Protein AF-0000000080212547 (afdb_homodimer)

Solvent-accessible surface area (backbone atoms only — not comparable to full-atom values): 38371 Å² total; per-residue (Å²): 135,86,70,76,83,74,73,78,74,79,76,77,75,76,77,76,78,75,75,70,75,73,76,77,70,77,70,75,74,54,70,28,26,53,47,96,69,70,57,19,43,36,36,39,26,9,43,74,52,11,51,22,31,46,56,71,50,78,60,54,58,87,45,51,26,44,45,58,62,25,9,56,75,68,66,40,24,14,62,21,27,58,14,34,28,51,43,30,63,44,46,46,25,49,77,65,68,36,49,69,60,56,22,65,66,53,85,74,47,80,65,62,77,56,26,34,23,44,9,10,24,55,10,7,58,46,68,74,37,56,57,82,48,40,48,27,47,68,54,34,48,51,52,48,51,51,50,53,53,47,39,26,71,74,58,33,61,68,54,28,42,54,47,36,39,49,17,38,38,36,44,38,62,40,60,37,58,63,45,45,40,52,76,69,74,45,76,75,57,80,91,43,44,67,60,51,43,47,53,45,50,52,51,47,50,53,52,54,51,52,46,39,72,74,31,42,28,36,36,38,37,48,39,51,42,52,60,13,60,29,20,35,45,15,58,70,46,70,88,53,74,58,42,56,34,60,73,44,39,51,50,32,52,53,42,44,52,51,48,54,54,49,51,56,50,46,43,74,72,36,87,74,44,41,45,21,38,25,42,36,28,63,52,47,49,45,42,41,75,40,18,60,83,75,63,22,78,29,35,58,35,24,30,20,10,26,70,73,42,10,15,41,71,7,54,59,35,68,36,96,47,46,65,54,45,70,57,94,53,62,68,35,21,39,23,25,31,20,83,33,40,10,30,62,42,23,46,53,51,28,49,43,42,36,68,35,48,75,79,49,17,40,63,94,39,26,53,46,52,60,61,62,59,67,80,129,138,85,73,82,82,82,84,70,81,77,80,78,78,78,79,75,77,77,76,72,75,76,77,76,71,77,71,75,71,57,74,28,29,54,46,96,70,70,55,20,44,35,36,37,25,8,43,75,52,11,51,23,30,46,57,72,49,80,59,55,58,88,45,50,27,44,46,60,61,24,10,54,75,67,67,40,24,14,61,20,29,58,16,33,27,51,43,30,62,44,48,46,26,48,76,64,68,35,49,68,62,55,22,63,65,54,84,76,47,80,65,64,78,56,26,34,23,46,9,9,25,55,11,8,54,44,67,74,35,55,56,81,49,41,49,27,48,67,53,34,49,52,52,48,53,50,50,54,52,47,40,28,70,69,58,33,62,69,55,29,41,53,48,36,39,50,16,38,38,37,43,38,61,40,60,37,59,62,46,46,40,52,76,70,76,46,75,75,56,78,90,44,43,66,60,51,44,49,53,44,50,50,52,47,50,53,52,54,51,52,46,40,72,73,30,42,28,36,37,38,39,48,39,51,42,52,59,13,59,30,22,34,45,14,58,70,46,68,87,53,74,59,41,56,34,61,72,44,38,50,51,31,52,52,41,45,52,52,49,52,54,49,51,57,50,44,43,74,71,35,88,74,45,42,45,22,39,24,41,35,27,63,52,47,49,45,42,41,76,40,19,61,83,74,63,22,78,29,37,58,34,25,30,20,10,26,71,74,42,10,16,42,72,6,55,59,35,70,38,96,46,46,65,55,46,70,58,95,54,62,66,34,20,39,23,25,30,20,83,31,39,10,31,62,43,22,46,56,52,27,50,43,42,37,69,33,49,74,79,49,16,39,63,94,40,26,52,44,54,59,62,62,58,67,78,129

pLDDT: mean 89.65, std 21.06, range [19.75, 98.94]

Sequence (752 aa):
MATLTSLLYSLAFYATLLIIPTACTCSLGYDLGKPKNHVPFFIFGDSFSDAGNNNYINTSTIVQANYWPYGETLFQYPGGRFSDGRLSVDFIAEYANIPFIPPFLHPGVHRFSDGANFASSGAGVLVETYRGLVINLKTQLSYFKKVARGLKQELGDDEAKKLLSRAVYLISIGSNDYMFPFLANSTIPASSQTQYVGRVIANFSSFIQEIYKIGGRKFGFIRIGTLGCLPALRIIKPENKGSCLEEVLTLCKLHNKALSKLLIKLERELAEFKYSNYDFYTFLSQLMKYPSKYGFKEGENACCGTGRFGGVPSCGGRRAVKEYQLCDDPNDYVFWDSFHLTDRAYQQMAEQMWNGTSPMVEGNYNMKSFFESVAPMATLTSLLYSLAFYATLLIIPTACTCSLGYDLGKPKNHVPFFIFGDSFSDAGNNNYINTSTIVQANYWPYGETLFQYPGGRFSDGRLSVDFIAEYANIPFIPPFLHPGVHRFSDGANFASSGAGVLVETYRGLVINLKTQLSYFKKVARGLKQELGDDEAKKLLSRAVYLISIGSNDYMFPFLANSTIPASSQTQYVGRVIANFSSFIQEIYKIGGRKFGFIRIGTLGCLPALRIIKPENKGSCLEEVLTLCKLHNKALSKLLIKLERELAEFKYSNYDFYTFLSQLMKYPSKYGFKEGENACCGTGRFGGVPSCGGRRAVKEYQLCDDPNDYVFWDSFHLTDRAYQQMAEQMWNGTSPMVEGNYNMKSFFESVAP

Structure (mmCIF, N/CA/C/O backbone):
data_AF-0000000080212547-model_v1
#
loop_
_entity.id
_entity.type
_entity.pdbx_description
1 polymer 'GDSL esterase/lipase 5-like'
#
loop_
_atom_site.group_PDB
_atom_site.id
_atom_site.type_symbol
_atom_site.label_atom_id
_atom_site.label_alt_id
_atom_site.label_comp_id
_atom_site.label_asym_id
_atom_site.label_entity_id
_atom_site.label_seq_id
_atom_site.pdbx_PDB_ins_code
_atom_site.Cartn_x
_atom_site.Cartn_y
_atom_site.Cartn_z
_atom_site.occupancy
_atom_site.B_iso_or_equiv
_atom_site.auth_seq_id
_atom_site.auth_comp_id
_atom_site.auth_asym_id
_atom_site.auth_atom_id
_atom_site.pdbx_PDB_model_num
ATOM 1 N N . MET A 1 1 ? 22.016 44.312 -72.75 1 20.44 1 MET A N 1
ATOM 2 C CA . MET A 1 1 ? 20.969 43.375 -72.375 1 20.44 1 MET A CA 1
ATOM 3 C C . MET A 1 1 ? 21.547 42.219 -71.562 1 20.44 1 MET A C 1
ATOM 5 O O . MET A 1 1 ? 20.922 41.781 -70.562 1 20.44 1 MET A O 1
ATOM 9 N N . ALA A 1 2 ? 22.281 41.25 -72.25 1 22.31 2 ALA A N 1
ATOM 10 C CA . ALA A 1 2 ? 22.672 39.938 -71.75 1 22.31 2 ALA A CA 1
ATOM 11 C C . ALA A 1 2 ? 23.641 40.031 -70.562 1 22.31 2 ALA A C 1
ATOM 13 O O . ALA A 1 2 ? 23.922 39.031 -69.938 1 22.31 2 ALA A O 1
ATOM 14 N N . THR A 1 3 ? 24.25 41.219 -70.5 1 19.75 3 THR A N 1
ATOM 15 C CA . THR A 1 3 ? 25.609 41.094 -69.938 1 19.75 3 THR A CA 1
ATOM 16 C C . THR A 1 3 ? 25.594 40.594 -68.562 1 19.75 3 THR A C 1
ATOM 18 O O . THR A 1 3 ? 24.547 40.594 -67.875 1 19.75 3 THR A O 1
ATOM 21 N N . LEU A 1 4 ? 26.641 40.781 -67.812 1 20.38 4 LEU A N 1
ATOM 22 C CA . LEU A 1 4 ? 27.766 40.312 -67 1 20.38 4 LEU A CA 1
ATOM 23 C C . LEU A 1 4 ? 27.484 40.438 -65.5 1 20.38 4 LEU A C 1
ATOM 25 O O . LEU A 1 4 ? 28.406 40.562 -64.688 1 20.38 4 LEU A O 1
ATOM 29 N N . THR A 1 5 ? 26.125 40.812 -65.188 1 22.64 5 THR A N 1
ATOM 30 C CA . THR A 1 5 ? 26.156 41.406 -63.844 1 22.64 5 THR A CA 1
ATOM 31 C C . THR A 1 5 ? 26.516 40.344 -62.812 1 22.64 5 THR A C 1
ATOM 33 O O . THR A 1 5 ? 25.781 39.375 -62.625 1 22.64 5 THR A O 1
ATOM 36 N N . SER A 1 6 ? 27.875 40 -62.688 1 23.97 6 SER A N 1
ATOM 37 C CA . SER A 1 6 ? 28.625 39.031 -61.906 1 23.97 6 SER A CA 1
ATOM 38 C C . SER A 1 6 ? 28.344 39.188 -60.406 1 23.97 6 SER A C 1
ATOM 40 O O . SER A 1 6 ? 28.719 40.188 -59.812 1 23.97 6 SER A O 1
ATOM 42 N N . LEU A 1 7 ? 27.047 38.969 -59.969 1 22.98 7 LEU A N 1
ATOM 43 C CA . LEU A 1 7 ? 26.562 39.25 -58.625 1 22.98 7 LEU A CA 1
ATOM 44 C C . LEU A 1 7 ? 27.344 38.469 -57.562 1 22.98 7 LEU A C 1
ATOM 46 O O . LEU A 1 7 ? 27.375 37.219 -57.625 1 22.98 7 LEU A O 1
ATOM 50 N N . LEU A 1 8 ? 28.516 38.969 -57.156 1 22.88 8 LEU A N 1
ATOM 51 C CA . LEU A 1 8 ? 29.484 38.438 -56.219 1 22.88 8 LEU A CA 1
ATOM 52 C C . LEU A 1 8 ? 28.812 38.094 -54.875 1 22.88 8 LEU A C 1
ATOM 54 O O . LEU A 1 8 ? 28.297 38.969 -54.188 1 22.88 8 LEU A O 1
ATOM 58 N N . TYR A 1 9 ? 27.859 37.125 -54.875 1 22.91 9 TYR A N 1
ATOM 59 C CA . TYR A 1 9 ? 27.094 36.75 -53.688 1 22.91 9 TYR A CA 1
ATOM 60 C C . TYR A 1 9 ? 28.016 36.312 -52.531 1 22.91 9 TYR A C 1
ATOM 62 O O . TYR A 1 9 ? 28.844 35.438 -52.719 1 22.91 9 TYR A O 1
ATOM 70 N N . SER A 1 10 ? 28.516 37.312 -51.719 1 22.91 10 SER A N 1
ATOM 71 C CA . SER A 1 10 ? 29.359 37.125 -50.531 1 22.91 10 SER A CA 1
ATOM 72 C C . SER A 1 10 ? 28.781 36.062 -49.594 1 22.91 10 SER A C 1
ATOM 74 O O . SER A 1 10 ? 27.609 36.125 -49.25 1 22.91 10 SER A O 1
ATOM 76 N N . LEU A 1 11 ? 29.266 34.844 -49.656 1 24.11 11 LEU A N 1
ATOM 77 C CA . LEU A 1 11 ? 29.047 33.625 -48.906 1 24.11 11 LEU A CA 1
ATOM 78 C C . LEU A 1 11 ? 29.359 33.844 -47.438 1 24.11 11 LEU A C 1
ATOM 80 O O . LEU A 1 11 ? 30.516 34.031 -47.062 1 24.11 11 LEU A O 1
ATOM 84 N N . ALA A 1 12 ? 28.625 34.781 -46.719 1 24.56 12 ALA A N 1
ATOM 85 C CA . ALA A 1 12 ? 28.891 34.906 -45.281 1 24.56 12 ALA A CA 1
ATOM 86 C C . ALA A 1 12 ? 28.828 33.562 -44.562 1 24.56 12 ALA A C 1
ATOM 88 O O . ALA A 1 12 ? 27.828 32.844 -44.656 1 24.56 12 ALA A O 1
ATOM 89 N N . PHE A 1 13 ? 29.953 32.844 -44.469 1 23.67 13 PHE A N 1
ATOM 90 C CA . PHE A 1 13 ? 30.234 31.594 -43.75 1 23.67 13 PHE A CA 1
ATOM 91 C C . PHE A 1 13 ? 29.891 31.734 -42.281 1 23.67 13 PHE A C 1
ATOM 93 O O . PHE A 1 13 ? 30.516 32.5 -41.562 1 23.67 13 PHE A O 1
ATOM 100 N N . TYR A 1 14 ? 28.578 32 -41.906 1 23.31 14 TYR A N 1
ATOM 101 C CA . TYR A 1 14 ? 28.297 32.031 -40.469 1 23.31 14 TYR A CA 1
ATOM 102 C C . TYR A 1 14 ? 28.781 30.766 -39.781 1 23.31 14 TYR A C 1
ATOM 104 O O . TYR A 1 14 ? 28.406 29.656 -40.188 1 23.31 14 TYR A O 1
ATOM 112 N N . ALA A 1 15 ? 30 30.734 -39.25 1 25.52 15 ALA A N 1
ATOM 113 C CA . ALA A 1 15 ? 30.594 29.734 -38.344 1 25.52 15 ALA A CA 1
ATOM 114 C C . ALA A 1 15 ? 29.672 29.422 -37.188 1 25.52 15 ALA A C 1
ATOM 116 O O . ALA A 1 15 ? 29.359 30.297 -36.375 1 25.52 15 ALA A O 1
ATOM 117 N N . THR A 1 16 ? 28.641 28.609 -37.438 1 25.2 16 THR A N 1
ATOM 118 C CA . THR A 1 16 ? 27.781 28.094 -36.375 1 25.2 16 THR A CA 1
ATOM 119 C C . THR A 1 16 ? 28.609 27.484 -35.25 1 25.2 16 THR A C 1
ATOM 121 O O . THR A 1 16 ? 29.406 26.562 -35.5 1 25.2 16 THR A O 1
ATOM 124 N N . LEU A 1 17 ? 29.062 28.312 -34.281 1 27.78 17 LEU A N 1
ATOM 125 C CA . LEU A 1 17 ? 29.672 27.844 -33.031 1 27.78 17 LEU A CA 1
ATOM 126 C C . LEU A 1 17 ? 28.844 26.734 -32.406 1 27.78 17 LEU A C 1
ATOM 128 O O . LEU A 1 17 ? 27.672 26.922 -32.094 1 27.78 17 LEU A O 1
ATOM 132 N N . LEU A 1 18 ? 29.141 25.5 -32.812 1 27.61 18 LEU A N 1
ATOM 133 C CA . LEU A 1 18 ? 28.672 24.25 -32.219 1 27.61 18 LEU A CA 1
ATOM 134 C C . LEU A 1 18 ? 28.938 24.219 -30.734 1 27.61 18 LEU A C 1
ATOM 136 O O . LEU A 1 18 ? 30.078 24.172 -30.297 1 27.61 18 LEU A O 1
ATOM 140 N N . ILE A 1 19 ? 28.25 25.094 -29.938 1 30.23 19 ILE A N 1
ATOM 141 C CA . ILE A 1 19 ? 28.344 24.891 -28.5 1 30.23 19 ILE A CA 1
ATOM 142 C C . ILE A 1 19 ? 28.016 23.438 -28.172 1 30.23 19 ILE A C 1
ATOM 144 O O . ILE A 1 19 ? 26.891 22.984 -28.406 1 30.23 19 ILE A O 1
ATOM 148 N N . ILE A 1 20 ? 28.984 22.562 -28.25 1 29.56 20 ILE A N 1
ATOM 149 C CA . ILE A 1 20 ? 28.859 21.188 -27.781 1 29.56 20 ILE A CA 1
ATOM 150 C C . ILE A 1 20 ? 28.5 21.188 -26.297 1 29.56 20 ILE A C 1
ATOM 152 O O . ILE A 1 20 ? 29.266 21.672 -25.453 1 29.56 20 ILE A O 1
ATOM 156 N N . PRO A 1 21 ? 27.219 21.391 -25.984 1 29.66 21 PRO A N 1
ATOM 157 C CA . PRO A 1 21 ? 27.031 21.219 -24.531 1 29.66 21 PRO A CA 1
ATOM 158 C C . PRO A 1 21 ? 27.625 19.922 -24 1 29.66 21 PRO A C 1
ATOM 160 O O . PRO A 1 21 ? 27.469 18.875 -24.641 1 29.66 21 PRO A O 1
ATOM 163 N N . THR A 1 22 ? 28.75 20 -23.453 1 27.72 22 THR A N 1
ATOM 164 C CA . THR A 1 22 ? 29.328 18.875 -22.719 1 27.72 22 THR A CA 1
ATOM 165 C C . THR A 1 22 ? 28.328 18.312 -21.719 1 27.72 22 THR A C 1
ATOM 167 O O . THR A 1 22 ? 27.859 19.031 -20.828 1 27.72 22 THR A O 1
ATOM 170 N N . ALA A 1 23 ? 27.562 17.312 -22.109 1 29.61 23 ALA A N 1
ATOM 171 C CA . ALA A 1 23 ? 26.812 16.438 -21.203 1 29.61 23 ALA A CA 1
ATOM 172 C C . ALA A 1 23 ? 27.703 15.984 -20.031 1 29.61 23 ALA A C 1
ATOM 174 O O . ALA A 1 23 ? 28.656 15.227 -20.219 1 29.61 23 ALA A O 1
ATOM 175 N N . CYS A 1 24 ? 28.031 16.938 -19.109 1 25.23 24 CYS A N 1
ATOM 176 C CA . CYS A 1 24 ? 28.594 16.359 -17.906 1 25.23 24 CYS A CA 1
ATOM 177 C C . CYS A 1 24 ? 27.734 15.211 -17.391 1 25.23 24 CYS A C 1
ATOM 179 O O . CYS A 1 24 ? 26.594 15.422 -16.984 1 25.23 24 CYS A O 1
ATOM 181 N N . THR A 1 25 ? 27.906 14.094 -17.969 1 26.86 25 THR A N 1
ATOM 182 C CA . THR A 1 25 ? 27.422 12.844 -17.406 1 26.86 25 THR A CA 1
ATOM 183 C C . THR A 1 25 ? 27.922 12.68 -15.969 1 26.86 25 THR A C 1
ATOM 185 O O . THR A 1 25 ? 29.094 12.367 -15.75 1 26.86 25 THR A O 1
ATOM 188 N N . CYS A 1 26 ? 27.594 13.57 -15.094 1 25.42 26 CYS A N 1
ATOM 189 C CA . CYS A 1 26 ? 27.891 13.172 -13.727 1 25.42 26 CYS A CA 1
ATOM 190 C C . CYS A 1 26 ? 27.375 11.766 -13.438 1 25.42 26 CYS A C 1
ATOM 192 O O . CYS A 1 26 ? 26.172 11.539 -13.383 1 25.42 26 CYS A O 1
ATOM 194 N N . SER A 1 27 ? 28.141 10.859 -13.953 1 27.06 27 SER A N 1
ATOM 195 C CA . SER A 1 27 ? 28.062 9.477 -13.5 1 27.06 27 SER A CA 1
ATOM 196 C C . SER A 1 27 ? 28.203 9.383 -11.984 1 27.06 27 SER A C 1
ATOM 198 O O . SER A 1 27 ? 29.312 9.32 -11.461 1 27.06 27 SER A O 1
ATOM 200 N N . LEU A 1 28 ? 27.641 10.266 -11.234 1 29.53 28 LEU A N 1
ATOM 201 C CA . LEU A 1 28 ? 27.812 9.945 -9.82 1 29.53 28 LEU A CA 1
ATOM 202 C C . LEU A 1 28 ? 27.297 8.539 -9.523 1 29.53 28 LEU A C 1
ATOM 204 O O . LEU A 1 28 ? 26.094 8.297 -9.484 1 29.53 28 LEU A O 1
ATOM 208 N N . GLY A 1 29 ? 28.125 7.594 -10.039 1 28.97 29 GLY A N 1
ATOM 209 C CA . GLY A 1 29 ? 28.016 6.195 -9.641 1 28.97 29 GLY A CA 1
ATOM 210 C C . GLY A 1 29 ? 27.953 6.004 -8.141 1 28.97 29 GLY A C 1
ATOM 211 O O . GLY A 1 29 ? 28.984 6.035 -7.461 1 28.97 29 GLY A O 1
ATOM 212 N N . TYR A 1 30 ? 27.109 6.723 -7.484 1 29.66 30 TYR A N 1
ATOM 213 C CA . TYR A 1 30 ? 26.984 6.512 -6.043 1 29.66 30 TYR A CA 1
ATOM 214 C C . TYR A 1 30 ? 26.656 5.059 -5.73 1 29.66 30 TYR A C 1
ATOM 216 O O . TYR A 1 30 ? 25.703 4.5 -6.266 1 29.66 30 TYR A O 1
ATOM 224 N N . ASP A 1 31 ? 27.703 4.277 -5.527 1 29.38 31 ASP A N 1
ATOM 225 C CA . ASP A 1 31 ? 27.688 2.902 -5.039 1 29.38 31 ASP A CA 1
ATOM 226 C C . ASP A 1 31 ? 26.922 2.793 -3.725 1 29.38 31 ASP A C 1
ATOM 228 O O . ASP A 1 31 ? 27.469 3.074 -2.654 1 29.38 31 ASP A O 1
ATOM 232 N N . LEU A 1 32 ? 25.828 3.428 -3.52 1 36 32 LEU A N 1
ATOM 233 C CA . LEU A 1 32 ? 25.062 3.217 -2.295 1 36 32 LEU A CA 1
ATOM 234 C C . LEU A 1 32 ? 24.875 1.728 -2.018 1 36 32 LEU A C 1
ATOM 236 O O . LEU A 1 32 ? 24.266 1.014 -2.816 1 36 32 LEU A O 1
ATOM 240 N N . GLY A 1 33 ? 25.844 1.055 -1.452 1 34.97 33 GLY A N 1
ATOM 241 C CA . GLY A 1 33 ? 25.984 -0.369 -1.188 1 34.97 33 GLY A CA 1
ATOM 242 C C . GLY A 1 33 ? 24.781 -0.956 -0.462 1 34.97 33 GLY A C 1
ATOM 243 O O . GLY A 1 33 ? 24.484 -0.565 0.667 1 34.97 33 GLY A O 1
ATOM 244 N N . LYS A 1 34 ? 23.672 -1.214 -0.947 1 41.97 34 LYS A N 1
ATOM 245 C CA . LYS A 1 34 ? 22.828 -2.27 -0.385 1 41.97 34 LYS A CA 1
ATOM 246 C C . LYS A 1 34 ? 23.688 -3.379 0.228 1 41.97 34 LYS A C 1
ATOM 248 O O . LYS A 1 34 ? 24.828 -3.596 -0.188 1 41.97 34 LYS A O 1
ATOM 253 N N . PRO A 1 35 ? 23.344 -3.83 1.493 1 42.59 35 PRO A N 1
ATOM 254 C CA . PRO A 1 35 ? 24.203 -4.945 1.88 1 42.59 35 PRO A CA 1
ATOM 255 C C . PRO A 1 35 ? 24.672 -5.773 0.684 1 42.59 35 PRO A C 1
ATOM 257 O O . PRO A 1 35 ? 23.938 -5.93 -0.291 1 42.59 35 PRO A O 1
ATOM 260 N N . LYS A 1 36 ? 26.016 -5.758 0.289 1 46.81 36 LYS A N 1
ATOM 261 C CA . LYS A 1 36 ? 26.656 -6.605 -0.717 1 46.81 36 LYS A CA 1
ATOM 262 C C . LYS A 1 36 ? 25.812 -7.852 -0.989 1 46.81 36 LYS A C 1
ATOM 264 O O . LYS A 1 36 ? 25.922 -8.461 -2.059 1 46.81 36 LYS A O 1
ATOM 269 N N . ASN A 1 37 ? 24.688 -8.047 -0.055 1 65.56 37 ASN A N 1
ATOM 270 C CA . ASN A 1 37 ? 24.016 -9.328 -0.225 1 65.56 37 ASN A CA 1
ATOM 271 C C . ASN A 1 37 ? 22.516 -9.156 -0.407 1 65.56 37 ASN A C 1
ATOM 273 O O . ASN A 1 37 ? 21.734 -10.07 -0.115 1 65.56 37 ASN A O 1
ATOM 277 N N . HIS A 1 38 ? 22.047 -7.965 -0.91 1 83.94 38 HIS A N 1
ATOM 278 C CA . HIS A 1 38 ? 20.625 -7.75 -1.161 1 83.94 38 HIS A CA 1
ATOM 279 C C . HIS A 1 38 ? 20.141 -8.602 -2.332 1 83.94 38 HIS A C 1
ATOM 281 O O . HIS A 1 38 ? 20.781 -8.633 -3.385 1 83.94 38 HIS A O 1
ATOM 287 N N . VAL A 1 39 ? 19.109 -9.25 -2.145 1 94.44 39 VAL A N 1
ATOM 288 C CA . VAL A 1 39 ? 18.562 -10.156 -3.154 1 94.44 39 VAL A CA 1
ATOM 289 C C . VAL A 1 39 ? 17.234 -9.625 -3.668 1 94.44 39 VAL A C 1
ATOM 291 O O . VAL A 1 39 ? 16.234 -9.648 -2.945 1 94.44 39 VAL A O 1
ATOM 294 N N . PRO A 1 40 ? 17.219 -9.109 -4.934 1 96.38 40 PRO A N 1
ATOM 295 C CA . PRO A 1 40 ? 15.938 -8.688 -5.508 1 96.38 40 PRO A CA 1
ATOM 296 C C . PRO A 1 40 ? 14.953 -9.844 -5.668 1 96.38 40 PRO A C 1
ATOM 298 O O . PRO A 1 40 ? 15.367 -10.984 -5.867 1 96.38 40 PRO A O 1
ATOM 301 N N . PHE A 1 41 ? 13.734 -9.523 -5.539 1 98.38 41 PHE A N 1
ATOM 302 C CA . PHE A 1 41 ? 12.656 -10.5 -5.648 1 98.38 41 PHE A CA 1
ATOM 303 C C . PHE A 1 41 ? 11.703 -10.133 -6.781 1 98.38 41 PHE A C 1
ATOM 305 O O . PHE A 1 41 ? 10.875 -9.242 -6.629 1 98.38 41 PHE A O 1
ATOM 312 N N . PHE A 1 42 ? 11.789 -10.82 -7.957 1 98.88 42 PHE A N 1
ATOM 313 C CA . PHE A 1 42 ? 10.922 -10.609 -9.109 1 98.88 42 PHE A CA 1
ATOM 314 C C . PHE A 1 42 ? 9.828 -11.672 -9.172 1 98.88 42 PHE A C 1
ATOM 316 O O . PHE A 1 42 ? 10.125 -12.875 -9.164 1 98.88 42 PHE A O 1
ATOM 323 N N . ILE A 1 43 ? 8.562 -11.219 -9.266 1 98.94 43 ILE A N 1
ATOM 324 C CA . ILE A 1 43 ? 7.414 -12.102 -9.117 1 98.94 43 ILE A CA 1
ATOM 325 C C . ILE A 1 43 ? 6.559 -12.062 -10.375 1 98.94 43 ILE A C 1
ATOM 327 O O . ILE A 1 43 ? 6.184 -10.984 -10.844 1 98.94 43 ILE A O 1
ATOM 331 N N . PHE A 1 44 ? 6.281 -13.195 -10.961 1 98.94 44 PHE A N 1
ATOM 332 C CA . PHE A 1 44 ? 5.418 -13.367 -12.125 1 98.94 44 PHE A CA 1
ATOM 333 C C . PHE A 1 44 ? 4.258 -14.297 -11.805 1 98.94 44 PHE A C 1
ATOM 335 O O . PHE A 1 44 ? 4.402 -15.234 -11.008 1 98.94 44 PHE A O 1
ATOM 342 N N . GLY A 1 45 ? 3.162 -13.977 -12.484 1 98.81 45 GLY A N 1
ATOM 343 C CA . GLY A 1 45 ? 2.133 -14.969 -12.227 1 98.81 45 GLY A CA 1
ATOM 344 C C . GLY A 1 45 ? 0.725 -14.422 -12.367 1 98.81 45 GLY A C 1
ATOM 345 O O . GLY A 1 45 ? 0.465 -13.57 -13.211 1 98.81 45 GLY A O 1
ATOM 346 N N . ASP A 1 46 ? -0.197 -15.07 -11.648 1 98.75 46 ASP A N 1
ATOM 347 C CA . ASP A 1 46 ? -1.623 -14.758 -11.68 1 98.75 46 ASP A CA 1
ATOM 348 C C . ASP A 1 46 ? -2.117 -14.312 -10.305 1 98.75 46 ASP A C 1
ATOM 350 O O . ASP A 1 46 ? -1.382 -13.664 -9.555 1 98.75 46 ASP A O 1
ATOM 354 N N . SER A 1 47 ? -3.385 -14.539 -9.93 1 98.75 47 SER A N 1
ATOM 355 C CA . SER A 1 47 ? -4.004 -14.039 -8.703 1 98.75 47 SER A CA 1
ATOM 356 C C . SER A 1 47 ? -3.311 -14.594 -7.465 1 98.75 47 SER A C 1
ATOM 358 O O . SER A 1 47 ? -3.383 -14 -6.391 1 98.75 47 SER A O 1
ATOM 360 N N . PHE A 1 48 ? -2.588 -15.703 -7.574 1 98.62 48 PHE A N 1
ATOM 361 C CA . PHE A 1 48 ? -1.895 -16.328 -6.453 1 98.62 48 PHE A CA 1
ATOM 362 C C . PHE A 1 48 ? -0.686 -15.5 -6.035 1 98.62 48 PHE A C 1
ATOM 364 O O . PHE A 1 48 ? -0.134 -15.703 -4.953 1 98.62 48 PHE A O 1
ATOM 371 N N . SER A 1 49 ? -0.306 -14.578 -6.953 1 98.81 49 SER A N 1
ATOM 372 C CA . SER A 1 49 ? 0.899 -13.805 -6.68 1 98.81 49 SER A CA 1
ATOM 373 C C . SER A 1 49 ? 0.648 -12.312 -6.859 1 98.81 49 SER A C 1
ATOM 375 O O . SER A 1 49 ? 1.499 -11.484 -6.516 1 98.81 49 SER A O 1
ATOM 377 N N . ASP A 1 50 ? -0.496 -11.922 -7.375 1 98.81 50 ASP A N 1
ATOM 378 C CA . ASP A 1 50 ? -0.791 -10.531 -7.723 1 98.81 50 ASP A CA 1
ATOM 379 C C . ASP A 1 50 ? -0.973 -9.68 -6.473 1 98.81 50 ASP A C 1
ATOM 381 O O . ASP A 1 50 ? -1.909 -9.891 -5.699 1 98.81 50 ASP A O 1
ATOM 385 N N . ALA A 1 51 ? -0.112 -8.672 -6.398 1 98.38 51 ALA A N 1
ATOM 386 C CA . ALA A 1 51 ? -0.198 -7.77 -5.25 1 98.38 51 ALA A CA 1
ATOM 387 C C . ALA A 1 51 ? -1.115 -6.59 -5.551 1 98.38 51 ALA A C 1
ATOM 389 O O . ALA A 1 51 ? -1.234 -5.668 -4.742 1 98.38 51 ALA A O 1
ATOM 390 N N . GLY A 1 52 ? -1.716 -6.582 -6.75 1 98.56 52 GLY A N 1
ATOM 391 C CA . GLY A 1 52 ? -2.686 -5.531 -7.012 1 98.56 52 GLY A CA 1
ATOM 392 C C . GLY A 1 52 ? -2.5 -4.867 -8.359 1 98.56 52 GLY A C 1
ATOM 393 O O . GLY A 1 52 ? -2.99 -3.76 -8.586 1 98.56 52 GLY A O 1
ATOM 394 N N . ASN A 1 53 ? -1.773 -5.457 -9.266 1 98.88 53 ASN A N 1
ATOM 395 C CA . ASN A 1 53 ? -1.558 -4.852 -10.57 1 98.88 53 ASN A CA 1
ATOM 396 C C . ASN A 1 53 ? -2.877 -4.574 -11.289 1 98.88 53 ASN A C 1
ATOM 398 O O . ASN A 1 53 ? -2.996 -3.594 -12.023 1 98.88 53 ASN A O 1
ATOM 402 N N . ASN A 1 54 ? -3.852 -5.402 -11.07 1 98.75 54 ASN A N 1
ATOM 403 C CA . ASN A 1 54 ? -5.109 -5.277 -11.797 1 98.75 54 ASN A CA 1
ATOM 404 C C . ASN A 1 54 ? -5.879 -4.031 -11.367 1 98.75 54 ASN A C 1
ATOM 406 O O . ASN A 1 54 ? -6.844 -3.633 -12.023 1 98.75 54 ASN A O 1
ATOM 410 N N . ASN A 1 55 ? -5.492 -3.383 -10.305 1 98.19 55 ASN A N 1
ATOM 411 C CA . ASN A 1 55 ? -6.086 -2.109 -9.906 1 98.19 55 ASN A CA 1
ATOM 412 C C . ASN A 1 55 ? -5.844 -1.029 -10.961 1 98.19 55 ASN A C 1
ATOM 414 O O . ASN A 1 55 ? -6.551 -0.021 -10.992 1 98.19 55 ASN A O 1
ATOM 418 N N . TYR A 1 56 ? -4.871 -1.257 -11.844 1 98.31 56 TYR A N 1
ATOM 419 C CA . TYR A 1 56 ? -4.359 -0.146 -12.641 1 98.31 56 TYR A CA 1
ATOM 420 C C . TYR A 1 56 ? -4.539 -0.418 -14.133 1 98.31 56 TYR A C 1
ATOM 422 O O . TYR A 1 56 ? -3.895 0.225 -14.969 1 98.31 56 TYR A O 1
ATOM 430 N N . ILE A 1 57 ? -5.289 -1.396 -14.438 1 98.19 57 ILE A N 1
ATOM 431 C CA . ILE A 1 57 ? -5.594 -1.672 -15.836 1 98.19 57 ILE A CA 1
ATOM 432 C C . ILE A 1 57 ? -7.105 -1.651 -16.047 1 98.19 57 ILE A C 1
ATOM 434 O O . ILE A 1 57 ? -7.875 -1.745 -15.094 1 98.19 57 ILE A O 1
ATOM 438 N N . ASN A 1 58 ? -7.492 -1.431 -17.328 1 96.88 58 ASN A N 1
ATOM 439 C CA . ASN A 1 58 ? -8.898 -1.592 -17.688 1 96.88 58 ASN A CA 1
ATOM 440 C C . ASN A 1 58 ? -9.312 -3.061 -17.688 1 96.88 58 ASN A C 1
ATOM 442 O O . ASN A 1 58 ? -8.875 -3.828 -18.547 1 96.88 58 ASN A O 1
ATOM 446 N N . THR A 1 59 ? -10.07 -3.432 -16.656 1 97.69 59 THR A N 1
ATOM 447 C CA . THR A 1 59 ? -10.43 -4.832 -16.484 1 97.69 59 THR A CA 1
ATOM 448 C C . THR A 1 59 ? -11.805 -4.961 -15.852 1 97.69 59 THR A C 1
ATOM 450 O O . THR A 1 59 ? -12.625 -4.039 -15.922 1 97.69 59 THR A O 1
ATOM 453 N N . SER A 1 60 ? -12.094 -6.191 -15.359 1 95.19 60 SER A N 1
ATOM 454 C CA . SER A 1 60 ? -13.375 -6.539 -14.75 1 95.19 60 SER A CA 1
ATOM 455 C C . SER A 1 60 ? -13.195 -6.934 -13.281 1 95.19 60 SER A C 1
ATOM 457 O O . SER A 1 60 ? -12.133 -7.402 -12.891 1 95.19 60 SER A O 1
ATOM 459 N N . THR A 1 61 ? -14.289 -6.758 -12.523 1 95 61 THR A N 1
ATOM 460 C CA . THR A 1 61 ? -14.258 -7.078 -11.102 1 95 61 THR A CA 1
ATOM 461 C C . THR A 1 61 ? -14.055 -8.57 -10.891 1 95 61 THR A C 1
ATOM 463 O O . THR A 1 61 ? -13.703 -9.008 -9.789 1 95 61 THR A O 1
ATOM 466 N N . ILE A 1 62 ? -14.18 -9.398 -11.938 1 93.31 62 ILE A N 1
ATOM 467 C CA . ILE A 1 62 ? -14.008 -10.844 -11.805 1 93.31 62 ILE A CA 1
ATOM 468 C C . ILE A 1 62 ? -12.547 -11.172 -11.508 1 93.31 62 ILE A C 1
ATOM 470 O O . ILE A 1 62 ? -12.242 -12.227 -10.953 1 93.31 62 ILE A O 1
ATOM 474 N N . VAL A 1 63 ? -11.617 -10.234 -11.922 1 97.5 63 VAL A N 1
ATOM 475 C CA . VAL A 1 63 ? -10.195 -10.469 -11.711 1 97.5 63 VAL A CA 1
ATOM 476 C C . VAL A 1 63 ? -9.602 -9.336 -10.867 1 97.5 63 VAL A C 1
ATOM 478 O O . VAL A 1 63 ? -8.438 -8.969 -11.047 1 97.5 63 VAL A O 1
ATOM 481 N N . GLN A 1 64 ? -10.391 -8.703 -10 1 98 64 GLN A N 1
ATOM 482 C CA . GLN A 1 64 ? -9.945 -7.676 -9.07 1 98 64 GLN A CA 1
ATOM 483 C C . GLN A 1 64 ? -10.32 -8.031 -7.633 1 98 64 GLN A C 1
ATOM 485 O O . GLN A 1 64 ? -11.305 -8.742 -7.406 1 98 64 GLN A O 1
ATOM 490 N N . ALA A 1 65 ? -9.547 -7.559 -6.703 1 98.38 65 ALA A N 1
ATOM 491 C CA . ALA A 1 65 ? -9.789 -7.797 -5.281 1 98.38 65 ALA A CA 1
ATOM 492 C C . ALA A 1 65 ? -9.492 -6.547 -4.461 1 98.38 65 ALA A C 1
ATOM 494 O O . ALA A 1 65 ? -8.984 -6.641 -3.338 1 98.38 65 ALA A O 1
ATOM 495 N N . ASN A 1 66 ? -9.742 -5.316 -4.98 1 98.25 66 ASN A N 1
ATOM 496 C CA . ASN A 1 66 ? -9.477 -4.047 -4.305 1 98.25 66 ASN A CA 1
ATOM 497 C C . ASN A 1 66 ? -10.727 -3.52 -3.598 1 98.25 66 ASN A C 1
ATOM 499 O O . ASN A 1 66 ? -10.961 -2.311 -3.568 1 98.25 66 ASN A O 1
ATOM 503 N N . TYR A 1 67 ? -11.578 -4.402 -3.061 1 97.06 67 TYR A N 1
ATOM 504 C CA . TYR A 1 67 ? -12.766 -4.066 -2.281 1 97.06 67 TYR A CA 1
ATOM 505 C C . TYR A 1 67 ? -12.93 -5.016 -1.098 1 97.06 67 TYR A C 1
ATOM 507 O O . TYR A 1 67 ? -12.422 -6.141 -1.123 1 97.06 67 TYR A O 1
ATOM 515 N N . TRP A 1 68 ? -13.562 -4.523 -0.023 1 96.25 68 TRP A N 1
ATOM 516 C CA . TRP A 1 68 ? -13.82 -5.348 1.151 1 96.25 68 TRP A CA 1
ATOM 517 C C . TRP A 1 68 ? -14.641 -6.578 0.782 1 96.25 68 TRP A C 1
ATOM 519 O O . TRP A 1 68 ? -15.477 -6.527 -0.126 1 96.25 68 TRP A O 1
ATOM 529 N N . PRO A 1 69 ? -14.359 -7.797 1.422 1 98.12 69 PRO A N 1
ATOM 530 C CA . PRO A 1 69 ? -13.586 -7.973 2.65 1 98.12 69 PRO A CA 1
ATOM 531 C C . PRO A 1 69 ? -12.148 -8.422 2.383 1 98.12 69 PRO A C 1
ATOM 533 O O . PRO A 1 69 ? -11.438 -8.82 3.311 1 98.12 69 PRO A O 1
ATOM 536 N N . TYR A 1 70 ? -11.648 -8.375 1.118 1 98.62 70 TYR A N 1
ATOM 537 C CA . TYR A 1 70 ? -10.258 -8.711 0.86 1 98.62 70 TYR A CA 1
ATOM 538 C C . TYR A 1 70 ? -9.32 -7.844 1.698 1 98.62 70 TYR A C 1
ATOM 540 O O . TYR A 1 70 ? -9.555 -6.645 1.86 1 98.62 70 TYR A O 1
ATOM 548 N N . GLY A 1 71 ? -8.297 -8.477 2.312 1 98.19 71 GLY A N 1
ATOM 549 C CA . GLY A 1 71 ? -7.301 -7.762 3.09 1 98.19 71 GLY A CA 1
ATOM 550 C C . GLY A 1 71 ? -7.73 -7.5 4.52 1 98.19 71 GLY A C 1
ATOM 551 O O . GLY A 1 71 ? -7.059 -6.777 5.258 1 98.19 71 GLY A O 1
ATOM 552 N N . GLU A 1 72 ? -8.742 -8.094 5.031 1 97 72 GLU A N 1
ATOM 553 C CA . GLU A 1 72 ? -9.375 -7.691 6.281 1 97 72 GLU A CA 1
ATOM 554 C C . GLU A 1 72 ? -8.531 -8.109 7.484 1 97 72 GLU A C 1
ATOM 556 O O . GLU A 1 72 ? -8.617 -7.492 8.547 1 97 72 GLU A O 1
ATOM 561 N N . THR A 1 73 ? -7.719 -9.156 7.367 1 95.69 73 THR A N 1
ATOM 562 C CA . THR A 1 73 ? -7.09 -9.703 8.562 1 95.69 73 THR A CA 1
ATOM 563 C C . THR A 1 73 ? -5.773 -8.984 8.859 1 95.69 73 THR A C 1
ATOM 565 O O . THR A 1 73 ? -5.457 -8.711 10.023 1 95.69 73 THR A O 1
ATOM 568 N N . LEU A 1 74 ? -4.969 -8.695 7.891 1 94.31 74 LEU A N 1
ATOM 569 C CA . LEU A 1 74 ? -3.662 -8.109 8.164 1 94.31 74 LEU A CA 1
ATOM 570 C C . LEU A 1 74 ? -3.6 -6.668 7.676 1 94.31 74 LEU A C 1
ATOM 572 O O . LEU A 1 74 ? -3.352 -5.75 8.461 1 94.31 74 LEU A O 1
ATOM 576 N N . PHE A 1 75 ? -3.898 -6.414 6.484 1 95.81 75 PHE A N 1
ATOM 577 C CA . PHE A 1 75 ? -3.652 -5.137 5.828 1 95.81 75 PHE A CA 1
ATOM 578 C C . PHE A 1 75 ? -4.691 -4.102 6.242 1 95.81 75 PHE A C 1
ATOM 580 O O . PHE A 1 75 ? -4.418 -2.9 6.234 1 95.81 75 PHE A O 1
ATOM 587 N N . GLN A 1 76 ? -5.914 -4.582 6.555 1 96.25 76 GLN A N 1
ATOM 588 C CA . GLN A 1 76 ? -7.004 -3.713 6.988 1 96.25 76 GLN A CA 1
ATOM 589 C C . GLN A 1 76 ? -7.363 -2.701 5.906 1 96.25 76 GLN A C 1
ATOM 591 O O . GLN A 1 76 ? -7.754 -1.571 6.207 1 96.25 76 GLN A O 1
ATOM 596 N N . TYR A 1 77 ? -7.086 -2.994 4.676 1 96.19 77 TYR A N 1
ATOM 597 C CA . TYR A 1 77 ? -7.555 -2.365 3.449 1 96.19 77 TYR A CA 1
ATOM 598 C C . TYR A 1 77 ? -7.488 -3.336 2.277 1 96.19 77 TYR A C 1
ATOM 600 O O . TYR A 1 77 ? -6.656 -4.246 2.266 1 96.19 77 TYR A O 1
ATOM 608 N N . PRO A 1 78 ? -8.328 -3.209 1.294 1 97.81 78 PRO A N 1
ATOM 609 C CA . PRO A 1 78 ? -8.312 -4.09 0.122 1 97.81 78 PRO A CA 1
ATOM 610 C C . PRO A 1 78 ? -7.336 -3.623 -0.953 1 97.81 78 PRO A C 1
ATOM 612 O O . PRO A 1 78 ? -7.734 -2.943 -1.902 1 97.81 78 PRO A O 1
ATOM 615 N N . GLY A 1 79 ? -6.176 -4.113 -0.91 1 97.12 79 GLY A N 1
ATOM 616 C CA . GLY A 1 79 ? -5.109 -3.637 -1.773 1 97.12 79 GLY A CA 1
ATOM 617 C C . GLY A 1 79 ? -5.051 -4.359 -3.105 1 97.12 79 GLY A C 1
ATOM 618 O O . GLY A 1 79 ? -4.289 -3.971 -3.996 1 97.12 79 GLY A O 1
ATOM 619 N N . GLY A 1 80 ? -5.805 -5.414 -3.279 1 98.38 80 GLY A N 1
ATOM 620 C CA . GLY A 1 80 ? -5.82 -6.121 -4.551 1 98.38 80 GLY A CA 1
ATOM 621 C C . GLY A 1 80 ? -5.363 -7.562 -4.441 1 98.38 80 GLY A C 1
ATOM 622 O O . GLY A 1 80 ? -5.418 -8.312 -5.418 1 98.38 80 GLY A O 1
ATOM 623 N N . ARG A 1 81 ? -4.926 -7.961 -3.248 1 98.69 81 ARG A N 1
ATOM 624 C CA . ARG A 1 81 ? -4.539 -9.344 -3 1 98.69 81 ARG A CA 1
ATOM 625 C C . ARG A 1 81 ? -5.77 -10.234 -2.84 1 98.69 81 ARG A C 1
ATOM 627 O O . ARG A 1 81 ? -6.715 -9.875 -2.135 1 98.69 81 ARG A O 1
ATOM 634 N N . PHE A 1 82 ? -5.746 -11.375 -3.475 1 98.75 82 PHE A N 1
ATOM 635 C CA . PHE A 1 82 ? -6.867 -12.297 -3.412 1 98.75 82 PHE A CA 1
ATOM 636 C C . PHE A 1 82 ? -6.766 -13.188 -2.176 1 98.75 82 PHE A C 1
ATOM 638 O O . PHE A 1 82 ? -6.594 -14.406 -2.291 1 98.75 82 PHE A O 1
ATOM 645 N N . SER A 1 83 ? -6.941 -12.586 -1.031 1 98.88 83 SER A N 1
ATOM 646 C CA . SER A 1 83 ? -6.887 -13.211 0.283 1 98.88 83 SER A CA 1
ATOM 647 C C . SER A 1 83 ? -7.441 -12.289 1.362 1 98.88 83 SER A C 1
ATOM 649 O O . SER A 1 83 ? -7.688 -11.109 1.11 1 98.88 83 SER A O 1
ATOM 651 N N . ASP A 1 84 ? -7.715 -12.852 2.566 1 98.75 84 ASP A N 1
ATOM 652 C CA . ASP A 1 84 ? -8.039 -12.031 3.727 1 98.75 84 ASP A CA 1
ATOM 653 C C . ASP A 1 84 ? -6.812 -11.273 4.223 1 98.75 84 ASP A C 1
ATOM 655 O O . ASP A 1 84 ? -6.934 -10.336 5.016 1 98.75 84 ASP A O 1
ATOM 659 N N . GLY A 1 85 ? -5.664 -11.672 3.77 1 98.31 85 GLY A N 1
ATOM 660 C CA . GLY A 1 85 ? -4.406 -11.07 4.184 1 98.31 85 GLY A CA 1
ATOM 661 C C . GLY A 1 85 ? -3.305 -11.219 3.154 1 98.31 85 GLY A C 1
ATOM 662 O O . GLY A 1 85 ? -3.434 -10.734 2.025 1 98.31 85 GLY A O 1
ATOM 663 N N . ARG A 1 86 ? -2.242 -11.883 3.496 1 98.5 86 ARG A N 1
ATOM 664 C CA . ARG A 1 86 ? -1.041 -12 2.674 1 98.5 86 ARG A CA 1
ATOM 665 C C . ARG A 1 86 ? -1.162 -13.148 1.681 1 98.5 86 ARG A C 1
ATOM 667 O O . ARG A 1 86 ? -1.966 -14.062 1.876 1 98.5 86 ARG A O 1
ATOM 674 N N . LEU A 1 87 ? -0.387 -13.055 0.608 1 98.88 87 LEU A N 1
ATOM 675 C CA . LEU A 1 87 ? -0.12 -14.156 -0.309 1 98.88 87 LEU A CA 1
ATOM 676 C C . LEU A 1 87 ? 1.191 -14.852 0.042 1 98.88 87 LEU A C 1
ATOM 678 O O . LEU A 1 87 ? 1.947 -14.367 0.888 1 98.88 87 LEU A O 1
ATOM 682 N N . SER A 1 88 ? 1.465 -15.977 -0.595 1 98.81 88 SER A N 1
ATOM 683 C CA . SER A 1 88 ? 2.707 -16.688 -0.315 1 98.81 88 SER A CA 1
ATOM 684 C C . SER A 1 88 ? 3.922 -15.812 -0.585 1 98.81 88 SER A C 1
ATOM 686 O O . SER A 1 88 ? 4.91 -15.859 0.152 1 98.81 88 SER A O 1
ATOM 688 N N . VAL A 1 89 ? 3.869 -14.961 -1.612 1 98.75 89 VAL A N 1
ATOM 689 C CA . VAL A 1 89 ? 4.992 -14.109 -1.997 1 98.75 89 VAL A CA 1
ATOM 690 C C . VAL A 1 89 ? 5.258 -13.078 -0.904 1 98.75 89 VAL A C 1
ATOM 692 O O . VAL A 1 89 ? 6.406 -12.68 -0.683 1 98.75 89 VAL A O 1
ATOM 695 N N . ASP A 1 90 ? 4.242 -12.602 -0.215 1 98.62 90 ASP A N 1
ATOM 696 C CA . ASP A 1 90 ? 4.406 -11.672 0.896 1 98.62 90 ASP A CA 1
ATOM 697 C C . ASP A 1 90 ? 5.148 -12.328 2.057 1 98.62 90 ASP A C 1
ATOM 699 O O . ASP A 1 90 ? 6.043 -11.719 2.652 1 98.62 90 ASP A O 1
ATOM 703 N N . PHE A 1 91 ? 4.77 -13.578 2.361 1 98.69 91 PHE A N 1
ATOM 704 C CA . PHE A 1 91 ? 5.445 -14.312 3.428 1 98.69 91 PHE A CA 1
ATOM 705 C C . PHE A 1 91 ? 6.91 -14.547 3.084 1 98.69 91 PHE A C 1
ATOM 707 O O . PHE A 1 91 ? 7.781 -14.422 3.943 1 98.69 91 PHE A O 1
ATOM 714 N N . ILE A 1 92 ? 7.156 -14.906 1.859 1 98.44 92 ILE A N 1
ATOM 715 C CA . ILE A 1 92 ? 8.531 -15.133 1.429 1 98.44 92 ILE A CA 1
ATOM 716 C C . ILE A 1 92 ? 9.344 -13.852 1.591 1 98.44 92 ILE A C 1
ATOM 718 O O . ILE A 1 92 ? 10.492 -13.891 2.047 1 98.44 92 ILE A O 1
ATOM 722 N N . ALA A 1 93 ? 8.766 -12.703 1.202 1 97.31 93 ALA A N 1
ATOM 723 C CA . ALA A 1 93 ? 9.438 -11.422 1.418 1 97.31 93 ALA A CA 1
ATOM 724 C C . ALA A 1 93 ? 9.766 -11.219 2.895 1 97.31 93 ALA A C 1
ATOM 726 O O . ALA A 1 93 ? 10.867 -10.789 3.238 1 97.31 93 ALA A O 1
ATOM 727 N N . GLU A 1 94 ? 8.82 -11.523 3.777 1 96.62 94 GLU A N 1
ATOM 728 C CA . GLU A 1 94 ? 9.039 -11.391 5.215 1 96.62 94 GLU A CA 1
ATOM 729 C C . GLU A 1 94 ? 10.164 -12.297 5.691 1 96.62 94 GLU A C 1
ATOM 731 O O . GLU A 1 94 ? 11.031 -11.867 6.465 1 96.62 94 GLU A O 1
ATOM 736 N N . TYR A 1 95 ? 10.125 -13.586 5.203 1 97.06 95 TYR A N 1
ATOM 737 C CA . TYR A 1 95 ? 11.172 -14.531 5.582 1 97.06 95 TYR A CA 1
ATOM 738 C C . TYR A 1 95 ? 12.539 -14.047 5.113 1 97.06 95 TYR A C 1
ATOM 740 O O . TYR A 1 95 ? 13.547 -14.266 5.793 1 97.06 95 TYR A O 1
ATOM 748 N N . ALA A 1 96 ? 12.578 -13.406 3.988 1 95.19 96 ALA A N 1
ATOM 749 C CA . ALA A 1 96 ? 13.812 -12.883 3.416 1 95.19 96 ALA A CA 1
ATOM 750 C C . ALA A 1 96 ? 14.188 -11.547 4.043 1 95.19 96 ALA A C 1
ATOM 752 O O . ALA A 1 96 ? 15.219 -10.961 3.703 1 95.19 96 ALA A O 1
ATOM 753 N N . ASN A 1 97 ? 13.359 -11.008 4.891 1 92.38 97 ASN A N 1
ATOM 754 C CA . ASN A 1 97 ? 13.562 -9.734 5.582 1 92.38 97 ASN A CA 1
ATOM 755 C C . ASN A 1 97 ? 13.641 -8.57 4.602 1 92.38 97 ASN A C 1
ATOM 757 O O . ASN A 1 97 ? 14.539 -7.734 4.703 1 92.38 97 ASN A O 1
ATOM 761 N N . ILE A 1 98 ? 12.789 -8.57 3.627 1 92.25 98 ILE A N 1
ATOM 762 C CA . ILE A 1 98 ? 12.656 -7.449 2.707 1 92.25 98 ILE A CA 1
ATOM 763 C C . ILE A 1 98 ? 11.219 -6.941 2.725 1 92.25 98 ILE A C 1
ATOM 765 O O . ILE A 1 98 ? 10.297 -7.676 3.09 1 92.25 98 ILE A O 1
ATOM 769 N N . PRO A 1 99 ? 10.953 -5.668 2.371 1 93 99 PRO A N 1
ATOM 770 C CA . PRO A 1 99 ? 9.586 -5.148 2.324 1 93 99 PRO A CA 1
ATOM 771 C C . PRO A 1 99 ? 8.711 -5.898 1.324 1 93 99 PRO A C 1
ATOM 773 O O . PRO A 1 99 ? 9.219 -6.543 0.405 1 93 99 PRO A O 1
ATOM 776 N N . PHE A 1 100 ? 7.402 -5.871 1.565 1 96.56 100 PHE A N 1
ATOM 777 C CA . PHE A 1 100 ? 6.484 -6.387 0.558 1 96.56 100 PHE A CA 1
ATOM 778 C C . PHE A 1 100 ? 6.773 -5.77 -0.806 1 96.56 100 PHE A C 1
ATOM 780 O O . PHE A 1 100 ? 7.012 -4.566 -0.91 1 96.56 100 PHE A O 1
ATOM 787 N N . ILE A 1 101 ? 6.797 -6.59 -1.83 1 97.25 101 ILE A N 1
ATOM 788 C CA . ILE A 1 101 ? 7.086 -6.109 -3.178 1 97.25 101 ILE A CA 1
ATOM 789 C C . ILE A 1 101 ? 5.832 -5.477 -3.779 1 97.25 101 ILE A C 1
ATOM 791 O O . ILE A 1 101 ? 4.805 -6.141 -3.928 1 97.25 101 ILE A O 1
ATOM 795 N N . PRO A 1 102 ? 5.832 -4.25 -4.152 1 95.5 102 PRO A N 1
ATOM 796 C CA . PRO A 1 102 ? 4.648 -3.611 -4.73 1 95.5 102 PRO A CA 1
ATOM 797 C C . PRO A 1 102 ? 4.359 -4.086 -6.152 1 95.5 102 PRO A C 1
ATOM 799 O O . PRO A 1 102 ? 5.266 -4.551 -6.852 1 95.5 102 PRO A O 1
ATOM 802 N N . PRO A 1 103 ? 3.029 -3.936 -6.574 1 98.19 103 PRO A N 1
ATOM 803 C CA . PRO A 1 103 ? 2.764 -4.188 -7.992 1 98.19 103 PRO A CA 1
ATOM 804 C C . PRO A 1 103 ? 3.537 -3.248 -8.914 1 98.19 103 PRO A C 1
ATOM 806 O O . PRO A 1 103 ? 3.701 -2.066 -8.602 1 98.19 103 PRO A O 1
ATOM 809 N N . PHE A 1 104 ? 3.992 -3.748 -10.039 1 98.69 104 PHE A N 1
ATOM 810 C CA . PHE A 1 104 ? 4.785 -2.992 -11.008 1 98.69 104 PHE A CA 1
ATOM 811 C C . PHE A 1 104 ? 4.055 -1.724 -11.43 1 98.69 104 PHE A C 1
ATOM 813 O O . PHE A 1 104 ? 4.68 -0.681 -11.633 1 98.69 104 PHE A O 1
ATOM 820 N N . LEU A 1 105 ? 2.748 -1.789 -11.477 1 98.44 105 LEU A N 1
ATOM 821 C CA . LEU A 1 105 ? 1.981 -0.682 -12.039 1 98.44 105 LEU A CA 1
ATOM 822 C C . LEU A 1 105 ? 1.545 0.285 -10.945 1 98.44 105 LEU A C 1
ATOM 824 O O . LEU A 1 105 ? 0.863 1.275 -11.219 1 98.44 105 LEU A O 1
ATOM 828 N N . HIS A 1 106 ? 1.868 -0.022 -9.672 1 97.12 106 HIS A N 1
ATOM 829 C CA . HIS A 1 106 ? 1.542 0.922 -8.609 1 97.12 106 HIS A CA 1
ATOM 830 C C . HIS A 1 106 ? 2.088 2.312 -8.922 1 97.12 106 HIS A C 1
ATOM 832 O O . HIS A 1 106 ? 3.229 2.449 -9.367 1 97.12 106 HIS A O 1
ATOM 838 N N . PRO A 1 107 ? 1.346 3.396 -8.688 1 95.81 107 PRO A N 1
ATOM 839 C CA . PRO A 1 107 ? 1.843 4.746 -8.977 1 95.81 107 PRO A CA 1
ATOM 840 C C . PRO A 1 107 ? 2.988 5.16 -8.055 1 95.81 107 PRO A C 1
ATOM 842 O O . PRO A 1 107 ? 3.166 4.578 -6.984 1 95.81 107 PRO A O 1
ATOM 845 N N . GLY A 1 108 ? 3.713 6.129 -8.539 1 93.5 108 GLY A N 1
ATOM 846 C CA . GLY A 1 108 ? 4.793 6.684 -7.738 1 93.5 108 GLY A CA 1
ATOM 847 C C . GLY A 1 108 ? 6.16 6.168 -8.141 1 93.5 108 GLY A C 1
ATOM 848 O O . GLY A 1 108 ? 6.309 5.531 -9.18 1 93.5 108 GLY A O 1
ATOM 849 N N . VAL A 1 109 ? 7.113 6.465 -7.254 1 92.19 109 VAL A N 1
ATOM 850 C CA . VAL A 1 109 ? 8.508 6.121 -7.512 1 92.19 109 VAL A CA 1
ATOM 851 C C . VAL A 1 109 ? 8.789 4.703 -7.016 1 92.19 109 VAL A C 1
ATOM 853 O O . VAL A 1 109 ? 8.398 4.34 -5.906 1 92.19 109 VAL A O 1
ATOM 856 N N . HIS A 1 110 ? 9.422 3.891 -7.879 1 91.56 110 HIS A N 1
ATOM 857 C CA . HIS A 1 110 ? 9.758 2.516 -7.527 1 91.56 110 HIS A CA 1
ATOM 858 C C . HIS A 1 110 ? 11.266 2.334 -7.402 1 91.56 110 HIS A C 1
ATOM 860 O O . HIS A 1 110 ? 12.039 2.979 -8.117 1 91.56 110 HIS A O 1
ATOM 866 N N . ARG A 1 111 ? 11.586 1.469 -6.465 1 87.94 111 ARG A N 1
ATOM 867 C CA . ARG A 1 111 ? 12.953 0.968 -6.375 1 87.94 111 ARG A CA 1
ATOM 868 C C . ARG A 1 111 ? 13.039 -0.473 -6.863 1 87.94 111 ARG A C 1
ATOM 870 O O . ARG A 1 111 ? 12.953 -1.41 -6.066 1 87.94 111 ARG A O 1
ATOM 877 N N . PHE A 1 112 ? 13.398 -0.653 -8.055 1 92.75 112 PHE A N 1
ATOM 878 C CA . PHE A 1 112 ? 13.328 -1.964 -8.688 1 92.75 112 PHE A CA 1
ATOM 879 C C . PHE A 1 112 ? 14.516 -2.828 -8.281 1 92.75 112 PHE A C 1
ATOM 881 O O . PHE A 1 112 ? 14.531 -4.035 -8.547 1 92.75 112 PHE A O 1
ATOM 888 N N . SER A 1 113 ? 15.477 -2.221 -7.57 1 89.56 113 SER A N 1
ATOM 889 C CA . SER A 1 113 ? 16.578 -3.012 -7.039 1 89.56 113 SER A CA 1
ATOM 890 C C . SER A 1 113 ? 16.109 -3.975 -5.957 1 89.56 113 SER A C 1
ATOM 892 O O . SER A 1 113 ? 16.812 -4.918 -5.602 1 89.56 113 SER A O 1
ATOM 894 N N . ASP A 1 114 ? 14.891 -3.789 -5.48 1 89.88 114 ASP A N 1
ATOM 895 C CA . ASP A 1 114 ? 14.297 -4.703 -4.508 1 89.88 114 ASP A CA 1
ATOM 896 C C . ASP A 1 114 ? 13.453 -5.773 -5.203 1 89.88 114 ASP A C 1
ATOM 898 O O . ASP A 1 114 ? 13.117 -6.793 -4.598 1 89.88 114 ASP A O 1
ATOM 902 N N . GLY A 1 115 ? 13.086 -5.461 -6.34 1 96.12 115 GLY A N 1
ATOM 903 C CA . GLY A 1 115 ? 12.227 -6.375 -7.082 1 96.12 115 GLY A CA 1
ATOM 904 C C . GLY A 1 115 ? 10.969 -5.715 -7.609 1 96.12 115 GLY A C 1
ATOM 905 O O . GLY A 1 115 ? 10.82 -4.492 -7.539 1 96.12 115 GLY A O 1
ATOM 906 N N . ALA A 1 116 ? 10.188 -6.516 -8.203 1 98.31 116 ALA A N 1
ATOM 907 C CA . ALA A 1 116 ? 8.906 -6.074 -8.75 1 98.31 116 ALA A CA 1
ATOM 908 C C . ALA A 1 116 ? 7.926 -7.238 -8.859 1 98.31 116 ALA A C 1
ATOM 910 O O . ALA A 1 116 ? 8.328 -8.383 -9.086 1 98.31 116 ALA A O 1
ATOM 911 N N . ASN A 1 117 ? 6.695 -6.895 -8.633 1 98.88 117 ASN A N 1
ATOM 912 C CA . ASN A 1 117 ? 5.613 -7.855 -8.836 1 98.88 117 ASN A CA 1
ATOM 913 C C . ASN A 1 117 ? 4.871 -7.594 -10.141 1 98.88 117 ASN A C 1
ATOM 915 O O . ASN A 1 117 ? 4.215 -6.562 -10.297 1 98.88 117 ASN A O 1
ATOM 919 N N . PHE A 1 118 ? 4.965 -8.539 -11.07 1 98.94 118 PHE A N 1
ATOM 920 C CA . PHE A 1 118 ? 4.375 -8.359 -12.391 1 98.94 118 PHE A CA 1
ATOM 921 C C . PHE A 1 118 ? 3.088 -9.164 -12.523 1 98.94 118 PHE A C 1
ATOM 923 O O . PHE A 1 118 ? 2.408 -9.094 -13.547 1 98.94 118 PHE A O 1
ATOM 930 N N . ALA A 1 119 ? 2.73 -9.914 -11.492 1 98.94 119 ALA A N 1
ATOM 931 C CA . ALA A 1 119 ? 1.612 -10.852 -11.547 1 98.94 119 ALA A CA 1
ATOM 932 C C . ALA A 1 119 ? 0.295 -10.117 -11.789 1 98.94 119 ALA A C 1
ATOM 934 O O . ALA A 1 119 ? 0.14 -8.961 -11.398 1 98.94 119 ALA A O 1
ATOM 935 N N . SER A 1 120 ? -0.573 -10.82 -12.438 1 98.88 120 SER A N 1
ATOM 936 C CA . SER A 1 120 ? -1.893 -10.297 -12.773 1 98.88 120 SER A CA 1
ATOM 937 C C . SER A 1 120 ? -2.969 -11.367 -12.609 1 98.88 120 SER A C 1
ATOM 939 O O . SER A 1 120 ? -2.895 -12.43 -13.227 1 98.88 120 SER A O 1
ATOM 941 N N . SER A 1 121 ? -3.918 -11.008 -11.797 1 98.75 121 SER A N 1
ATOM 942 C CA . SER A 1 121 ? -5.023 -11.938 -11.594 1 98.75 121 SER A CA 1
ATOM 943 C C . SER A 1 121 ? -5.688 -12.305 -12.914 1 98.75 121 SER A C 1
ATOM 945 O O . SER A 1 121 ? -5.961 -11.43 -13.742 1 98.75 121 SER A O 1
ATOM 947 N N . GLY A 1 122 ? -5.953 -13.578 -13.133 1 98.5 122 GLY A N 1
ATOM 948 C CA . GLY A 1 122 ? -6.594 -14.07 -14.336 1 98.5 122 GLY A CA 1
ATOM 949 C C . GLY A 1 122 ? -5.609 -14.445 -15.43 1 98.5 122 GLY A C 1
ATOM 950 O O . GLY A 1 122 ? -5.969 -15.141 -16.391 1 98.5 122 GLY A O 1
ATOM 951 N N . ALA A 1 123 ? -4.348 -14.039 -15.25 1 98.75 123 ALA A N 1
ATOM 952 C CA . ALA A 1 123 ? -3.369 -14.273 -16.312 1 98.75 123 ALA A CA 1
ATOM 953 C C . ALA A 1 123 ? -3.08 -15.758 -16.484 1 98.75 123 ALA A C 1
ATOM 955 O O . ALA A 1 123 ? -3.1 -16.516 -15.5 1 98.75 123 ALA A O 1
ATOM 956 N N . GLY A 1 124 ? -2.842 -16.188 -17.672 1 98.19 124 GLY A N 1
ATOM 957 C CA . GLY A 1 124 ? -2.318 -17.5 -18.047 1 98.19 124 GLY A CA 1
ATOM 958 C C . GLY A 1 124 ? -1.02 -17.422 -18.828 1 98.19 124 GLY A C 1
ATOM 959 O O . GLY A 1 124 ? -0.508 -16.328 -19.094 1 98.19 124 GLY A O 1
ATOM 960 N N . VAL A 1 125 ? -0.528 -18.547 -19.047 1 98.25 125 VAL A N 1
ATOM 961 C CA . VAL A 1 125 ? 0.656 -18.641 -19.891 1 98.25 125 VAL A CA 1
ATOM 962 C C . VAL A 1 125 ? 0.294 -18.266 -21.328 1 98.25 125 VAL A C 1
ATOM 964 O O . VAL A 1 125 ? 1.054 -17.562 -22 1 98.25 125 VAL A O 1
ATOM 967 N N . LEU A 1 126 ? -0.875 -18.719 -21.719 1 97.5 126 LEU A N 1
ATOM 968 C CA . LEU A 1 126 ? -1.342 -18.453 -23.078 1 97.5 126 LEU A CA 1
ATOM 969 C C . LEU A 1 126 ? -2.014 -17.094 -23.156 1 97.5 126 LEU A C 1
ATOM 971 O O . LEU A 1 126 ? -2.732 -16.688 -22.234 1 97.5 126 LEU A O 1
ATOM 975 N N . VAL A 1 127 ? -1.915 -16.359 -24.266 1 95.38 127 VAL A N 1
ATOM 976 C CA . VAL A 1 127 ? -2.41 -15.008 -24.453 1 95.38 127 VAL A CA 1
ATOM 977 C C . VAL A 1 127 ? -3.936 -15.016 -24.516 1 95.38 127 VAL A C 1
ATOM 979 O O . VAL A 1 127 ? -4.586 -14.023 -24.188 1 95.38 127 VAL A O 1
ATOM 982 N N . GLU A 1 128 ? -4.523 -16.141 -24.938 1 94.88 128 GLU A N 1
ATOM 983 C CA . GLU A 1 128 ? -5.969 -16.219 -25.109 1 94.88 128 GLU A CA 1
ATOM 984 C C . GLU A 1 128 ? -6.684 -16.297 -23.766 1 94.88 128 GLU A C 1
ATOM 986 O O . GLU A 1 128 ? -7.887 -16.047 -23.672 1 94.88 128 GLU A O 1
ATOM 991 N N . THR A 1 129 ? -6 -16.719 -22.719 1 95.88 129 THR A N 1
ATOM 992 C CA . THR A 1 129 ? -6.598 -16.812 -21.391 1 95.88 129 THR A CA 1
ATOM 993 C C . THR A 1 129 ? -6.945 -15.422 -20.844 1 95.88 129 THR A C 1
ATOM 995 O O . THR A 1 129 ? -6.055 -14.617 -20.578 1 95.88 129 THR A O 1
ATOM 998 N N . TYR A 1 130 ? -8.258 -15.078 -20.719 1 95.94 130 TYR A N 1
ATOM 999 C CA . TYR A 1 130 ? -8.789 -13.797 -20.281 1 95.94 130 TYR A CA 1
ATOM 1000 C C . TYR A 1 130 ? -8.203 -12.656 -21.109 1 95.94 130 TYR A C 1
ATOM 1002 O O . TYR A 1 130 ? -7.828 -11.617 -20.562 1 95.94 130 TYR A O 1
ATOM 1010 N N . ARG A 1 131 ? -8.133 -12.938 -22.344 1 94.94 131 ARG A N 1
ATOM 1011 C CA . ARG A 1 131 ? -7.559 -11.969 -23.281 1 94.94 131 ARG A CA 1
ATOM 1012 C C . ARG A 1 131 ? -8.227 -10.609 -23.141 1 94.94 131 ARG A C 1
ATOM 1014 O O . ARG A 1 131 ? -9.461 -10.516 -23.094 1 94.94 131 ARG A O 1
ATOM 1021 N N . GLY A 1 132 ? -7.406 -9.547 -23 1 95.94 132 GLY A N 1
ATOM 1022 C CA . GLY A 1 132 ? -7.902 -8.18 -22.938 1 95.94 132 GLY A CA 1
ATOM 1023 C C . GLY A 1 132 ? -8.211 -7.723 -21.531 1 95.94 132 GLY A C 1
ATOM 1024 O O . GLY A 1 132 ? -8.398 -6.527 -21.297 1 95.94 132 GLY A O 1
ATOM 1025 N N . LEU A 1 133 ? -8.141 -8.617 -20.578 1 97.38 133 LEU A N 1
ATOM 1026 C CA . LEU A 1 133 ? -8.562 -8.273 -19.234 1 97.38 133 LEU A CA 1
ATOM 1027 C C . LEU A 1 133 ? -7.395 -8.391 -18.25 1 97.38 133 LEU A C 1
ATOM 1029 O O . LEU A 1 133 ? -7.527 -8.055 -17.078 1 97.38 133 LEU A O 1
ATOM 1033 N N . VAL A 1 134 ? -6.25 -8.906 -18.75 1 98.62 134 VAL A N 1
ATOM 1034 C CA . VAL A 1 134 ? -5.164 -9.211 -17.844 1 98.62 134 VAL A CA 1
ATOM 1035 C C . VAL A 1 134 ? -3.83 -8.789 -18.453 1 98.62 134 VAL A C 1
ATOM 1037 O O . VAL A 1 134 ? -3.758 -8.484 -19.641 1 98.62 134 VAL A O 1
ATOM 1040 N N . ILE A 1 135 ? -2.803 -8.695 -17.609 1 98.69 135 ILE A N 1
ATOM 1041 C CA . ILE A 1 135 ? -1.418 -8.625 -18.047 1 98.69 135 ILE A CA 1
ATOM 1042 C C . ILE A 1 135 ? -0.883 -10.031 -18.312 1 98.69 135 ILE A C 1
ATOM 1044 O O . ILE A 1 135 ? -0.478 -10.727 -17.375 1 98.69 135 ILE A O 1
ATOM 1048 N N . ASN A 1 136 ? -0.973 -10.477 -19.5 1 97.44 136 ASN A N 1
ATOM 1049 C CA . ASN A 1 136 ? -0.573 -11.844 -19.781 1 97.44 136 ASN A CA 1
ATOM 1050 C C . ASN A 1 136 ? 0.928 -12.047 -19.594 1 97.44 136 ASN A C 1
ATOM 1052 O O . ASN A 1 136 ? 1.665 -11.078 -19.391 1 97.44 136 ASN A O 1
ATOM 1056 N N . LEU A 1 137 ? 1.371 -13.266 -19.703 1 98.44 137 LEU A N 1
ATOM 1057 C CA . LEU A 1 137 ? 2.75 -13.609 -19.375 1 98.44 137 LEU A CA 1
ATOM 1058 C C . LEU A 1 137 ? 3.727 -12.883 -20.297 1 98.44 137 LEU A C 1
ATOM 1060 O O . LEU A 1 137 ? 4.797 -12.453 -19.859 1 98.44 137 LEU A O 1
ATOM 1064 N N . LYS A 1 138 ? 3.385 -12.734 -21.531 1 97.56 138 LYS A N 1
ATOM 1065 C CA . LYS A 1 138 ? 4.227 -12.016 -22.484 1 97.56 138 LYS A CA 1
ATOM 1066 C C . LYS A 1 138 ? 4.414 -10.562 -22.078 1 97.56 138 LYS A C 1
ATOM 1068 O O . LYS A 1 138 ? 5.52 -10.023 -22.156 1 97.56 138 LYS A O 1
ATOM 1073 N N . THR A 1 139 ? 3.35 -9.953 -21.688 1 98.44 139 THR A N 1
ATOM 1074 C CA . THR A 1 139 ? 3.424 -8.562 -21.25 1 98.44 139 THR A CA 1
ATOM 1075 C C . THR A 1 139 ? 4.195 -8.445 -19.938 1 98.44 139 THR A C 1
ATOM 1077 O O . THR A 1 139 ? 4.934 -7.484 -19.734 1 98.44 139 THR A O 1
ATOM 1080 N N . GLN A 1 140 ? 4.004 -9.422 -19.031 1 98.88 140 GLN A N 1
ATOM 1081 C CA . GLN A 1 140 ? 4.793 -9.438 -17.797 1 98.88 140 GLN A CA 1
ATOM 1082 C C . GLN A 1 140 ? 6.289 -9.477 -18.109 1 98.88 140 GLN A C 1
ATOM 1084 O O . GLN A 1 140 ? 7.078 -8.781 -17.484 1 98.88 140 GLN A O 1
ATOM 1089 N N . LEU A 1 141 ? 6.66 -10.242 -19.141 1 98.81 141 LEU A N 1
ATOM 1090 C CA . LEU A 1 141 ? 8.047 -10.305 -19.578 1 98.81 141 LEU A CA 1
ATOM 1091 C C . LEU A 1 141 ? 8.516 -8.953 -20.109 1 98.81 141 LEU A C 1
ATOM 1093 O O . LEU A 1 141 ? 9.633 -8.523 -19.828 1 98.81 141 LEU A O 1
ATOM 1097 N N . SER A 1 142 ? 7.668 -8.297 -20.875 1 98.75 142 SER A N 1
ATOM 1098 C CA . SER A 1 142 ? 8 -6.98 -21.406 1 98.75 142 SER A CA 1
ATOM 1099 C C . SER A 1 142 ? 8.258 -5.977 -20.297 1 98.75 142 SER A C 1
ATOM 1101 O O . SER A 1 142 ? 9.18 -5.16 -20.375 1 98.75 142 SER A O 1
ATOM 1103 N N . TYR A 1 143 ? 7.438 -6.035 -19.266 1 98.81 143 TYR A N 1
ATOM 1104 C CA . TYR A 1 143 ? 7.645 -5.168 -18.109 1 98.81 143 TYR A CA 1
ATOM 1105 C C . TYR A 1 143 ? 8.984 -5.453 -17.438 1 98.81 143 TYR A C 1
ATOM 1107 O O . TYR A 1 143 ? 9.711 -4.527 -17.078 1 98.81 143 TYR A O 1
ATOM 1115 N N . PHE A 1 144 ? 9.297 -6.727 -17.328 1 98.88 144 PHE A N 1
ATOM 1116 C CA . PHE A 1 144 ? 10.57 -7.102 -16.719 1 98.88 144 PHE A CA 1
ATOM 1117 C C . PHE A 1 144 ? 11.742 -6.59 -17.562 1 98.88 144 PHE A C 1
ATOM 1119 O O . PHE A 1 144 ? 12.727 -6.082 -17.016 1 98.88 144 PHE A O 1
ATOM 1126 N N . LYS A 1 145 ? 11.633 -6.727 -18.828 1 98.75 145 LYS A N 1
ATOM 1127 C CA . LYS A 1 145 ? 12.68 -6.227 -19.719 1 98.75 145 LYS A CA 1
ATOM 1128 C C . LYS A 1 145 ? 12.875 -4.727 -19.547 1 98.75 145 LYS A C 1
ATOM 1130 O O . LYS A 1 145 ? 14.008 -4.238 -19.547 1 98.75 145 LYS A O 1
ATOM 1135 N N . LYS A 1 146 ? 11.836 -4.043 -19.359 1 98.44 146 LYS A N 1
ATOM 1136 C CA . LYS A 1 146 ? 11.922 -2.611 -19.078 1 98.44 146 LYS A CA 1
ATOM 1137 C C . LYS A 1 146 ? 12.656 -2.346 -17.781 1 98.44 146 LYS A C 1
ATOM 1139 O O . LYS A 1 146 ? 13.516 -1.461 -17.703 1 98.44 146 LYS A O 1
ATOM 1144 N N . VAL A 1 147 ? 12.328 -3.105 -16.781 1 98.44 147 VAL A N 1
ATOM 1145 C CA . VAL A 1 147 ? 12.969 -2.969 -15.469 1 98.44 147 VAL A CA 1
ATOM 1146 C C . VAL A 1 147 ? 14.461 -3.27 -15.602 1 98.44 147 VAL A C 1
ATOM 1148 O O . VAL A 1 147 ? 15.297 -2.525 -15.086 1 98.44 147 VAL A O 1
ATOM 1151 N N . ALA A 1 148 ? 14.82 -4.336 -16.281 1 98.19 148 ALA A N 1
ATOM 1152 C CA . ALA A 1 148 ? 16.219 -4.727 -16.453 1 98.19 148 ALA A CA 1
ATOM 1153 C C . ALA A 1 148 ? 17.016 -3.635 -17.172 1 98.19 148 ALA A C 1
ATOM 1155 O O . ALA A 1 148 ? 18.141 -3.324 -16.781 1 98.19 148 ALA A O 1
ATOM 1156 N N . ARG A 1 149 ? 16.422 -3.043 -18.172 1 97.56 149 ARG A N 1
ATOM 1157 C CA . ARG A 1 149 ? 17.062 -1.941 -18.875 1 97.56 149 ARG A CA 1
ATOM 1158 C C . ARG A 1 149 ? 17.266 -0.741 -17.969 1 97.56 149 ARG A C 1
ATOM 1160 O O . ARG A 1 149 ? 18.312 -0.099 -17.984 1 97.56 149 ARG A O 1
ATOM 1167 N N . GLY A 1 150 ? 16.266 -0.478 -17.219 1 96.62 150 GLY A N 1
ATOM 1168 C CA . GLY A 1 150 ? 16.375 0.606 -16.266 1 96.62 150 GLY A CA 1
ATOM 1169 C C . GLY A 1 150 ? 17.484 0.389 -15.242 1 96.62 150 GLY A C 1
ATOM 1170 O O . GLY A 1 150 ? 18.219 1.321 -14.906 1 96.62 150 GLY A O 1
ATOM 1171 N N . LEU A 1 151 ? 17.578 -0.816 -14.758 1 96.44 151 LEU A N 1
ATOM 1172 C CA . LEU A 1 151 ? 18.625 -1.155 -13.797 1 96.44 151 LEU A CA 1
ATOM 1173 C C . LEU A 1 151 ? 20 -0.992 -14.414 1 96.44 151 LEU A C 1
ATOM 1175 O O . LEU A 1 151 ? 20.938 -0.537 -13.75 1 96.44 151 LEU A O 1
ATOM 1179 N N . LYS A 1 152 ? 20.125 -1.335 -15.664 1 96.44 152 LYS A N 1
ATOM 1180 C CA . LYS A 1 152 ? 21.391 -1.153 -16.359 1 96.44 152 LYS A CA 1
ATOM 1181 C C . LYS A 1 152 ? 21.75 0.326 -16.484 1 96.44 152 LYS A C 1
ATOM 1183 O O . LYS A 1 152 ? 22.906 0.706 -16.328 1 96.44 152 LYS A O 1
ATOM 1188 N N . GLN A 1 153 ? 20.797 1.106 -16.734 1 95.56 153 GLN A N 1
ATOM 1189 C CA . GLN A 1 153 ? 21.016 2.545 -16.844 1 95.56 153 GLN A CA 1
ATOM 1190 C C . GLN A 1 153 ? 21.406 3.154 -15.508 1 95.56 153 GLN A C 1
ATOM 1192 O O . GLN A 1 153 ? 22.266 4.031 -15.438 1 95.56 153 GLN A O 1
ATOM 1197 N N . GLU A 1 154 ? 20.797 2.65 -14.523 1 92.06 154 GLU A N 1
ATOM 1198 C CA . GLU A 1 154 ? 20.969 3.219 -13.195 1 92.06 154 GLU A CA 1
ATOM 1199 C C . GLU A 1 154 ? 22.281 2.744 -12.562 1 92.06 154 GLU A C 1
ATOM 1201 O O . GLU A 1 154 ? 22.984 3.527 -11.93 1 92.06 154 GLU A O 1
ATOM 1206 N N . LEU A 1 155 ? 22.672 1.471 -12.781 1 93.44 155 LEU A N 1
ATOM 1207 C CA . LEU A 1 155 ? 23.75 0.857 -12.016 1 93.44 155 LEU A CA 1
ATOM 1208 C C . LEU A 1 155 ? 24.969 0.612 -12.891 1 93.44 155 LEU A C 1
ATOM 1210 O O . LEU A 1 155 ? 26.062 0.375 -12.375 1 93.44 155 LEU A O 1
ATOM 1214 N N . GLY A 1 156 ? 24.797 0.621 -14.141 1 95.75 156 GLY A N 1
ATOM 1215 C CA . GLY A 1 156 ? 25.812 0.133 -15.07 1 95.75 156 GLY A CA 1
ATOM 1216 C C . GLY A 1 156 ? 25.656 -1.341 -15.398 1 95.75 156 GLY A C 1
ATOM 1217 O O . GLY A 1 156 ? 25.031 -2.086 -14.641 1 95.75 156 GLY A O 1
ATOM 1218 N N . ASP A 1 157 ? 26.203 -1.735 -16.406 1 95.81 157 ASP A N 1
ATOM 1219 C CA . ASP A 1 157 ? 26 -3.074 -16.953 1 95.81 157 ASP A CA 1
ATOM 1220 C C . ASP A 1 157 ? 26.484 -4.145 -15.969 1 95.81 157 ASP A C 1
ATOM 1222 O O . ASP A 1 157 ? 25.75 -5.098 -15.672 1 95.81 157 ASP A O 1
ATOM 1226 N N . ASP A 1 158 ? 27.625 -3.963 -15.43 1 95.56 158 ASP A N 1
ATOM 1227 C CA . ASP A 1 158 ? 28.234 -4.988 -14.586 1 95.56 158 ASP A CA 1
ATOM 1228 C C . ASP A 1 158 ? 27.453 -5.176 -13.289 1 95.56 158 ASP A C 1
ATOM 1230 O O . ASP A 1 158 ? 27.109 -6.301 -12.922 1 95.56 158 ASP A O 1
ATOM 1234 N N . GLU A 1 159 ? 27.125 -4.059 -12.727 1 94.25 159 GLU A N 1
ATOM 1235 C CA . GLU A 1 159 ? 26.406 -4.129 -11.469 1 94.25 159 GLU A CA 1
ATOM 1236 C C . GLU A 1 159 ? 24.984 -4.652 -11.68 1 94.25 159 GLU A C 1
ATOM 1238 O O . GLU A 1 159 ? 24.453 -5.398 -10.844 1 94.25 159 GLU A O 1
ATOM 1243 N N . ALA A 1 160 ? 24.375 -4.27 -12.758 1 95.75 160 ALA A N 1
ATOM 1244 C CA . ALA A 1 160 ? 23.031 -4.758 -13.078 1 95.75 160 ALA A CA 1
ATOM 1245 C C . ALA A 1 160 ? 23.047 -6.266 -13.328 1 95.75 160 ALA A C 1
ATOM 1247 O O . ALA A 1 160 ? 22.156 -6.984 -12.867 1 95.75 160 ALA A O 1
ATOM 1248 N N . LYS A 1 161 ? 24.047 -6.684 -13.977 1 95.62 161 LYS A N 1
ATOM 1249 C CA . LYS A 1 161 ? 24.172 -8.109 -14.25 1 95.62 161 LYS A CA 1
ATOM 1250 C C . LYS A 1 161 ? 24.312 -8.906 -12.961 1 95.62 161 LYS A C 1
ATOM 1252 O O . LYS A 1 161 ? 23.688 -9.953 -12.789 1 95.62 161 LYS A O 1
ATOM 1257 N N . LYS A 1 162 ? 25.156 -8.398 -12.102 1 94.75 162 LYS A N 1
ATOM 1258 C CA . LYS A 1 162 ? 25.344 -9.047 -10.805 1 94.75 162 LYS A CA 1
ATOM 1259 C C . LYS A 1 162 ? 24.031 -9.078 -10.016 1 94.75 162 LYS A C 1
ATOM 1261 O O . LYS A 1 162 ? 23.688 -10.102 -9.43 1 94.75 162 LYS A O 1
ATOM 1266 N N . LEU A 1 163 ? 23.344 -7.98 -10.086 1 95.81 163 LEU A N 1
ATOM 1267 C CA . LEU A 1 163 ? 22.078 -7.871 -9.367 1 95.81 163 LEU A CA 1
ATOM 1268 C C . LEU A 1 163 ? 21.062 -8.859 -9.914 1 95.81 163 LEU A C 1
ATOM 1270 O O . LEU A 1 163 ? 20.391 -9.562 -9.156 1 95.81 163 LEU A O 1
ATOM 1274 N N . LEU A 1 164 ? 20.953 -8.961 -11.195 1 97.5 164 LEU A N 1
ATOM 1275 C CA . LEU A 1 164 ? 19.984 -9.82 -11.852 1 97.5 164 LEU A CA 1
ATOM 1276 C C . LEU A 1 164 ? 20.312 -11.289 -11.633 1 97.5 164 LEU A C 1
ATOM 1278 O O . LEU A 1 164 ? 19.422 -12.133 -11.539 1 97.5 164 LEU A O 1
ATOM 1282 N N . SER A 1 165 ? 21.578 -11.586 -11.461 1 96.62 165 SER A N 1
ATOM 1283 C CA . SER A 1 165 ? 22.016 -12.969 -11.266 1 96.62 165 SER A CA 1
ATOM 1284 C C . SER A 1 165 ? 21.719 -13.43 -9.836 1 96.62 165 SER A C 1
ATOM 1286 O O . SER A 1 165 ? 21.484 -14.617 -9.602 1 96.62 165 SER A O 1
ATOM 1288 N N . ARG A 1 166 ? 21.703 -12.539 -8.906 1 95.5 166 ARG A N 1
ATOM 1289 C CA . ARG A 1 166 ? 21.469 -12.914 -7.52 1 95.5 166 ARG A CA 1
ATOM 1290 C C . ARG A 1 166 ? 19.984 -12.844 -7.184 1 95.5 166 ARG A C 1
ATOM 1292 O O . ARG A 1 166 ? 19.547 -13.367 -6.156 1 95.5 166 ARG A O 1
ATOM 1299 N N . ALA A 1 167 ? 19.203 -12.227 -8.07 1 97.81 167 ALA A N 1
ATOM 1300 C CA . ALA A 1 167 ? 17.766 -12.07 -7.84 1 97.81 167 ALA A CA 1
ATOM 1301 C C . ALA A 1 167 ? 17.062 -13.422 -7.84 1 97.81 167 ALA A C 1
ATOM 1303 O O . ALA A 1 167 ? 17.562 -14.391 -8.422 1 97.81 167 ALA A O 1
ATOM 1304 N N . VAL A 1 168 ? 15.969 -13.461 -7.16 1 98.56 168 VAL A N 1
ATOM 1305 C CA . VAL A 1 168 ? 15.078 -14.625 -7.168 1 98.56 168 VAL A CA 1
ATOM 1306 C C . VAL A 1 168 ? 13.875 -14.344 -8.055 1 98.56 168 VAL A C 1
ATOM 1308 O O . VAL A 1 168 ? 13.242 -13.289 -7.941 1 98.56 168 VAL A O 1
ATOM 1311 N N . TYR A 1 169 ? 13.602 -15.281 -8.961 1 98.81 169 TYR A N 1
ATOM 1312 C CA . TYR A 1 169 ? 12.484 -15.18 -9.891 1 98.81 169 TYR A CA 1
ATOM 1313 C C . TYR A 1 169 ? 11.414 -16.219 -9.57 1 98.81 169 TYR A C 1
ATOM 1315 O O . TYR A 1 169 ? 11.586 -17.406 -9.852 1 98.81 169 TYR A O 1
ATOM 1323 N N . LEU A 1 170 ? 10.352 -15.773 -8.945 1 98.88 170 LEU A N 1
ATOM 1324 C CA . LEU A 1 170 ? 9.258 -16.688 -8.625 1 98.88 170 LEU A CA 1
ATOM 1325 C C . LEU A 1 170 ? 8.172 -16.625 -9.688 1 98.88 170 LEU A C 1
ATOM 1327 O O . LEU A 1 170 ? 7.684 -15.547 -10.031 1 98.88 170 LEU A O 1
ATOM 1331 N N . ILE A 1 171 ? 7.801 -17.734 -10.211 1 98.81 171 ILE A N 1
ATOM 1332 C CA . ILE A 1 171 ? 6.824 -17.859 -11.289 1 98.81 171 ILE A CA 1
ATOM 1333 C C . ILE A 1 171 ? 5.684 -18.781 -10.859 1 98.81 171 ILE A C 1
ATOM 1335 O O . ILE A 1 171 ? 5.898 -19.969 -10.625 1 98.81 171 ILE A O 1
ATOM 1339 N N . SER A 1 172 ? 4.531 -18.219 -10.672 1 97.88 172 SER A N 1
ATOM 1340 C CA . SER A 1 172 ? 3.314 -18.953 -10.336 1 97.88 172 SER A CA 1
ATOM 1341 C C . SER A 1 172 ? 2.191 -18.641 -11.312 1 97.88 172 SER A C 1
ATOM 1343 O O . SER A 1 172 ? 1.428 -17.688 -11.109 1 97.88 172 SER A O 1
ATOM 1345 N N . ILE A 1 173 ? 2.045 -19.484 -12.359 1 97.88 173 ILE A N 1
ATOM 1346 C CA . ILE A 1 173 ? 1.08 -19.234 -13.422 1 97.88 173 ILE A CA 1
ATOM 1347 C C . ILE A 1 173 ? 0.711 -20.531 -14.109 1 97.88 173 ILE A C 1
ATOM 1349 O O . ILE A 1 173 ? 1.396 -21.547 -13.945 1 97.88 173 ILE A O 1
ATOM 1353 N N . GLY A 1 174 ? -0.364 -20.562 -14.836 1 97.94 174 GLY A N 1
ATOM 1354 C CA . GLY A 1 174 ? -0.8 -21.734 -15.586 1 97.94 174 GLY A CA 1
ATOM 1355 C C . GLY A 1 174 ? -2.176 -22.234 -15.172 1 97.94 174 GLY A C 1
ATOM 1356 O O . GLY A 1 174 ? -2.889 -22.844 -15.977 1 97.94 174 GLY A O 1
ATOM 1357 N N . SER A 1 175 ? -2.594 -21.984 -13.93 1 98.31 175 SER A N 1
ATOM 1358 C CA . SER A 1 175 ? -3.873 -22.453 -13.406 1 98.31 175 SER A CA 1
ATOM 1359 C C . SER A 1 175 ? -5.031 -21.969 -14.266 1 98.31 175 SER A C 1
ATOM 1361 O O . SER A 1 175 ? -5.941 -22.734 -14.594 1 98.31 175 SER A O 1
ATOM 1363 N N . ASN A 1 176 ? -4.965 -20.719 -14.695 1 98.44 176 ASN A N 1
ATOM 1364 C CA . ASN A 1 176 ? -6.074 -20.125 -15.43 1 98.44 176 ASN A CA 1
ATOM 1365 C C . ASN A 1 176 ? -6.199 -20.703 -16.828 1 98.44 176 ASN A C 1
ATOM 1367 O O . ASN A 1 176 ? -7.293 -20.75 -17.406 1 98.44 176 ASN A O 1
ATOM 1371 N N . ASP A 1 177 ? -5.09 -21.234 -17.422 1 98.25 177 ASP A N 1
ATOM 1372 C CA . ASP A 1 177 ? -5.141 -21.875 -18.719 1 98.25 177 ASP A CA 1
ATOM 1373 C C . ASP A 1 177 ? -6.023 -23.109 -18.688 1 98.25 177 ASP A C 1
ATOM 1375 O O . ASP A 1 177 ? -6.645 -23.469 -19.703 1 98.25 177 ASP A O 1
ATOM 1379 N N . TYR A 1 178 ? -6.129 -23.688 -17.531 1 97.88 178 TYR A N 1
ATOM 1380 C CA . TYR A 1 178 ? -6.82 -24.969 -17.422 1 97.88 178 TYR A CA 1
ATOM 1381 C C . TYR A 1 178 ? -8.211 -24.797 -16.828 1 97.88 178 TYR A C 1
ATOM 1383 O O . TYR A 1 178 ? -9.094 -25.625 -17.047 1 97.88 178 TYR A O 1
ATOM 1391 N N . MET A 1 179 ? -8.445 -23.719 -16.078 1 96.62 179 MET A N 1
ATOM 1392 C CA . MET A 1 179 ? -9.75 -23.484 -15.469 1 96.62 179 MET A CA 1
ATOM 1393 C C . MET A 1 179 ? -10.656 -22.703 -16.406 1 96.62 179 MET A C 1
ATOM 1395 O O . MET A 1 179 ? -11.859 -22.969 -16.484 1 96.62 179 MET A O 1
ATOM 1399 N N . PHE A 1 180 ? -10.102 -21.766 -17.125 1 94.38 180 PHE A N 1
ATOM 1400 C CA . PHE A 1 180 ? -10.852 -20.75 -17.875 1 94.38 180 PHE A CA 1
ATOM 1401 C C . PHE A 1 180 ? -11.789 -21.406 -18.875 1 94.38 180 PHE A C 1
ATOM 1403 O O . PHE A 1 180 ? -12.961 -21.031 -18.984 1 94.38 180 PHE A O 1
ATOM 1410 N N . PRO A 1 181 ? -11.367 -22.453 -19.625 1 93.94 181 PRO A N 1
ATOM 1411 C CA . PRO A 1 181 ? -12.281 -23.094 -20.594 1 93.94 181 PRO A CA 1
ATOM 1412 C C . PRO A 1 181 ? -13.547 -23.625 -19.922 1 93.94 181 PRO A C 1
ATOM 1414 O O . PRO A 1 181 ? -14.641 -23.516 -20.484 1 93.94 181 PRO A O 1
ATOM 1417 N N . PHE A 1 182 ? -13.453 -24.141 -18.766 1 93 182 PHE A N 1
ATOM 1418 C CA . PHE A 1 182 ? -14.586 -24.734 -18.062 1 93 182 PHE A CA 1
ATOM 1419 C C . PHE A 1 182 ? -15.469 -23.641 -17.453 1 93 182 PHE A C 1
ATOM 1421 O O . PHE A 1 182 ? -16.688 -23.766 -17.438 1 93 182 PHE A O 1
ATOM 1428 N N . LEU A 1 183 ? -14.859 -22.594 -16.969 1 91.81 183 LEU A N 1
ATOM 1429 C CA . LEU A 1 183 ? -15.602 -21.469 -16.391 1 91.81 183 LEU A CA 1
ATOM 1430 C C . LEU A 1 183 ? -16.328 -20.688 -17.469 1 91.81 183 LEU A C 1
ATOM 1432 O O . LEU A 1 183 ? -17.344 -20.047 -17.203 1 91.81 183 LEU A O 1
ATOM 1436 N N . ALA A 1 184 ? -15.805 -20.734 -18.688 1 88.38 184 ALA A N 1
ATOM 1437 C CA . ALA A 1 184 ? -16.422 -20.062 -19.828 1 88.38 184 ALA A CA 1
ATOM 1438 C C . ALA A 1 184 ? -17.391 -20.984 -20.562 1 88.38 184 ALA A C 1
ATOM 1440 O O . ALA A 1 184 ? -17.719 -20.75 -21.719 1 88.38 184 ALA A O 1
ATOM 1441 N N . ASN A 1 185 ? -17.766 -22.031 -19.938 1 86.69 185 ASN A N 1
ATOM 1442 C CA . ASN A 1 185 ? -18.734 -22.984 -20.453 1 86.69 185 ASN A CA 1
ATOM 1443 C C . ASN A 1 185 ? -18.219 -23.719 -21.688 1 86.69 185 ASN A C 1
ATOM 1445 O O . ASN A 1 185 ? -18.953 -23.922 -22.656 1 86.69 185 ASN A O 1
ATOM 1449 N N . SER A 1 186 ? -16.953 -23.891 -21.672 1 87.81 186 SER A N 1
ATOM 1450 C CA . SER A 1 186 ? -16.281 -24.719 -22.656 1 87.81 186 SER A CA 1
ATOM 1451 C C . SER A 1 186 ? -15.5 -25.859 -22 1 87.81 186 SER A C 1
ATOM 1453 O O . SER A 1 186 ? -15.703 -26.156 -20.828 1 87.81 186 SER A O 1
ATOM 1455 N N . THR A 1 187 ? -14.781 -26.703 -22.766 1 85.69 187 THR A N 1
ATOM 1456 C CA . THR A 1 187 ? -13.961 -27.797 -22.266 1 85.69 187 THR A CA 1
ATOM 1457 C C . THR A 1 187 ? -12.727 -28 -23.141 1 85.69 187 THR A C 1
ATOM 1459 O O . THR A 1 187 ? -12.578 -27.328 -24.172 1 85.69 187 THR A O 1
ATOM 1462 N N . ILE A 1 188 ? -11.859 -28.797 -22.656 1 90.06 188 ILE A N 1
ATOM 1463 C CA . ILE A 1 188 ? -10.727 -29.312 -23.422 1 90.06 188 ILE A CA 1
ATOM 1464 C C . ILE A 1 188 ? -10.891 -30.812 -23.641 1 90.06 188 ILE A C 1
ATOM 1466 O O . ILE A 1 188 ? -10.727 -31.609 -22.719 1 90.06 188 ILE A O 1
ATOM 1470 N N . PRO A 1 189 ? -11.156 -31.141 -24.906 1 89.12 189 PRO A N 1
ATOM 1471 C CA . PRO A 1 189 ? -11.391 -32.562 -25.141 1 89.12 189 PRO A CA 1
ATOM 1472 C C . PRO A 1 189 ? -10.211 -33.438 -24.719 1 89.12 189 PRO A C 1
ATOM 1474 O O . PRO A 1 189 ? -9.055 -33.031 -24.875 1 89.12 189 PRO A O 1
ATOM 1477 N N . ALA A 1 190 ? -10.531 -34.625 -24.25 1 88.81 190 ALA A N 1
ATOM 1478 C CA . ALA A 1 190 ? -9.516 -35.562 -23.766 1 88.81 190 ALA A CA 1
ATOM 1479 C C . ALA A 1 190 ? -8.438 -35.812 -24.812 1 88.81 190 ALA A C 1
ATOM 1481 O O . ALA A 1 190 ? -7.25 -35.906 -24.5 1 88.81 190 ALA A O 1
ATOM 1482 N N . SER A 1 191 ? -8.844 -35.812 -26.047 1 89.19 191 SER A N 1
ATOM 1483 C CA . SER A 1 191 ? -7.941 -36.125 -27.172 1 89.19 191 SER A CA 1
ATOM 1484 C C . SER A 1 191 ? -6.965 -34.969 -27.406 1 89.19 191 SER A C 1
ATOM 1486 O O . SER A 1 191 ? -5.934 -35.156 -28.062 1 89.19 191 SER A O 1
ATOM 1488 N N . SER A 1 192 ? -7.234 -33.844 -26.812 1 93.12 192 SER A N 1
ATOM 1489 C CA . SER A 1 192 ? -6.426 -32.688 -27.094 1 93.12 192 SER A CA 1
ATOM 1490 C C . SER A 1 192 ? -5.668 -32.219 -25.859 1 93.12 192 SER A C 1
ATOM 1492 O O . SER A 1 192 ? -4.906 -31.234 -25.938 1 93.12 192 SER A O 1
ATOM 1494 N N . GLN A 1 193 ? -5.812 -32.875 -24.781 1 95.5 193 GLN A N 1
ATOM 1495 C CA . GLN A 1 193 ? -5.277 -32.406 -23.5 1 95.5 193 GLN A CA 1
ATOM 1496 C C . GLN A 1 193 ? -3.752 -32.375 -23.531 1 95.5 193 GLN A C 1
ATOM 1498 O O . GLN A 1 193 ? -3.137 -31.406 -23.094 1 95.5 193 GLN A O 1
ATOM 1503 N N . THR A 1 194 ? -3.182 -33.438 -24.078 1 96.56 194 THR A N 1
ATOM 1504 C CA . THR A 1 194 ? -1.727 -33.5 -24.125 1 96.56 194 THR A CA 1
ATOM 1505 C C . THR A 1 194 ? -1.157 -32.375 -25 1 96.56 194 THR A C 1
ATOM 1507 O O . THR A 1 194 ? -0.166 -31.75 -24.625 1 96.56 194 THR A O 1
ATOM 1510 N N . GLN A 1 195 ? -1.799 -32.188 -26.094 1 97 195 GLN A N 1
ATOM 1511 C CA . GLN A 1 195 ? -1.36 -31.125 -27 1 97 195 GLN A CA 1
ATOM 1512 C C . GLN A 1 195 ? -1.541 -29.75 -26.359 1 97 195 GLN A C 1
ATOM 1514 O O . GLN A 1 195 ? -0.69 -28.859 -26.516 1 97 195 GLN A O 1
ATOM 1519 N N . TYR A 1 196 ? -2.643 -29.578 -25.734 1 97.25 196 TYR A N 1
ATOM 1520 C CA . TYR A 1 196 ? -2.926 -28.328 -25.062 1 97.25 196 TYR A CA 1
ATOM 1521 C C . TYR A 1 196 ? -1.878 -28.031 -24 1 97.25 196 TYR A C 1
ATOM 1523 O O . TYR A 1 196 ? -1.317 -26.938 -23.953 1 97.25 196 TYR A O 1
ATOM 1531 N N . VAL A 1 197 ? -1.591 -29 -23.156 1 98.44 197 VAL A N 1
ATOM 1532 C CA . VAL A 1 197 ? -0.574 -28.859 -22.109 1 98.44 197 VAL A CA 1
ATOM 1533 C C . VAL A 1 197 ? 0.784 -28.578 -22.75 1 98.44 197 VAL A C 1
ATOM 1535 O O . VAL A 1 197 ? 1.551 -27.75 -22.266 1 98.44 197 VAL A O 1
ATOM 1538 N N . GLY A 1 198 ? 1.062 -29.25 -23.859 1 98.12 198 GLY A N 1
ATOM 1539 C CA . GLY A 1 198 ? 2.299 -29.016 -24.578 1 98.12 198 GLY A CA 1
ATOM 1540 C C . GLY A 1 198 ? 2.469 -27.562 -25 1 98.12 198 GLY A C 1
ATOM 1541 O O . GLY A 1 198 ? 3.57 -27.016 -24.922 1 98.12 198 GLY A O 1
ATOM 1542 N N . ARG A 1 199 ? 1.404 -26.938 -25.453 1 97.56 199 ARG A N 1
ATOM 1543 C CA . ARG A 1 199 ? 1.443 -25.547 -25.844 1 97.56 199 ARG A CA 1
ATOM 1544 C C . ARG A 1 199 ? 1.734 -24.641 -24.656 1 97.56 199 ARG A C 1
ATOM 1546 O O . ARG A 1 199 ? 2.52 -23.688 -24.766 1 97.56 199 ARG A O 1
ATOM 1553 N N . VAL A 1 200 ? 1.081 -24.906 -23.547 1 98.31 200 VAL A N 1
ATOM 1554 C CA . VAL A 1 200 ? 1.31 -24.141 -22.328 1 98.31 200 VAL A CA 1
ATOM 1555 C C . VAL A 1 200 ? 2.777 -24.234 -21.906 1 98.31 200 VAL A C 1
ATOM 1557 O O . VAL A 1 200 ? 3.438 -23.234 -21.672 1 98.31 200 VAL A O 1
ATOM 1560 N N . ILE A 1 201 ? 3.332 -25.453 -21.922 1 98.56 201 ILE A N 1
ATOM 1561 C CA . ILE A 1 201 ? 4.684 -25.719 -21.453 1 98.56 201 ILE A CA 1
ATOM 1562 C C . ILE A 1 201 ? 5.699 -25.094 -22.406 1 98.56 201 ILE A C 1
ATOM 1564 O O . ILE A 1 201 ? 6.738 -24.594 -21.984 1 98.56 201 ILE A O 1
ATOM 1568 N N . ALA A 1 202 ? 5.426 -25.109 -23.719 1 98.12 202 ALA A N 1
ATOM 1569 C CA . ALA A 1 202 ? 6.328 -24.5 -24.688 1 98.12 202 ALA A CA 1
ATOM 1570 C C . ALA A 1 202 ? 6.449 -23 -24.484 1 98.12 202 ALA A C 1
ATOM 1572 O O . ALA A 1 202 ? 7.547 -22.438 -24.531 1 98.12 202 ALA A O 1
ATOM 1573 N N . ASN A 1 203 ? 5.32 -22.391 -24.25 1 97.94 203 ASN A N 1
ATOM 1574 C CA . ASN A 1 203 ? 5.34 -20.953 -23.969 1 97.94 203 ASN A CA 1
ATOM 1575 C C . ASN A 1 203 ? 6.051 -20.656 -22.656 1 97.94 203 ASN A C 1
ATOM 1577 O O . ASN A 1 203 ? 6.789 -19.672 -22.547 1 97.94 203 ASN A O 1
ATOM 1581 N N . PHE A 1 204 ? 5.801 -21.484 -21.75 1 97.5 204 PHE A N 1
ATOM 1582 C CA . PHE A 1 204 ? 6.445 -21.375 -20.453 1 97.5 204 PHE A CA 1
ATOM 1583 C C . PHE A 1 204 ? 7.957 -21.484 -20.578 1 97.5 204 PHE A C 1
ATOM 1585 O O . PHE A 1 204 ? 8.703 -20.719 -19.969 1 97.5 204 PHE A O 1
ATOM 1592 N N . SER A 1 205 ? 8.422 -22.453 -21.344 1 98.31 205 SER A N 1
ATOM 1593 C CA . SER A 1 205 ? 9.836 -22.656 -21.594 1 98.31 205 SER A CA 1
ATOM 1594 C C . SER A 1 205 ? 10.484 -21.422 -22.203 1 98.31 205 SER A C 1
ATOM 1596 O O . SER A 1 205 ? 11.555 -21 -21.781 1 98.31 205 SER A O 1
ATOM 1598 N N . SER A 1 206 ? 9.82 -20.859 -23.188 1 98.38 206 SER A N 1
ATOM 1599 C CA . SER A 1 206 ? 10.328 -19.656 -23.844 1 98.38 206 SER A CA 1
ATOM 1600 C C . SER A 1 206 ? 10.453 -18.5 -22.859 1 98.38 206 SER A C 1
ATOM 1602 O O . SER A 1 206 ? 11.43 -17.75 -22.891 1 98.38 206 SER A O 1
ATOM 1604 N N . PHE A 1 207 ? 9.5 -18.375 -22.031 1 98.69 207 PHE A N 1
ATOM 1605 C CA . PHE A 1 207 ? 9.477 -17.328 -21.016 1 98.69 207 PHE A CA 1
ATOM 1606 C C . PHE A 1 207 ? 10.672 -17.453 -20.062 1 98.69 207 PHE A C 1
ATOM 1608 O O . PHE A 1 207 ? 11.391 -16.484 -19.828 1 98.69 207 PHE A O 1
ATOM 1615 N N . ILE A 1 208 ? 10.93 -18.656 -19.547 1 98.75 208 ILE A N 1
ATOM 1616 C CA . ILE A 1 208 ? 12.023 -18.922 -18.609 1 98.75 208 ILE A CA 1
ATOM 1617 C C . ILE A 1 208 ? 13.359 -18.609 -19.281 1 98.75 208 ILE A C 1
ATOM 1619 O O . ILE A 1 208 ? 14.227 -17.969 -18.688 1 98.75 208 ILE A O 1
ATOM 1623 N N . GLN A 1 209 ? 13.5 -19.016 -20.516 1 98.75 209 GLN A N 1
ATOM 1624 C CA . GLN A 1 209 ? 14.758 -18.844 -21.234 1 98.75 209 GLN A CA 1
ATOM 1625 C C . GLN A 1 209 ? 15.039 -17.359 -21.469 1 98.75 209 GLN A C 1
ATOM 1627 O O . GLN A 1 209 ? 16.203 -16.938 -21.469 1 98.75 209 GLN A O 1
ATOM 1632 N N . GLU A 1 210 ? 13.977 -16.578 -21.703 1 98.75 210 GLU A N 1
ATOM 1633 C CA . GLU A 1 210 ? 14.18 -15.141 -21.891 1 98.75 210 GLU A CA 1
ATOM 1634 C C . GLU A 1 210 ? 14.695 -14.492 -20.609 1 98.75 210 GLU A C 1
ATOM 1636 O O . GLU A 1 210 ? 15.586 -13.641 -20.656 1 98.75 210 GLU A O 1
ATOM 1641 N N . ILE A 1 211 ? 14.117 -14.875 -19.438 1 98.81 211 ILE A N 1
ATOM 1642 C CA . ILE A 1 211 ? 14.602 -14.352 -18.156 1 98.81 211 ILE A CA 1
ATOM 1643 C C . ILE A 1 211 ? 16.047 -14.766 -17.953 1 98.81 211 ILE A C 1
ATOM 1645 O O . ILE A 1 211 ? 16.875 -13.961 -17.5 1 98.81 211 ILE A O 1
ATOM 1649 N N . TYR A 1 212 ? 16.375 -16.016 -18.312 1 98.75 212 TYR A N 1
ATOM 1650 C CA . TYR A 1 212 ? 17.734 -16.531 -18.203 1 98.75 212 TYR A CA 1
ATOM 1651 C C . TYR A 1 212 ? 18.703 -15.719 -19.047 1 98.75 212 TYR A C 1
ATOM 1653 O O . TYR A 1 212 ? 19.781 -15.344 -18.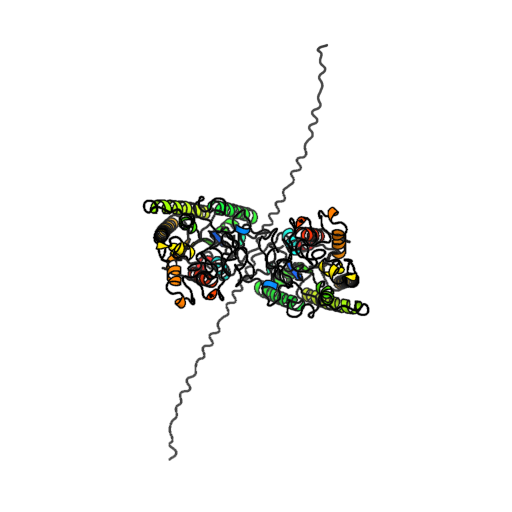594 1 98.75 212 TYR A O 1
ATOM 1661 N N . LYS A 1 213 ? 18.312 -15.359 -20.219 1 98.25 213 LYS A N 1
ATOM 1662 C CA . LYS A 1 213 ? 19.156 -14.602 -21.141 1 98.25 213 LYS A CA 1
ATOM 1663 C C . LYS A 1 213 ? 19.422 -13.203 -20.594 1 98.25 213 LYS A C 1
ATOM 1665 O O . LYS A 1 213 ? 20.5 -12.641 -20.828 1 98.25 213 LYS A O 1
ATOM 1670 N N . ILE A 1 214 ? 18.531 -12.664 -19.844 1 97.94 214 ILE A N 1
ATOM 1671 C CA . ILE A 1 214 ? 18.656 -11.312 -19.312 1 97.94 214 ILE A CA 1
ATOM 1672 C C . ILE A 1 214 ? 19.547 -11.328 -18.062 1 97.94 214 ILE A C 1
ATOM 1674 O O . ILE A 1 214 ? 20.109 -10.297 -17.688 1 97.94 214 ILE A O 1
ATOM 1678 N N . GLY A 1 215 ? 19.609 -12.516 -17.422 1 97.44 215 GLY A N 1
ATOM 1679 C CA . GLY A 1 215 ? 20.547 -12.617 -16.312 1 97.44 215 GLY A CA 1
ATOM 1680 C C . GLY A 1 215 ? 20.031 -13.469 -15.172 1 97.44 215 GLY A C 1
ATOM 1681 O O . GLY A 1 215 ? 20.766 -13.758 -14.219 1 97.44 215 GLY A O 1
ATOM 1682 N N . GLY A 1 216 ? 18.766 -13.898 -15.281 1 98.31 216 GLY A N 1
ATOM 1683 C CA . GLY A 1 216 ? 18.172 -14.695 -14.219 1 98.31 216 GLY A CA 1
ATOM 1684 C C . GLY A 1 216 ? 18.844 -16.047 -14.055 1 98.31 216 GLY A C 1
ATOM 1685 O O . GLY A 1 216 ? 19.203 -16.703 -15.039 1 98.31 216 GLY A O 1
ATOM 1686 N N . ARG A 1 217 ? 18.969 -16.5 -12.727 1 98.31 217 ARG A N 1
ATOM 1687 C CA . ARG A 1 217 ? 19.641 -17.781 -12.477 1 98.31 217 ARG A CA 1
ATOM 1688 C C . ARG A 1 217 ? 18.859 -18.609 -11.461 1 98.31 217 ARG A C 1
ATOM 1690 O O . ARG A 1 217 ? 18.922 -19.844 -11.477 1 98.31 217 ARG A O 1
ATOM 1697 N N . LYS A 1 218 ? 18.109 -17.984 -10.539 1 98.19 218 LYS A N 1
ATOM 1698 C CA . LYS A 1 218 ? 17.406 -18.656 -9.453 1 98.19 218 LYS A CA 1
ATOM 1699 C C . LYS A 1 218 ? 15.898 -18.594 -9.656 1 98.19 218 LYS A C 1
ATOM 1701 O O . LYS A 1 218 ? 15.289 -17.531 -9.469 1 98.19 218 LYS A O 1
ATOM 1706 N N . PHE A 1 219 ? 15.328 -19.766 -9.961 1 98.69 219 PHE A N 1
ATOM 1707 C CA . PHE A 1 219 ? 13.922 -19.781 -10.359 1 98.69 219 PHE A CA 1
ATOM 1708 C C . PHE A 1 219 ? 13.094 -20.594 -9.359 1 98.69 219 PHE A C 1
ATOM 1710 O O . PHE A 1 219 ? 13.406 -21.75 -9.086 1 98.69 219 PHE A O 1
ATOM 1717 N N . GLY A 1 220 ? 12.109 -19.922 -8.758 1 98.56 220 GLY A N 1
ATOM 1718 C CA . GLY A 1 220 ? 11.102 -20.625 -7.977 1 98.56 220 GLY A CA 1
ATOM 1719 C C . GLY A 1 220 ? 9.812 -20.859 -8.742 1 98.56 220 GLY A C 1
ATOM 1720 O O . GLY A 1 220 ? 9.352 -19.984 -9.484 1 98.56 220 GLY A O 1
ATOM 1721 N N . PHE A 1 221 ? 9.258 -22.062 -8.562 1 98.62 221 PHE A N 1
ATOM 1722 C CA . PHE A 1 221 ? 8 -22.438 -9.203 1 98.62 221 PHE A CA 1
ATOM 1723 C C . PHE A 1 221 ? 7.02 -23 -8.188 1 98.62 221 PHE A C 1
ATOM 1725 O O . PHE A 1 221 ? 7.434 -23.531 -7.145 1 98.62 221 PHE A O 1
ATOM 1732 N N . ILE A 1 222 ? 5.77 -22.875 -8.484 1 98.38 222 ILE A N 1
ATOM 1733 C CA . ILE A 1 222 ? 4.68 -23.516 -7.754 1 98.38 222 ILE A CA 1
ATOM 1734 C C . ILE A 1 222 ? 3.877 -24.406 -8.703 1 98.38 222 ILE A C 1
ATOM 1736 O O . ILE A 1 222 ? 3.291 -23.922 -9.672 1 98.38 222 ILE A O 1
ATOM 1740 N N . ARG A 1 223 ? 3.838 -25.688 -8.391 1 98 223 ARG A N 1
ATOM 1741 C CA . ARG A 1 223 ? 3.018 -26.594 -9.188 1 98 223 ARG A CA 1
ATOM 1742 C C . ARG A 1 223 ? 1.541 -26.234 -9.086 1 98 223 ARG A C 1
ATOM 1744 O O . ARG A 1 223 ? 1.104 -25.656 -8.086 1 98 223 ARG A O 1
ATOM 1751 N N . ILE A 1 224 ? 0.874 -26.625 -10.125 1 98.5 224 ILE A N 1
ATOM 1752 C CA . ILE A 1 224 ? -0.563 -26.375 -10.133 1 98.5 224 ILE A CA 1
ATOM 1753 C C . ILE A 1 224 ? -1.247 -27.25 -9.094 1 98.5 224 ILE A C 1
ATOM 1755 O O . ILE A 1 224 ? -0.92 -28.438 -8.961 1 98.5 224 ILE A O 1
ATOM 1759 N N . GLY A 1 225 ? -2.115 -26.672 -8.328 1 98.38 225 GLY A N 1
ATOM 1760 C CA . GLY A 1 225 ? -2.854 -27.406 -7.309 1 98.38 225 GLY A CA 1
ATOM 1761 C C . GLY A 1 225 ? -3.998 -28.219 -7.879 1 98.38 225 GLY A 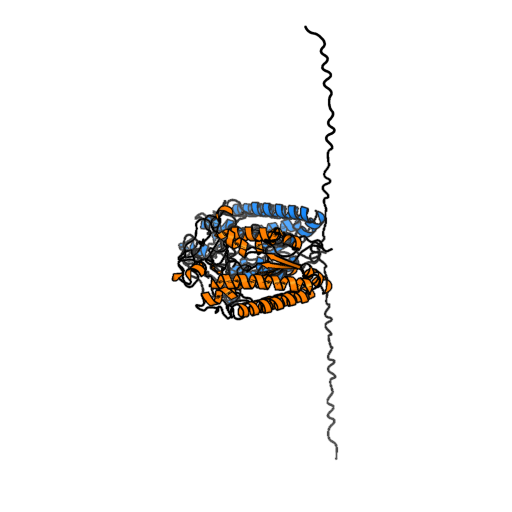C 1
ATOM 1762 O O . GLY A 1 225 ? -4.117 -28.375 -9.102 1 98.38 225 GLY A O 1
ATOM 1763 N N . THR A 1 226 ? -4.773 -28.781 -6.953 1 98.56 226 THR A N 1
ATOM 1764 C CA . THR A 1 226 ? -5.922 -29.594 -7.344 1 98.56 226 THR A CA 1
ATOM 1765 C C . THR A 1 226 ? -7.086 -28.703 -7.777 1 98.56 226 THR A C 1
ATOM 1767 O O . THR A 1 226 ? -8.148 -28.703 -7.152 1 98.56 226 THR A O 1
ATOM 1770 N N . LEU A 1 227 ? -6.977 -28.125 -8.945 1 98.5 227 LEU A N 1
ATOM 1771 C CA . LEU A 1 227 ? -7.906 -27.109 -9.445 1 98.5 227 LEU A CA 1
ATOM 1772 C C . LEU A 1 227 ? -9.328 -27.656 -9.5 1 98.5 227 LEU A C 1
ATOM 1774 O O . LEU A 1 227 ? -10.289 -26.953 -9.195 1 98.5 227 LEU A O 1
ATOM 1778 N N . GLY A 1 228 ? -9.422 -28.906 -9.883 1 98.12 228 GLY A N 1
ATOM 1779 C CA . GLY A 1 228 ? -10.742 -29.5 -10.047 1 98.12 228 GLY A CA 1
ATOM 1780 C C . GLY A 1 228 ? -11.523 -29.594 -8.75 1 98.12 228 GLY A C 1
ATOM 1781 O O . GLY A 1 228 ? -12.734 -29.812 -8.766 1 98.12 228 GLY A O 1
ATOM 1782 N N . CYS A 1 229 ? -10.82 -29.453 -7.641 1 98.31 229 CYS A N 1
ATOM 1783 C CA . CYS A 1 229 ? -11.453 -29.625 -6.336 1 98.31 229 CYS A CA 1
ATOM 1784 C C . CYS A 1 229 ? -11.734 -28.281 -5.684 1 98.31 229 CYS A C 1
ATOM 1786 O O . CYS A 1 229 ? -12.195 -28.219 -4.543 1 98.31 229 CYS A O 1
ATOM 1788 N N . LEU A 1 230 ? -11.438 -27.125 -6.367 1 98.44 230 LEU A N 1
ATOM 1789 C CA . LEU A 1 230 ? -11.742 -25.797 -5.84 1 98.44 230 LEU A CA 1
ATOM 1790 C C . LEU A 1 230 ? -13.25 -25.609 -5.695 1 98.44 230 LEU A C 1
ATOM 1792 O O . LEU A 1 230 ? -14.023 -26.156 -6.473 1 98.44 230 LEU A O 1
ATOM 1796 N N . PRO A 1 231 ? -13.656 -24.766 -4.723 1 98.31 231 PRO A N 1
ATOM 1797 C CA . PRO A 1 231 ? -15.094 -24.547 -4.52 1 98.31 231 PRO A CA 1
ATOM 1798 C C . PRO A 1 231 ? -15.82 -24.188 -5.812 1 98.31 231 PRO A C 1
ATOM 1800 O O . PRO A 1 231 ? -16.875 -24.734 -6.105 1 98.31 231 PRO A O 1
ATOM 1803 N N . ALA A 1 232 ? -15.266 -23.359 -6.652 1 97.5 232 ALA A N 1
ATOM 1804 C CA . ALA A 1 232 ? -15.914 -22.875 -7.871 1 97.5 232 ALA A CA 1
ATOM 1805 C C . ALA A 1 232 ? -16.047 -24 -8.891 1 97.5 232 ALA A C 1
ATOM 1807 O O . ALA A 1 232 ? -17.047 -24.062 -9.617 1 97.5 232 ALA A O 1
ATOM 1808 N N . LEU A 1 233 ? -15.07 -24.906 -8.992 1 97.31 233 LEU A N 1
ATOM 1809 C CA . LEU A 1 233 ? -15.07 -25.938 -10.023 1 97.31 233 LEU A CA 1
ATOM 1810 C C . LEU A 1 233 ? -15.977 -27.109 -9.625 1 97.31 233 LEU A C 1
ATOM 1812 O O . LEU A 1 233 ? -16.516 -27.797 -10.484 1 97.31 233 LEU A O 1
ATOM 1816 N N . ARG A 1 234 ? -16.172 -27.234 -8.336 1 96.38 234 ARG A N 1
ATOM 1817 C CA . ARG A 1 234 ? -16.984 -28.328 -7.828 1 96.38 234 ARG A CA 1
ATOM 1818 C C . ARG A 1 234 ? -18.453 -28.125 -8.18 1 96.38 234 ARG A C 1
ATOM 1820 O O . ARG A 1 234 ? -19.266 -29.062 -8.109 1 96.38 234 ARG A O 1
ATOM 1827 N N . ILE A 1 235 ? -18.812 -26.891 -8.5 1 95.44 235 ILE A N 1
ATOM 1828 C CA . ILE A 1 235 ? -20.234 -26.625 -8.68 1 95.44 235 ILE A CA 1
ATOM 1829 C C . ILE A 1 235 ? -20.547 -26.406 -10.156 1 95.44 235 ILE A C 1
ATOM 1831 O O . ILE A 1 235 ? -21.672 -26.062 -10.523 1 95.44 235 ILE A O 1
ATOM 1835 N N . ILE A 1 236 ? -19.562 -26.531 -11.031 1 93.06 236 ILE A N 1
ATOM 1836 C CA . ILE A 1 236 ? -19.75 -26.266 -12.453 1 93.06 236 ILE A CA 1
ATOM 1837 C C . ILE A 1 236 ? -20.703 -27.297 -13.055 1 93.06 236 ILE A C 1
ATOM 1839 O O . ILE A 1 236 ? -21.547 -26.953 -13.891 1 93.06 236 ILE A O 1
ATOM 1843 N N . LYS A 1 237 ? -20.531 -28.547 -12.656 1 92.44 237 LYS A N 1
ATOM 1844 C CA . LYS A 1 237 ? -21.406 -29.641 -13.109 1 92.44 237 LYS A CA 1
ATOM 1845 C C . LYS A 1 237 ? -22.281 -30.141 -11.969 1 92.44 237 LYS A C 1
ATOM 1847 O O . LYS A 1 237 ? -21.859 -30.969 -11.172 1 92.44 237 LYS A O 1
ATOM 1852 N N . PRO A 1 238 ? -23.469 -29.688 -11.977 1 89.69 238 PRO A N 1
ATOM 1853 C CA . PRO A 1 238 ? -24.344 -30.078 -10.875 1 89.69 238 PRO A CA 1
ATOM 1854 C C . PRO A 1 238 ? -24.469 -31.594 -10.727 1 89.69 238 PRO A C 1
ATOM 1856 O O . PRO A 1 238 ? -24.656 -32.094 -9.617 1 89.69 238 PRO A O 1
ATOM 1859 N N . GLU A 1 239 ? -24.312 -32.281 -11.781 1 91.44 239 GLU A N 1
ATOM 1860 C CA . GLU A 1 239 ? -24.516 -33.75 -11.789 1 91.44 239 GLU A CA 1
ATOM 1861 C C . GLU A 1 239 ? -23.406 -34.438 -11.008 1 91.44 239 GLU A C 1
ATOM 1863 O O . GLU A 1 239 ? -23.578 -35.594 -10.562 1 91.44 239 GLU A O 1
ATOM 1868 N N . ASN A 1 240 ? -22.297 -33.719 -10.82 1 91.75 240 ASN A N 1
ATOM 1869 C CA . ASN A 1 240 ? -21.172 -34.344 -10.109 1 91.75 240 ASN A CA 1
ATOM 1870 C C . ASN A 1 240 ? -21.344 -34.219 -8.594 1 91.75 240 ASN A C 1
ATOM 1872 O O . ASN A 1 240 ? -20.516 -34.719 -7.836 1 91.75 240 ASN A O 1
ATOM 1876 N N . LYS A 1 241 ? -22.406 -33.656 -8.102 1 92.88 241 LYS A N 1
ATOM 1877 C CA . LYS A 1 241 ? -22.797 -33.562 -6.699 1 92.88 241 LYS A CA 1
ATOM 1878 C C . LYS A 1 241 ? -21.641 -33.062 -5.84 1 92.88 241 LYS A C 1
ATOM 1880 O O . LYS A 1 241 ? -21.391 -33.594 -4.762 1 92.88 241 LYS A O 1
ATOM 1885 N N . GLY A 1 242 ? -20.859 -32.281 -6.406 1 92.81 242 GLY A N 1
ATOM 1886 C CA . GLY A 1 242 ? -19.828 -31.609 -5.617 1 92.81 242 GLY A CA 1
ATOM 1887 C C . GLY A 1 242 ? -18.484 -32.312 -5.68 1 92.81 242 GLY A C 1
ATOM 1888 O O . GLY A 1 242 ? -17.547 -31.891 -5.008 1 92.81 242 GLY A O 1
ATOM 1889 N N . SER A 1 243 ? -18.344 -33.344 -6.48 1 95.62 243 SER A N 1
ATOM 1890 C CA . SER A 1 243 ? -17.047 -34.031 -6.676 1 95.62 243 SER A CA 1
ATOM 1891 C C . SER A 1 243 ? -16.094 -33.156 -7.484 1 95.62 243 SER A C 1
ATOM 1893 O O . SER A 1 243 ? -16.516 -32.25 -8.195 1 95.62 243 SER A O 1
ATOM 1895 N N . CYS A 1 244 ? -14.844 -33.438 -7.352 1 97.38 244 CYS A N 1
ATOM 1896 C CA . CYS A 1 244 ? -13.844 -32.75 -8.133 1 97.38 244 CYS A CA 1
ATOM 1897 C C . CYS A 1 244 ? -14.062 -32.969 -9.625 1 97.38 244 CYS A C 1
ATOM 1899 O O . CYS A 1 244 ? -14.516 -34.031 -10.047 1 97.38 244 CYS A O 1
ATOM 1901 N N . LEU A 1 245 ? -13.766 -31.953 -10.398 1 96.56 245 LEU A N 1
ATOM 1902 C CA . LEU A 1 245 ? -13.805 -32.094 -11.852 1 96.56 245 LEU A CA 1
ATOM 1903 C C . LEU A 1 245 ? -12.586 -32.844 -12.359 1 96.56 245 LEU A C 1
ATOM 1905 O O . LEU A 1 245 ? -11.516 -32.25 -12.547 1 96.56 245 LEU A O 1
ATOM 1909 N N . GLU A 1 246 ? -12.734 -34.094 -12.688 1 95.25 246 GLU A N 1
ATOM 1910 C CA . GLU A 1 246 ? -11.633 -35 -12.992 1 95.25 246 GLU A CA 1
ATOM 1911 C C . GLU A 1 246 ? -10.867 -34.531 -14.234 1 95.25 246 GLU A C 1
ATOM 1913 O O . GLU A 1 246 ? -9.656 -34.719 -14.32 1 95.25 246 GLU A O 1
ATOM 1918 N N . GLU A 1 247 ? -11.57 -34 -15.234 1 94.81 247 GLU A N 1
ATOM 1919 C CA . GLU A 1 247 ? -10.93 -33.5 -16.453 1 94.81 247 GLU A CA 1
ATOM 1920 C C . GLU A 1 247 ? -9.867 -32.469 -16.141 1 94.81 247 GLU A C 1
ATOM 1922 O O . GLU A 1 247 ? -8.773 -32.469 -16.719 1 94.81 247 GLU A O 1
ATOM 1927 N N . VAL A 1 248 ? -10.203 -31.609 -15.203 1 97.38 248 VAL A N 1
ATOM 1928 C CA . VAL A 1 248 ? -9.273 -30.547 -14.828 1 97.38 248 VAL A CA 1
ATOM 1929 C C . VAL A 1 248 ? -8.117 -31.125 -14.016 1 97.38 248 VAL A C 1
ATOM 1931 O O . VAL A 1 248 ? -6.969 -30.719 -14.188 1 97.38 248 VAL A O 1
ATOM 1934 N N . LEU A 1 249 ? -8.398 -32.094 -13.141 1 97.88 249 LEU A N 1
ATOM 1935 C CA . LEU A 1 249 ? -7.348 -32.75 -12.359 1 97.88 249 LEU A CA 1
ATOM 1936 C C . LEU A 1 249 ? -6.332 -33.438 -13.273 1 97.88 249 LEU A C 1
ATOM 1938 O O . LEU A 1 249 ? -5.129 -33.375 -13.016 1 97.88 249 LEU A O 1
ATOM 1942 N N . THR A 1 250 ? -6.84 -34 -14.312 1 97.88 250 THR A N 1
ATOM 1943 C CA . THR A 1 250 ? -5.969 -34.656 -15.273 1 97.88 250 THR A CA 1
ATOM 1944 C C . THR A 1 250 ? -5.027 -33.656 -15.93 1 97.88 250 THR A C 1
ATOM 1946 O O . THR A 1 250 ? -3.832 -33.906 -16.078 1 97.88 250 THR A O 1
ATOM 1949 N N . LEU A 1 251 ? -5.574 -32.531 -16.312 1 98.31 251 LEU A N 1
ATOM 1950 C CA . LEU A 1 251 ? -4.773 -31.484 -16.906 1 98.31 251 LEU A CA 1
ATOM 1951 C C . LEU A 1 251 ? -3.701 -30.984 -15.945 1 98.31 251 LEU A C 1
ATOM 1953 O O . LEU A 1 251 ? -2.561 -30.75 -16.344 1 98.31 251 LEU A O 1
ATOM 1957 N N . CYS A 1 252 ? -4.055 -30.859 -14.68 1 98.5 252 CYS A N 1
ATOM 1958 C CA . CYS A 1 252 ? -3.107 -30.422 -13.656 1 98.5 252 CYS A CA 1
ATOM 1959 C C . CYS A 1 252 ? -1.938 -31.406 -13.547 1 98.5 252 CYS A C 1
ATOM 1961 O O . CYS A 1 252 ? -0.78 -30.984 -13.508 1 98.5 252 CYS A O 1
ATOM 1963 N N . LYS A 1 253 ? -2.236 -32.656 -13.531 1 98.5 253 LYS A N 1
ATOM 1964 C CA . LYS A 1 253 ? -1.208 -33.688 -13.406 1 98.5 253 LYS A CA 1
ATOM 1965 C C . LYS A 1 253 ? -0.297 -33.719 -14.633 1 98.5 253 LYS A C 1
ATOM 1967 O O . LYS A 1 253 ? 0.922 -33.844 -14.508 1 98.5 253 LYS A O 1
ATOM 1972 N N . LEU A 1 254 ? -0.917 -33.594 -15.812 1 98.56 254 LEU A N 1
ATOM 1973 C CA . LEU A 1 254 ? -0.143 -33.531 -17.047 1 98.56 254 LEU A CA 1
ATOM 1974 C C . LEU A 1 254 ? 0.799 -32.344 -17.062 1 98.56 254 LEU A C 1
ATOM 1976 O O . LEU A 1 254 ? 1.969 -32.469 -17.422 1 98.56 254 LEU A O 1
ATOM 1980 N N . HIS A 1 255 ? 0.295 -31.234 -16.625 1 98.69 255 HIS A N 1
ATOM 1981 C CA . HIS A 1 255 ? 1.108 -30.016 -16.578 1 98.69 255 HIS A CA 1
ATOM 1982 C C . HIS A 1 255 ? 2.283 -30.188 -15.617 1 98.69 255 HIS A C 1
ATOM 1984 O O . HIS A 1 255 ? 3.424 -29.875 -15.969 1 98.69 255 HIS A O 1
ATOM 1990 N N . ASN A 1 256 ? 1.982 -30.625 -14.391 1 98.69 256 ASN A N 1
ATOM 1991 C CA . ASN A 1 256 ? 3.016 -30.75 -13.367 1 98.69 256 ASN A CA 1
ATOM 1992 C C . ASN A 1 256 ? 4.117 -31.703 -13.789 1 98.69 256 ASN A C 1
ATOM 1994 O O . ASN A 1 256 ? 5.297 -31.469 -13.531 1 98.69 256 ASN A O 1
ATOM 1998 N N . LYS A 1 257 ? 3.707 -32.781 -14.445 1 98.5 257 LYS A N 1
ATOM 1999 C CA . LYS A 1 257 ? 4.688 -33.719 -14.961 1 98.5 257 LYS A CA 1
ATOM 2000 C C . LYS A 1 257 ? 5.543 -33.094 -16.062 1 98.5 257 LYS A C 1
ATOM 2002 O O . LYS A 1 257 ? 6.766 -33.25 -16.062 1 98.5 257 LYS A O 1
ATOM 2007 N N . ALA A 1 258 ? 4.895 -32.438 -16.984 1 98.62 258 ALA A N 1
ATOM 2008 C CA . ALA A 1 258 ? 5.598 -31.781 -18.094 1 98.62 258 ALA A CA 1
ATOM 2009 C C . ALA A 1 258 ? 6.535 -30.688 -17.578 1 98.62 258 ALA A C 1
ATOM 2011 O O . ALA A 1 258 ? 7.637 -30.516 -18.109 1 98.62 258 ALA A O 1
ATOM 2012 N N . LEU A 1 259 ? 6.102 -29.938 -16.594 1 98.31 259 LEU A N 1
ATOM 2013 C CA . LEU A 1 259 ? 6.934 -28.891 -16 1 98.31 259 LEU A CA 1
ATOM 2014 C C . LEU A 1 259 ? 8.188 -29.484 -15.367 1 98.31 259 LEU A C 1
ATOM 2016 O O . LEU A 1 259 ? 9.289 -28.969 -15.555 1 98.31 259 LEU A O 1
ATOM 2020 N N . SER A 1 260 ? 8.023 -30.531 -14.617 1 98.06 260 SER A N 1
ATOM 2021 C CA . SER A 1 260 ? 9.164 -31.203 -14.008 1 98.06 260 SER A CA 1
ATOM 2022 C C . SER A 1 260 ? 10.188 -31.625 -15.055 1 98.06 260 SER A C 1
ATOM 2024 O O . SER A 1 260 ? 11.383 -31.391 -14.891 1 98.06 260 SER A O 1
ATOM 2026 N N . LYS A 1 261 ? 9.719 -32.219 -16.125 1 98.31 261 LYS A N 1
ATOM 2027 C CA . LYS A 1 261 ? 10.602 -32.656 -17.203 1 98.31 261 LYS A CA 1
ATOM 2028 C C . LYS A 1 261 ? 11.328 -31.453 -17.812 1 98.31 261 LYS A C 1
ATOM 2030 O O . LYS A 1 261 ? 12.523 -31.531 -18.109 1 98.31 261 LYS A O 1
ATOM 2035 N N . LEU A 1 262 ? 10.609 -30.422 -18.016 1 98.56 262 LEU A N 1
ATOM 2036 C CA . LEU A 1 262 ? 11.195 -29.219 -18.594 1 98.56 262 LEU A CA 1
ATOM 2037 C C . LEU A 1 262 ? 12.305 -28.672 -17.703 1 98.56 262 LEU A C 1
ATOM 2039 O O . LEU A 1 262 ? 13.375 -28.312 -18.188 1 98.56 262 LEU A O 1
ATOM 2043 N N . LEU A 1 263 ? 12.07 -28.578 -16.406 1 98.44 263 LEU A N 1
ATOM 2044 C CA . LEU A 1 263 ? 13.016 -27.969 -15.477 1 98.44 263 LEU A CA 1
ATOM 2045 C C . LEU A 1 263 ? 14.289 -28.812 -15.383 1 98.44 263 LEU A C 1
ATOM 2047 O O . LEU A 1 263 ? 15.391 -28.266 -15.32 1 98.44 263 LEU A O 1
ATOM 2051 N N . ILE A 1 264 ? 14.148 -30.125 -15.391 1 98.06 264 ILE A N 1
ATOM 2052 C CA . ILE A 1 264 ? 15.305 -31.031 -15.406 1 98.06 264 ILE A CA 1
ATOM 2053 C C . ILE A 1 264 ? 16.141 -30.781 -16.656 1 98.06 264 ILE A C 1
ATOM 2055 O O . ILE A 1 264 ? 17.359 -30.688 -16.594 1 98.06 264 ILE A O 1
ATOM 2059 N N . LYS A 1 265 ? 15.414 -30.641 -17.766 1 98.44 265 LYS A N 1
ATOM 2060 C CA . LYS A 1 265 ? 16.078 -30.375 -19.047 1 98.44 265 LYS A CA 1
ATOM 2061 C C . LYS A 1 265 ? 16.828 -29.047 -19 1 98.44 265 LYS A C 1
ATOM 2063 O O . LYS A 1 265 ? 17.984 -28.953 -19.422 1 98.44 265 LYS A O 1
ATOM 2068 N N . LEU A 1 266 ? 16.172 -27.969 -18.531 1 98.44 266 LEU A N 1
ATOM 2069 C CA . LEU A 1 266 ? 16.781 -26.656 -18.484 1 98.44 266 LEU A CA 1
ATOM 2070 C C . LEU A 1 266 ? 17.984 -26.641 -17.547 1 98.44 266 LEU A C 1
ATOM 2072 O O . LEU A 1 266 ? 18.984 -25.984 -17.828 1 98.44 266 LEU A O 1
ATOM 2076 N N . GLU A 1 267 ? 17.906 -27.312 -16.438 1 97.69 267 GLU A N 1
ATOM 2077 C CA . GLU A 1 267 ? 19.016 -27.406 -15.508 1 97.69 267 GLU A CA 1
ATOM 2078 C C . GLU A 1 267 ? 20.234 -28.047 -16.172 1 97.69 267 GLU A C 1
ATOM 2080 O O . GLU A 1 267 ? 21.375 -27.641 -15.906 1 97.69 267 GLU A O 1
ATOM 2085 N N . ARG A 1 268 ? 20.047 -29 -17.031 1 97.56 268 ARG A N 1
ATOM 2086 C CA . ARG A 1 268 ? 21.125 -29.688 -17.734 1 97.56 268 ARG A CA 1
ATOM 2087 C C . ARG A 1 268 ? 21.703 -28.797 -18.828 1 97.56 268 ARG A C 1
ATOM 2089 O O . ARG A 1 268 ? 22.906 -28.797 -19.062 1 97.56 268 ARG A O 1
ATOM 2096 N N . GLU A 1 269 ? 20.891 -27.969 -19.391 1 98.12 269 GLU A N 1
ATOM 2097 C CA . GLU A 1 269 ? 21.281 -27.281 -20.609 1 98.12 269 GLU A CA 1
ATOM 2098 C C . GLU A 1 269 ? 21.766 -25.875 -20.328 1 98.12 269 GLU A C 1
ATOM 2100 O O . GLU A 1 269 ? 22.562 -25.312 -21.094 1 98.12 269 GLU A O 1
ATOM 2105 N N . LEU A 1 270 ? 21.297 -25.281 -19.312 1 98.19 270 LEU A N 1
ATOM 2106 C CA . LEU A 1 270 ? 21.609 -23.875 -19.016 1 98.19 270 LEU A CA 1
ATOM 2107 C C . LEU A 1 270 ? 22.562 -23.766 -17.828 1 98.19 270 LEU A C 1
ATOM 2109 O O . LEU A 1 270 ? 22.234 -24.203 -16.719 1 98.19 270 LEU A O 1
ATOM 2113 N N . ALA A 1 271 ? 23.656 -23.109 -18.078 1 97.81 271 ALA A N 1
ATOM 2114 C CA . ALA A 1 271 ? 24.688 -22.953 -17.047 1 97.81 271 ALA A CA 1
ATOM 2115 C C . ALA A 1 271 ? 24.156 -22.125 -15.867 1 97.81 271 ALA A C 1
ATOM 2117 O O . ALA A 1 271 ? 23.562 -21.078 -16.062 1 97.81 271 ALA A O 1
ATOM 2118 N N . GLU A 1 272 ? 24.312 -22.609 -14.664 1 96.62 272 GLU A N 1
ATOM 2119 C CA . GLU A 1 272 ? 24 -21.938 -13.406 1 96.62 272 GLU A CA 1
ATOM 2120 C C . GLU A 1 272 ? 22.5 -21.797 -13.211 1 96.62 272 GLU A C 1
ATOM 2122 O O . GLU A 1 272 ? 22.047 -21 -12.383 1 96.62 272 GLU A O 1
ATOM 2127 N N . PHE A 1 273 ? 21.781 -22.531 -14 1 97.94 273 PHE A N 1
ATOM 2128 C CA . PHE A 1 273 ? 20.328 -22.547 -13.805 1 97.94 273 PHE A CA 1
ATOM 2129 C C . PHE A 1 273 ? 19.969 -23.312 -12.539 1 97.94 273 PHE A C 1
ATOM 2131 O O . PHE A 1 273 ? 20.297 -24.5 -12.406 1 97.94 273 PHE A O 1
ATOM 2138 N N . LYS A 1 274 ? 19.328 -22.656 -11.594 1 97.56 274 LYS A N 1
ATOM 2139 C CA . LYS A 1 274 ? 18.859 -23.25 -10.352 1 97.56 274 LYS A CA 1
ATOM 2140 C C . LYS A 1 274 ? 17.344 -23.125 -10.227 1 97.56 274 LYS A C 1
ATOM 2142 O O . LYS A 1 274 ? 16.766 -22.109 -10.602 1 97.56 274 LYS A O 1
ATOM 2147 N N . TYR A 1 275 ? 16.75 -24.203 -9.711 1 97.75 275 TYR A N 1
ATOM 2148 C CA . TYR A 1 275 ? 15.297 -24.078 -9.586 1 97.75 275 TYR A CA 1
ATOM 2149 C C . TYR A 1 275 ? 14.797 -24.734 -8.305 1 97.75 275 TYR A C 1
ATOM 2151 O O . TYR A 1 275 ? 15.477 -25.609 -7.746 1 97.75 275 TYR A O 1
ATOM 2159 N N . SER A 1 276 ? 13.766 -24.219 -7.754 1 98 276 SER A N 1
ATOM 2160 C CA . SER A 1 276 ? 12.906 -24.766 -6.703 1 98 276 SER A CA 1
ATOM 2161 C C . SER A 1 276 ? 11.477 -24.922 -7.191 1 98 276 SER A C 1
ATOM 2163 O O . SER A 1 276 ? 10.828 -23.953 -7.574 1 98 276 SER A O 1
ATOM 2165 N N . ASN A 1 277 ? 10.984 -26.172 -7.25 1 98.31 277 ASN A N 1
ATOM 2166 C CA . ASN A 1 277 ? 9.641 -26.469 -7.746 1 98.31 277 ASN A CA 1
ATOM 2167 C C . ASN A 1 277 ? 8.758 -27.062 -6.656 1 98.31 277 ASN A C 1
ATOM 2169 O O . ASN A 1 277 ? 8.875 -28.25 -6.344 1 98.31 277 ASN A O 1
ATOM 2173 N N . TYR A 1 278 ? 7.863 -26.266 -6.086 1 98.56 278 TYR A N 1
ATOM 2174 C CA . TYR A 1 278 ? 7.078 -26.625 -4.91 1 98.56 278 TYR A CA 1
ATOM 2175 C C . TYR A 1 278 ? 5.836 -27.422 -5.297 1 98.56 278 TYR A C 1
ATOM 2177 O O . TYR A 1 278 ? 5.078 -27 -6.18 1 98.56 278 TYR A O 1
ATOM 2185 N N . ASP A 1 279 ? 5.59 -28.5 -4.605 1 98.38 279 ASP A N 1
ATOM 2186 C CA . ASP A 1 279 ? 4.484 -29.391 -4.91 1 98.38 279 ASP A CA 1
ATOM 2187 C C . ASP A 1 279 ? 3.193 -28.922 -4.242 1 98.38 279 ASP A C 1
ATOM 2189 O O . ASP A 1 279 ? 2.676 -29.594 -3.346 1 98.38 279 ASP A O 1
ATOM 2193 N N . PHE A 1 280 ? 2.631 -27.922 -4.812 1 98.5 280 PHE A N 1
ATOM 2194 C CA . PHE A 1 280 ? 1.392 -27.359 -4.281 1 98.5 280 PHE A CA 1
ATOM 2195 C C . PHE A 1 280 ? 0.232 -28.328 -4.488 1 98.5 280 PHE A C 1
ATOM 2197 O O . PHE A 1 280 ? -0.716 -28.344 -3.701 1 98.5 280 PHE A O 1
ATOM 2204 N N . TYR A 1 281 ? 0.292 -29.188 -5.496 1 98.56 281 TYR A N 1
ATOM 2205 C CA . TYR A 1 281 ? -0.756 -30.172 -5.773 1 98.56 281 TYR A CA 1
ATOM 2206 C C . TYR A 1 281 ? -0.97 -31.094 -4.578 1 98.56 281 TYR A C 1
ATOM 2208 O O . TYR A 1 281 ? -2.092 -31.219 -4.082 1 98.56 281 TYR A O 1
ATOM 2216 N N . THR A 1 282 ? 0.108 -31.688 -4.152 1 98.06 282 THR A N 1
ATOM 2217 C CA . THR A 1 282 ? 0.043 -32.594 -3.027 1 98.06 282 THR A CA 1
ATOM 2218 C C . THR A 1 282 ? -0.372 -31.875 -1.751 1 98.06 282 THR A C 1
ATOM 2220 O O . THR A 1 282 ? -1.223 -32.375 -1.003 1 98.06 282 THR A O 1
ATOM 2223 N N . PHE A 1 283 ? 0.162 -30.734 -1.522 1 98.06 283 PHE A N 1
ATOM 2224 C CA . PHE A 1 283 ? -0.13 -30 -0.299 1 98.06 283 PHE A CA 1
ATOM 2225 C C . PHE A 1 283 ? -1.604 -29.625 -0.235 1 98.06 283 PHE A C 1
ATOM 2227 O O . PHE A 1 283 ? -2.262 -29.828 0.786 1 98.06 283 PHE A O 1
ATOM 2234 N N . LEU A 1 284 ? -2.111 -29.031 -1.347 1 98.5 284 LEU A N 1
ATOM 2235 C CA . LEU A 1 284 ? -3.51 -28.609 -1.363 1 98.5 284 LEU A CA 1
ATOM 2236 C C . LEU A 1 284 ? -4.438 -29.812 -1.165 1 98.5 284 LEU A C 1
ATOM 2238 O O . LEU A 1 284 ? -5.438 -29.719 -0.451 1 98.5 284 LEU A O 1
ATOM 2242 N N . SER A 1 285 ? -4.074 -30.906 -1.755 1 98.12 285 SER A N 1
ATOM 2243 C CA . SER A 1 285 ? -4.848 -32.125 -1.571 1 98.12 285 SER A CA 1
ATOM 2244 C C . SER A 1 285 ? -4.922 -32.531 -0.099 1 98.12 285 SER A C 1
ATOM 2246 O O . SER A 1 285 ? -5.988 -32.875 0.4 1 98.12 285 SER A O 1
ATOM 2248 N N . GLN A 1 286 ? -3.826 -32.406 0.571 1 97.75 286 GLN A N 1
ATOM 2249 C CA . GLN A 1 286 ? -3.768 -32.75 1.985 1 97.75 286 GLN A CA 1
ATOM 2250 C C . GLN A 1 286 ? -4.57 -31.781 2.832 1 97.75 286 GLN A C 1
ATOM 2252 O O . GLN A 1 286 ? -5.277 -32.188 3.76 1 97.75 286 GLN A O 1
ATOM 2257 N N . LEU A 1 287 ? -4.473 -30.5 2.506 1 97.88 287 LEU A N 1
ATOM 2258 C CA . LEU A 1 287 ? -5.223 -29.469 3.227 1 97.88 287 LEU A CA 1
ATOM 2259 C C . LEU A 1 287 ? -6.723 -29.75 3.146 1 97.88 287 LEU A C 1
ATOM 2261 O O . LEU A 1 287 ? -7.441 -29.594 4.137 1 97.88 287 LEU A O 1
ATOM 2265 N N . MET A 1 288 ? -7.141 -30.125 1.993 1 98 288 MET A N 1
ATOM 2266 C CA . MET A 1 288 ? -8.57 -30.328 1.755 1 98 288 MET A CA 1
ATOM 2267 C C . MET A 1 288 ? -9.055 -31.609 2.414 1 98 288 MET A C 1
ATOM 2269 O O . MET A 1 288 ? -10.148 -31.656 2.982 1 98 288 MET A O 1
ATOM 2273 N N . LYS A 1 289 ? -8.273 -32.625 2.389 1 97.25 289 LYS A N 1
ATOM 2274 C CA . LYS A 1 289 ? -8.656 -33.938 2.883 1 97.25 289 LYS A CA 1
ATOM 2275 C C . LYS A 1 289 ? -8.562 -34 4.406 1 97.25 289 LYS A C 1
ATOM 2277 O O . LYS A 1 289 ? -9.375 -34.656 5.055 1 97.25 289 LYS A O 1
ATOM 2282 N N . TYR A 1 290 ? -7.531 -33.281 4.918 1 98.06 290 TYR A N 1
ATOM 2283 C CA . TYR A 1 290 ? -7.262 -33.344 6.352 1 98.06 290 TYR A CA 1
ATOM 2284 C C . TYR A 1 290 ? -7.113 -31.938 6.93 1 98.06 290 TYR A C 1
ATOM 2286 O O . TYR A 1 290 ? -6.098 -31.625 7.559 1 98.06 290 TYR A O 1
ATOM 2294 N N . PRO A 1 291 ? -8.141 -31.156 6.863 1 98.25 291 PRO A N 1
ATOM 2295 C CA . PRO A 1 291 ? -7.996 -29.766 7.305 1 98.25 291 PRO A CA 1
ATOM 2296 C C . PRO A 1 291 ? -7.617 -29.656 8.781 1 98.25 291 PRO A C 1
ATO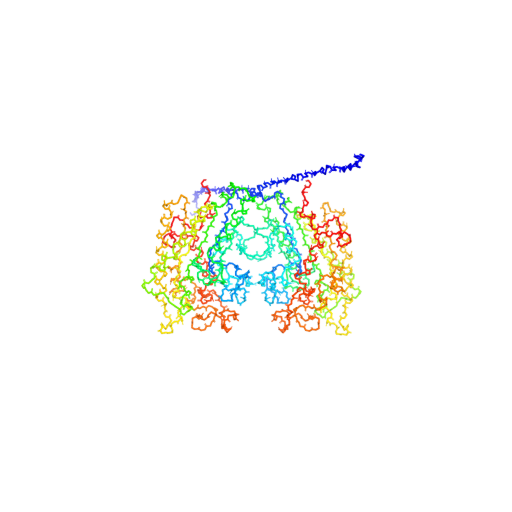M 2298 O O . PRO A 1 291 ? -6.816 -28.781 9.148 1 98.25 291 PRO A O 1
ATOM 2301 N N . SER A 1 292 ? -8.078 -30.484 9.68 1 98.19 292 SER A N 1
ATOM 2302 C CA . SER A 1 292 ? -7.812 -30.375 11.109 1 98.19 292 SER A CA 1
ATOM 2303 C C . SER A 1 292 ? -6.336 -30.609 11.414 1 98.19 292 SER A C 1
ATOM 2305 O O . SER A 1 292 ? -5.793 -30.031 12.352 1 98.19 292 SER A O 1
ATOM 2307 N N . LYS A 1 293 ? -5.742 -31.484 10.602 1 97.94 293 LYS A N 1
ATOM 2308 C CA . LYS A 1 293 ? -4.32 -31.75 10.781 1 97.94 293 LYS A CA 1
ATOM 2309 C C . LYS A 1 293 ? -3.492 -30.484 10.586 1 97.94 293 LYS A C 1
ATOM 2311 O O . LYS A 1 293 ? -2.393 -30.359 11.133 1 97.94 293 LYS A O 1
ATOM 2316 N N . TYR A 1 294 ? -4.051 -29.594 9.867 1 98 294 TYR A N 1
ATOM 2317 C CA . TYR A 1 294 ? -3.307 -28.391 9.539 1 98 294 TYR A CA 1
ATOM 2318 C C . TYR A 1 294 ? -3.9 -27.172 10.25 1 98 294 TYR A C 1
ATOM 2320 O O . TYR A 1 294 ? -3.598 -26.031 9.898 1 98 294 TYR A O 1
ATOM 2328 N N . GLY A 1 295 ? -4.828 -27.422 11.156 1 98.31 295 GLY A N 1
ATOM 2329 C CA . GLY A 1 295 ? -5.348 -26.359 12.008 1 98.31 295 GLY A CA 1
ATOM 2330 C C . GLY A 1 295 ? -6.566 -25.672 11.43 1 98.31 295 GLY A C 1
ATOM 2331 O O . GLY A 1 295 ? -6.941 -24.594 11.875 1 98.31 295 GLY A O 1
ATOM 2332 N N . PHE A 1 296 ? -7.188 -26.281 10.438 1 98.75 296 PHE A N 1
ATOM 2333 C CA . PHE A 1 296 ? -8.398 -25.734 9.836 1 98.75 296 PHE A CA 1
ATOM 2334 C C . PHE A 1 296 ? -9.625 -26.547 10.242 1 98.75 296 PHE A C 1
ATOM 2336 O O . PHE A 1 296 ? -9.5 -27.688 10.672 1 98.75 296 PHE A O 1
ATOM 2343 N N . LYS A 1 297 ? -10.766 -25.875 10.148 1 98.44 297 LYS A N 1
ATOM 2344 C CA . LYS A 1 297 ? -12.039 -26.562 10.352 1 98.44 297 LYS A CA 1
ATOM 2345 C C . LYS A 1 297 ? -12.703 -26.891 9.023 1 98.44 297 LYS A C 1
ATOM 2347 O O . LYS A 1 297 ? -13.414 -27.891 8.906 1 98.44 297 LYS A O 1
ATOM 2352 N N . GLU A 1 298 ? -12.461 -26 8.023 1 98.12 298 GLU A N 1
ATOM 2353 C CA . GLU A 1 298 ? -13.117 -26.141 6.727 1 98.12 298 GLU A CA 1
ATOM 2354 C C . GLU A 1 298 ? -12.094 -26.344 5.613 1 98.12 298 GLU A C 1
ATOM 2356 O O . GLU A 1 298 ? -11.258 -25.484 5.359 1 98.12 298 GLU A O 1
ATOM 2361 N N . GLY A 1 299 ? -12.219 -27.484 4.902 1 97.94 299 GLY A N 1
ATOM 2362 C CA . GLY A 1 299 ? -11.289 -27.797 3.834 1 97.94 299 GLY A CA 1
ATOM 2363 C C . GLY A 1 299 ? -11.906 -27.688 2.453 1 97.94 299 GLY A C 1
ATOM 2364 O O . GLY A 1 299 ? -11.188 -27.625 1.451 1 97.94 299 GLY A O 1
ATOM 2365 N N . GLU A 1 300 ? -13.219 -27.578 2.436 1 97.12 300 GLU A N 1
ATOM 2366 C CA . GLU A 1 300 ? -13.898 -27.594 1.145 1 97.12 300 GLU A CA 1
ATOM 2367 C C . GLU A 1 300 ? -14.68 -26.312 0.91 1 97.12 300 GLU A C 1
ATOM 2369 O O . GLU A 1 300 ? -14.797 -25.844 -0.227 1 97.12 300 GLU A O 1
ATOM 2374 N N . ASN A 1 301 ? -15.109 -25.719 1.984 1 98.12 301 ASN A N 1
ATOM 2375 C CA . ASN A 1 301 ? -15.93 -24.516 1.886 1 98.12 301 ASN A CA 1
ATOM 2376 C C . ASN A 1 301 ? -15.078 -23.25 1.891 1 98.12 301 ASN A C 1
ATOM 2378 O O . ASN A 1 301 ? -14.078 -23.172 2.605 1 98.12 301 ASN A O 1
ATOM 2382 N N . ALA A 1 302 ? -15.516 -22.266 1.122 1 98.81 302 ALA A N 1
ATOM 2383 C CA . ALA A 1 302 ? -14.859 -20.953 1.138 1 98.81 302 ALA A CA 1
ATOM 2384 C C . ALA A 1 302 ? -15.398 -20.094 2.271 1 98.81 302 ALA A C 1
ATOM 2386 O O . ALA A 1 302 ? -16.578 -20.172 2.623 1 98.81 302 ALA A O 1
ATOM 2387 N N . CYS A 1 303 ? -14.602 -19.234 2.824 1 98.88 303 CYS A N 1
ATOM 2388 C CA . CYS A 1 303 ? -14.938 -18.297 3.896 1 98.88 303 CYS A CA 1
ATOM 2389 C C . CYS A 1 303 ? -15.836 -17.188 3.383 1 98.88 303 CYS A C 1
ATOM 2391 O O . CYS A 1 303 ? -16.688 -16.688 4.113 1 98.88 303 CYS A O 1
ATOM 2393 N N . CYS A 1 304 ? -15.695 -16.781 2.158 1 98.88 304 CYS A N 1
ATOM 2394 C CA . CYS A 1 304 ? -16.406 -15.648 1.558 1 98.88 304 CYS A CA 1
ATOM 2395 C C . CYS A 1 304 ? -17.016 -16.031 0.218 1 98.88 304 CYS A C 1
ATOM 2397 O O . CYS A 1 304 ? -16.297 -16.438 -0.704 1 98.88 304 CYS A O 1
ATOM 2399 N N . GLY A 1 305 ? -18.203 -15.922 0.034 1 98.25 305 GLY A N 1
ATOM 2400 C CA . GLY A 1 305 ? -18.938 -16.266 -1.174 1 98.25 305 GLY A CA 1
ATOM 2401 C C . GLY A 1 305 ? -20.344 -16.766 -0.896 1 98.25 305 GLY A C 1
ATOM 2402 O O . GLY A 1 305 ? -20.891 -16.547 0.188 1 98.25 305 GLY A O 1
ATOM 2403 N N . THR A 1 306 ? -20.984 -17.297 -1.926 1 98.12 306 THR A N 1
ATOM 2404 C CA . THR A 1 306 ? -22.312 -17.859 -1.748 1 98.12 306 THR A CA 1
ATOM 2405 C C . THR A 1 306 ? -22.453 -19.156 -2.545 1 98.12 306 THR A C 1
ATOM 2407 O O . THR A 1 306 ? -21.531 -19.562 -3.242 1 98.12 306 THR A O 1
ATOM 2410 N N . GLY A 1 307 ? -23.609 -19.875 -2.281 1 96.25 307 GLY A N 1
ATOM 2411 C CA . GLY A 1 307 ? -23.859 -21.156 -2.939 1 96.25 307 GLY A CA 1
ATOM 2412 C C . GLY A 1 307 ? -23.156 -22.312 -2.275 1 96.25 307 GLY A C 1
ATOM 2413 O O . GLY A 1 307 ? -22.5 -22.141 -1.246 1 96.25 307 GLY A O 1
ATOM 2414 N N . ARG A 1 308 ? -23.281 -23.516 -2.965 1 96.5 308 ARG A N 1
ATOM 2415 C CA . ARG A 1 308 ? -22.641 -24.703 -2.422 1 96.5 308 ARG A CA 1
ATOM 2416 C C . ARG A 1 308 ? -21.125 -24.531 -2.326 1 96.5 308 ARG A C 1
ATOM 2418 O O . ARG A 1 308 ? -20.5 -24.016 -3.26 1 96.5 308 ARG A O 1
ATOM 2425 N N . PHE A 1 309 ? -20.516 -24.797 -1.151 1 97.75 309 PHE A N 1
ATOM 2426 C CA . PHE A 1 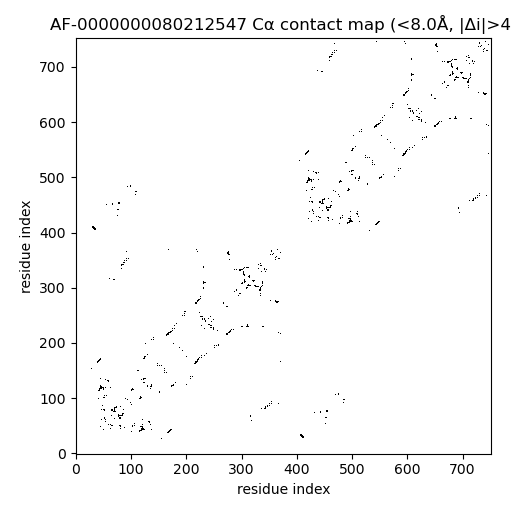309 ? -19.094 -24.734 -0.834 1 97.75 309 PHE A CA 1
ATOM 2427 C C . PHE A 1 309 ? -18.609 -23.297 -0.887 1 97.75 309 PHE A C 1
ATOM 2429 O O . PHE A 1 309 ? -17.406 -23.031 -0.792 1 97.75 309 PHE A O 1
ATOM 2436 N N . GLY A 1 310 ? -19.516 -22.281 -1.079 1 97.75 310 GLY A N 1
ATOM 2437 C CA . GLY A 1 310 ? -19.047 -20.938 -1.402 1 97.75 310 GLY A CA 1
ATOM 2438 C C . GLY A 1 310 ? -18.469 -20.828 -2.801 1 97.75 310 GLY A C 1
ATOM 2439 O O . GLY A 1 310 ? -17.578 -20.016 -3.049 1 97.75 310 GLY A O 1
ATOM 2440 N N . GLY A 1 311 ? -18.969 -21.672 -3.662 1 97.5 311 GLY A N 1
ATOM 2441 C CA . GLY A 1 311 ? -18.375 -21.844 -4.984 1 97.5 311 GLY A CA 1
ATOM 2442 C C . GLY A 1 311 ? -18.766 -20.75 -5.961 1 97.5 311 GLY A C 1
ATOM 2443 O O . GLY A 1 311 ? -18.125 -20.578 -7 1 97.5 311 GLY A O 1
ATOM 2444 N N . VAL A 1 312 ? -19.859 -20.016 -5.691 1 97.06 312 VAL A N 1
ATOM 2445 C CA . VAL A 1 312 ? -20.25 -18.875 -6.512 1 97.06 312 VAL A CA 1
ATOM 2446 C C . VAL A 1 312 ? -19.344 -17.688 -6.199 1 97.06 312 VAL A C 1
ATOM 2448 O O . VAL A 1 312 ? -19.266 -17.25 -5.051 1 97.06 312 VAL A O 1
ATOM 2451 N N . PRO A 1 313 ? -18.578 -17.188 -7.219 1 97.06 313 PRO A N 1
ATOM 2452 C CA . PRO A 1 313 ? -17.656 -16.094 -6.969 1 97.06 313 PRO A CA 1
ATOM 2453 C C . PRO A 1 313 ? -18.359 -14.766 -6.691 1 97.06 313 PRO A C 1
ATOM 2455 O O . PRO A 1 313 ? -18.5 -13.938 -7.594 1 97.06 313 PRO A O 1
ATOM 2458 N N . SER A 1 314 ? -18.812 -14.531 -5.453 1 98.19 314 SER A N 1
ATOM 2459 C CA . SER A 1 314 ? -19.609 -13.352 -5.113 1 98.19 314 SER A CA 1
ATOM 2460 C C . SER A 1 314 ? -18.984 -12.578 -3.953 1 98.19 314 SER A C 1
ATOM 2462 O O . SER A 1 314 ? -19.547 -11.602 -3.469 1 98.19 314 SER A O 1
ATOM 2464 N N . CYS A 1 315 ? -17.75 -13.031 -3.496 1 98.56 315 CYS A N 1
ATOM 2465 C CA . CYS A 1 315 ? -17.109 -12.406 -2.352 1 98.56 315 CYS A CA 1
ATOM 2466 C C . CYS A 1 315 ? -17.016 -10.898 -2.541 1 98.56 315 CYS A C 1
ATOM 2468 O O . CYS A 1 315 ? -16.5 -10.422 -3.559 1 98.56 315 CYS A O 1
ATOM 2470 N N . GLY A 1 316 ? -17.516 -10.102 -1.553 1 97.44 316 GLY A N 1
ATOM 2471 C CA . GLY A 1 316 ? -17.469 -8.648 -1.57 1 97.44 316 GLY A CA 1
ATOM 2472 C C . GLY A 1 316 ? -18.625 -8.016 -2.312 1 97.44 316 GLY A C 1
ATOM 2473 O O . GLY A 1 316 ? -18.828 -6.805 -2.242 1 97.44 316 GLY A O 1
ATOM 2474 N N . GLY A 1 317 ? -19.391 -8.758 -3.131 1 97.5 317 GLY A N 1
ATOM 2475 C CA . GLY A 1 317 ? -20.641 -8.32 -3.744 1 97.5 317 GLY A CA 1
ATOM 2476 C C . GLY A 1 317 ? -20.422 -7.367 -4.906 1 97.5 317 GLY A C 1
ATOM 2477 O O . GLY A 1 317 ? -21.25 -6.496 -5.164 1 97.5 317 GLY A O 1
ATOM 2478 N N . ARG A 1 318 ? -19.266 -7.418 -5.574 1 96.38 318 ARG A N 1
ATOM 2479 C CA . ARG A 1 318 ? -18.969 -6.484 -6.652 1 96.38 318 ARG A CA 1
ATOM 2480 C C . ARG A 1 318 ? -18.984 -7.184 -8.008 1 96.38 318 ARG A C 1
ATOM 2482 O O . ARG A 1 318 ? -18.719 -6.562 -9.039 1 96.38 318 ARG A O 1
ATOM 2489 N N . ARG A 1 319 ? -19.281 -8.492 -8.023 1 96.06 319 ARG A N 1
ATOM 2490 C CA . ARG A 1 319 ? -19.328 -9.273 -9.25 1 96.06 319 ARG A CA 1
ATOM 2491 C C . ARG A 1 319 ? -20.766 -9.523 -9.688 1 96.06 319 ARG A C 1
ATOM 2493 O O . ARG A 1 319 ? -21.672 -8.812 -9.273 1 96.06 319 ARG A O 1
ATOM 2500 N N . ALA A 1 320 ? -21.016 -10.406 -10.648 1 94.06 320 ALA A N 1
ATOM 2501 C CA . ALA A 1 320 ? -22.344 -10.617 -11.211 1 94.06 320 ALA A CA 1
ATOM 2502 C C . ALA A 1 320 ? -23.375 -10.898 -10.117 1 94.06 320 ALA A C 1
ATOM 2504 O O . ALA A 1 320 ? -24.484 -10.367 -10.141 1 94.06 320 ALA A O 1
ATOM 2505 N N . VAL A 1 321 ? -22.969 -11.812 -9.227 1 96.31 321 VAL A N 1
ATOM 2506 C CA . VAL A 1 321 ? -23.781 -12.109 -8.055 1 96.31 321 VAL A CA 1
ATOM 2507 C C . VAL A 1 321 ? -23.359 -11.219 -6.891 1 96.31 321 VAL A C 1
ATOM 2509 O O . VAL A 1 321 ? -22.188 -11.227 -6.492 1 96.31 321 VAL A O 1
ATOM 2512 N N . LYS A 1 322 ? -24.266 -10.461 -6.312 1 96.56 322 LYS A N 1
ATOM 2513 C CA . LYS A 1 322 ? -23.938 -9.445 -5.316 1 96.56 322 LYS A CA 1
ATOM 2514 C C . LYS A 1 322 ? -24 -10.023 -3.904 1 96.56 322 LYS A C 1
ATOM 2516 O O . LYS A 1 322 ? -23.266 -9.594 -3.02 1 96.56 322 LYS A O 1
ATOM 2521 N N . GLU A 1 323 ? -24.875 -10.977 -3.707 1 97.44 323 GLU A N 1
ATOM 2522 C CA . GLU A 1 323 ? -25.047 -11.562 -2.383 1 97.44 323 GLU A CA 1
ATOM 2523 C C . GLU A 1 323 ? -23.859 -12.445 -2 1 97.44 323 GLU A C 1
ATOM 2525 O O . GLU A 1 323 ? -23.344 -13.18 -2.836 1 97.44 323 GLU A O 1
ATOM 2530 N N . TYR A 1 324 ? -23.422 -12.289 -0.754 1 98.19 324 TYR A N 1
ATOM 2531 C CA . TYR A 1 324 ? -22.375 -13.172 -0.258 1 98.19 324 TYR A CA 1
ATOM 2532 C C . TYR A 1 324 ? -22.453 -13.312 1.258 1 98.19 324 TYR A C 1
ATOM 2534 O O . TYR A 1 324 ? -23.109 -12.516 1.93 1 98.19 324 TYR A O 1
ATOM 2542 N N . GLN A 1 325 ? -21.922 -14.398 1.747 1 98.06 325 GLN A N 1
ATOM 2543 C CA . GLN A 1 325 ? -21.703 -14.617 3.172 1 98.06 325 GLN A CA 1
ATOM 2544 C C . GLN A 1 325 ? -20.203 -14.555 3.518 1 98.06 325 GLN A C 1
ATOM 2546 O O . GLN A 1 325 ? -19.359 -14.828 2.67 1 98.06 325 GLN A O 1
ATOM 2551 N N . LEU A 1 326 ? -19.953 -14.117 4.73 1 98.62 326 LEU A N 1
ATOM 2552 C CA . LEU A 1 326 ? -18.594 -14.062 5.27 1 98.62 326 LEU A CA 1
ATOM 2553 C C . LEU A 1 326 ? -18.5 -14.867 6.559 1 98.62 326 LEU A C 1
ATOM 2555 O O . LEU A 1 326 ? -19.344 -14.75 7.445 1 98.62 326 LEU A O 1
ATOM 2559 N N . CYS A 1 327 ? -17.5 -15.695 6.598 1 98.62 327 CYS A N 1
ATOM 2560 C CA . CYS A 1 327 ? -17.281 -16.484 7.809 1 98.62 327 CYS A CA 1
ATOM 2561 C C . CYS A 1 327 ? -16.922 -15.586 8.984 1 98.62 327 CYS A C 1
ATOM 2563 O O . CYS A 1 327 ? -16.594 -14.414 8.797 1 98.62 327 CYS A O 1
ATOM 2565 N N . ASP A 1 328 ? -16.969 -16.156 10.117 1 97.56 328 ASP A N 1
ATOM 2566 C CA . ASP A 1 328 ? -16.625 -15.414 11.328 1 97.56 328 ASP A CA 1
ATOM 2567 C C . ASP A 1 328 ? -15.109 -15.289 11.477 1 97.56 328 ASP A C 1
ATOM 2569 O O . ASP A 1 328 ? -14.609 -14.266 11.953 1 97.56 328 ASP A O 1
ATOM 2573 N N . ASP A 1 329 ? -14.375 -16.359 11.117 1 98.38 329 ASP A N 1
ATOM 2574 C CA . ASP A 1 329 ? -12.93 -16.391 11.289 1 98.38 329 ASP A CA 1
ATOM 2575 C C . ASP A 1 329 ? -12.242 -17.062 10.102 1 98.38 329 ASP A C 1
ATOM 2577 O O . ASP A 1 329 ? -12.25 -18.281 9.977 1 98.38 329 ASP A O 1
ATOM 2581 N N . PRO A 1 330 ? -11.523 -16.281 9.32 1 98.69 330 PRO A N 1
ATOM 2582 C CA . PRO A 1 330 ? -10.844 -16.859 8.156 1 98.69 330 PRO A CA 1
ATOM 2583 C C . PRO A 1 330 ? -9.836 -17.938 8.539 1 98.69 330 PRO A C 1
ATOM 2585 O O . PRO A 1 330 ? -9.523 -18.797 7.719 1 98.69 330 PRO A O 1
ATOM 2588 N N . ASN A 1 331 ? -9.367 -17.969 9.742 1 98.25 331 ASN A N 1
ATOM 2589 C CA . ASN A 1 331 ? -8.344 -18.922 10.172 1 98.25 331 ASN A CA 1
ATOM 2590 C C . ASN A 1 331 ? -8.891 -20.344 10.211 1 98.25 331 ASN A C 1
ATOM 2592 O O . ASN A 1 331 ? -8.117 -21.297 10.297 1 98.25 331 ASN A O 1
ATOM 2596 N N . ASP A 1 332 ? -10.164 -20.453 10.133 1 98.62 332 ASP A N 1
ATOM 2597 C CA . ASP A 1 332 ? -10.797 -21.781 10.188 1 98.62 332 ASP A CA 1
ATOM 2598 C C . ASP A 1 332 ? -10.898 -22.391 8.797 1 98.62 332 ASP A C 1
ATOM 2600 O O . ASP A 1 332 ? -11.211 -23.578 8.656 1 98.62 332 ASP A O 1
ATOM 2604 N N . TYR A 1 333 ? -10.562 -21.656 7.773 1 98.88 333 TYR A N 1
ATOM 2605 C CA . TYR A 1 333 ? -10.844 -22.078 6.402 1 98.88 333 TYR A CA 1
ATOM 2606 C C . TYR A 1 333 ? -9.562 -22.203 5.594 1 98.88 333 TYR A C 1
ATOM 2608 O O . TYR A 1 333 ? -8.664 -21.359 5.719 1 98.88 333 TYR A O 1
ATOM 2616 N N . VAL A 1 334 ? -9.508 -23.203 4.711 1 98.88 334 VAL A N 1
ATOM 2617 C CA . VAL A 1 334 ? -8.445 -23.297 3.721 1 98.88 334 VAL A CA 1
ATOM 2618 C C . VAL A 1 334 ? -8.664 -22.25 2.627 1 98.88 334 VAL A C 1
ATOM 2620 O O . VAL A 1 334 ? -7.727 -21.547 2.236 1 98.88 334 VAL A O 1
ATOM 2623 N N . PHE A 1 335 ? -9.938 -22.141 2.211 1 98.94 335 PHE A N 1
ATOM 2624 C CA . PHE A 1 335 ? -10.258 -21.266 1.089 1 98.94 335 PHE A CA 1
ATOM 2625 C C . PHE A 1 335 ? -10.852 -19.953 1.58 1 98.94 335 PHE A C 1
ATOM 2627 O O . PHE A 1 335 ? -11.758 -19.953 2.414 1 98.94 335 PHE A O 1
ATOM 2634 N N . TRP A 1 336 ? -10.32 -18.828 1.075 1 98.94 336 TRP A N 1
ATOM 2635 C CA . TRP A 1 336 ? -10.875 -17.5 1.355 1 98.94 336 TRP A CA 1
ATOM 2636 C C . TRP A 1 336 ? -12.133 -17.266 0.522 1 98.94 336 TRP A C 1
ATOM 2638 O O . TRP A 1 336 ? -13.18 -16.906 1.061 1 98.94 336 TRP A O 1
ATOM 2648 N N . ASP A 1 337 ? -11.945 -17.406 -0.803 1 98.81 337 ASP A N 1
ATOM 2649 C CA . ASP A 1 337 ? -13.055 -17.281 -1.741 1 98.81 337 ASP A CA 1
ATOM 2650 C C . ASP A 1 337 ? -13.148 -18.516 -2.641 1 98.81 337 ASP A C 1
ATOM 2652 O O . ASP A 1 337 ? -12.594 -19.562 -2.316 1 98.81 337 ASP A O 1
ATOM 2656 N N . SER A 1 338 ? -13.859 -18.469 -3.732 1 98.44 338 SER A N 1
ATOM 2657 C CA . SER A 1 338 ? -14.203 -19.641 -4.527 1 98.44 338 SER A CA 1
ATOM 2658 C C . SER A 1 338 ? -12.969 -20.234 -5.203 1 98.44 338 SER A C 1
ATOM 2660 O O . SER A 1 338 ? -13.008 -21.359 -5.703 1 98.44 338 SER A O 1
ATOM 2662 N N . PHE A 1 339 ? -11.773 -19.422 -5.133 1 98.5 339 PHE A N 1
ATOM 2663 C CA . PHE A 1 339 ? -10.617 -19.859 -5.906 1 98.5 339 PHE A CA 1
ATOM 2664 C C . PHE A 1 339 ? -9.344 -19.781 -5.074 1 98.5 339 PHE A C 1
ATOM 2666 O O . PHE A 1 339 ? -8.344 -20.422 -5.391 1 98.5 339 PHE A O 1
ATOM 2673 N N . HIS A 1 340 ? -9.328 -18.922 -4.039 1 98.88 340 HIS A N 1
ATOM 2674 C CA . HIS A 1 340 ? -8.07 -18.5 -3.426 1 98.88 340 HIS A CA 1
ATOM 2675 C C . HIS A 1 340 ? -8 -18.922 -1.962 1 98.88 340 HIS A C 1
ATOM 2677 O O . HIS A 1 340 ? -9.016 -19.297 -1.369 1 98.88 340 HIS A O 1
ATOM 2683 N N . LEU A 1 341 ? -6.832 -18.891 -1.432 1 98.88 341 LEU A N 1
ATOM 2684 C CA . LEU A 1 341 ? -6.586 -19.391 -0.084 1 98.88 341 LEU A CA 1
ATOM 2685 C C . LEU A 1 341 ? -6.645 -18.266 0.937 1 98.88 341 LEU A C 1
ATOM 2687 O O . LEU A 1 341 ? -6.602 -17.094 0.569 1 98.88 341 LEU A O 1
ATOM 2691 N N . THR A 1 342 ? -6.801 -18.641 2.195 1 98.94 342 THR A N 1
ATOM 2692 C CA . THR A 1 342 ? -6.719 -17.703 3.309 1 98.94 342 THR A CA 1
ATOM 2693 C C . THR A 1 342 ? -5.266 -17.344 3.607 1 98.94 342 THR A C 1
ATOM 2695 O O . THR A 1 342 ? -4.348 -18.062 3.201 1 98.94 342 THR A O 1
ATOM 2698 N N . ASP A 1 343 ? -5.07 -16.219 4.344 1 98.75 343 ASP A N 1
ATOM 2699 C CA . ASP A 1 343 ? -3.766 -15.805 4.848 1 98.75 343 ASP A CA 1
ATOM 2700 C C . ASP A 1 343 ? -3.037 -16.969 5.508 1 98.75 343 ASP A C 1
ATOM 2702 O O . ASP A 1 343 ? -1.866 -17.219 5.215 1 98.75 343 ASP A O 1
ATOM 2706 N N . ARG A 1 344 ? -3.734 -17.734 6.309 1 98.75 344 ARG A N 1
ATOM 2707 C CA . ARG A 1 344 ? -3.143 -18.844 7.051 1 98.75 344 ARG A CA 1
ATOM 2708 C C . ARG A 1 344 ? -2.684 -19.953 6.105 1 98.75 344 ARG A C 1
ATOM 2710 O O . ARG A 1 344 ? -1.605 -20.516 6.289 1 98.75 344 ARG A O 1
ATOM 2717 N N . ALA A 1 345 ? -3.484 -20.281 5.18 1 98.88 345 ALA A N 1
ATOM 2718 C CA . ALA A 1 345 ? -3.111 -21.312 4.223 1 98.88 345 ALA A CA 1
ATOM 2719 C C . ALA A 1 345 ? -1.914 -20.875 3.381 1 98.88 345 ALA A C 1
ATOM 2721 O O . ALA A 1 345 ? -0.998 -21.672 3.139 1 98.88 345 ALA A O 1
ATOM 2722 N N . TYR A 1 346 ? -1.923 -19.609 2.926 1 98.81 346 TYR A N 1
ATOM 2723 C CA . TYR A 1 346 ? -0.78 -19.094 2.18 1 98.81 346 TYR A CA 1
ATOM 2724 C C . TYR A 1 346 ? 0.485 -19.125 3.029 1 98.81 346 TYR A C 1
ATOM 2726 O O . TYR A 1 346 ? 1.583 -19.344 2.512 1 98.81 346 TYR A O 1
ATOM 2734 N N . GLN A 1 347 ? 0.349 -18.875 4.301 1 98.69 347 GLN A N 1
ATOM 2735 C CA . GLN A 1 347 ? 1.498 -18.938 5.199 1 98.69 347 GLN A CA 1
ATOM 2736 C C . GLN A 1 347 ? 2.102 -20.344 5.227 1 98.69 347 GLN A C 1
ATOM 2738 O O . GLN A 1 347 ? 3.322 -20.5 5.156 1 98.69 347 GLN A O 1
ATOM 2743 N N . GLN A 1 348 ? 1.234 -21.312 5.355 1 98.5 348 GLN A N 1
ATOM 2744 C CA . GLN A 1 348 ? 1.72 -22.688 5.398 1 98.5 348 GLN A CA 1
ATOM 2745 C C . GLN A 1 348 ? 2.381 -23.094 4.082 1 98.5 348 GLN A C 1
ATOM 2747 O O . GLN A 1 348 ? 3.402 -23.781 4.078 1 98.5 348 GLN A O 1
ATOM 2752 N N . MET A 1 349 ? 1.776 -22.656 3.006 1 98.19 349 MET A N 1
ATOM 2753 C CA . MET A 1 349 ? 2.379 -22.844 1.689 1 98.19 349 MET A CA 1
ATOM 2754 C C . MET A 1 349 ? 3.773 -22.234 1.633 1 98.19 349 MET A C 1
ATOM 2756 O O . MET A 1 349 ? 4.73 -22.891 1.21 1 98.19 349 MET A O 1
ATOM 2760 N N . ALA A 1 350 ? 3.91 -20.984 2.064 1 98.69 350 ALA A N 1
ATOM 2761 C CA . ALA A 1 350 ? 5.176 -20.266 2.037 1 98.69 350 ALA A CA 1
ATOM 2762 C C . ALA A 1 350 ? 6.219 -20.938 2.922 1 98.69 350 ALA A C 1
ATOM 2764 O O . ALA A 1 350 ? 7.402 -20.984 2.576 1 98.69 350 ALA A O 1
ATOM 2765 N N . GLU A 1 351 ? 5.785 -21.484 4.047 1 98.19 351 GLU A N 1
ATOM 2766 C CA . GLU A 1 351 ? 6.691 -22.203 4.945 1 98.19 351 GLU A CA 1
ATOM 2767 C C . GLU A 1 351 ? 7.293 -23.422 4.266 1 98.19 351 GLU A C 1
ATOM 2769 O O . GLU A 1 351 ? 8.492 -23.688 4.402 1 98.19 351 GLU A O 1
ATOM 2774 N N . GLN A 1 352 ? 6.473 -24.109 3.566 1 97.88 352 GLN A N 1
ATOM 2775 C CA . GLN A 1 352 ? 6.961 -25.266 2.836 1 97.88 352 GLN A CA 1
ATOM 2776 C C . GLN A 1 352 ? 7.902 -24.859 1.707 1 97.88 352 GLN A C 1
ATOM 2778 O O . GLN A 1 352 ? 8.93 -25.5 1.479 1 97.88 352 GLN A O 1
ATOM 2783 N N . MET A 1 353 ? 7.57 -23.828 1.026 1 98.38 353 MET A N 1
ATOM 2784 C CA . MET A 1 353 ? 8.438 -23.328 -0.04 1 98.38 353 MET A CA 1
ATOM 2785 C C . MET A 1 353 ? 9.797 -22.922 0.51 1 98.38 353 MET A C 1
ATOM 2787 O O . MET A 1 353 ? 10.828 -23.172 -0.118 1 98.38 353 MET A O 1
ATOM 2791 N N . TRP A 1 354 ? 9.75 -22.312 1.663 1 98.19 354 TRP A N 1
ATOM 2792 C CA . TRP A 1 354 ? 10.938 -21.719 2.275 1 98.19 354 TRP A CA 1
ATOM 2793 C C . TRP A 1 354 ? 11.867 -22.812 2.805 1 98.19 354 TRP A C 1
ATOM 2795 O O . TRP A 1 354 ? 13.078 -22.766 2.549 1 98.19 354 TRP A O 1
ATOM 2805 N N . ASN A 1 355 ? 11.289 -23.844 3.449 1 96.38 355 ASN A N 1
ATOM 2806 C CA . ASN A 1 355 ? 12.094 -24.797 4.203 1 96.38 355 ASN A CA 1
ATOM 2807 C C . ASN A 1 355 ? 12.062 -26.188 3.568 1 96.38 355 ASN A C 1
ATOM 2809 O O . ASN A 1 355 ? 12.859 -27.062 3.928 1 96.38 355 ASN A O 1
ATOM 2813 N N . GLY A 1 356 ? 11.188 -26.328 2.643 1 92.25 356 GLY A N 1
ATOM 2814 C CA . GLY A 1 356 ? 10.906 -27.672 2.18 1 92.25 356 GLY A CA 1
ATOM 2815 C C . GLY A 1 356 ? 12.07 -28.297 1.426 1 92.25 356 GLY A C 1
ATOM 2816 O O . GLY A 1 356 ? 12.969 -27.594 0.973 1 92.25 356 GLY A O 1
ATOM 2817 N N . THR A 1 357 ? 12.016 -29.703 1.494 1 89.5 357 THR A N 1
ATOM 2818 C CA . THR A 1 357 ? 12.93 -30.531 0.71 1 89.5 357 THR A CA 1
ATOM 2819 C C . THR A 1 357 ? 12.172 -31.594 -0.077 1 89.5 357 THR A C 1
ATOM 2821 O O . THR A 1 357 ? 10.953 -31.703 0.047 1 89.5 357 THR A O 1
ATOM 2824 N N . SER A 1 358 ? 12.945 -32.25 -0.974 1 87.5 358 SER A N 1
ATOM 2825 C CA . SER A 1 358 ? 12.297 -33.344 -1.681 1 87.5 358 SER A CA 1
ATOM 2826 C C . SER A 1 358 ? 11.609 -34.312 -0.708 1 87.5 358 SER A C 1
ATOM 2828 O O . SER A 1 358 ? 12.148 -34.594 0.361 1 87.5 358 SER A O 1
ATOM 2830 N N . PRO A 1 359 ? 10.305 -34.625 -1.058 1 90.44 359 PRO A N 1
ATOM 2831 C CA . PRO A 1 359 ? 9.656 -34.469 -2.365 1 90.44 359 PRO A CA 1
ATOM 2832 C C . PRO A 1 359 ? 8.758 -33.25 -2.453 1 90.44 359 PRO A C 1
ATOM 2834 O O . PRO A 1 359 ? 8.234 -32.938 -3.525 1 90.44 359 PRO A O 1
ATOM 2837 N N . MET A 1 360 ? 8.578 -32.531 -1.438 1 93.5 360 MET A N 1
ATOM 2838 C CA . MET A 1 360 ? 7.656 -31.406 -1.439 1 93.5 360 MET A CA 1
ATOM 2839 C C . MET A 1 360 ? 8.188 -30.281 -2.318 1 93.5 360 MET A C 1
ATOM 2841 O O . MET A 1 360 ? 7.406 -29.547 -2.932 1 93.5 360 MET A O 1
ATOM 2845 N N . VAL A 1 361 ? 9.43 -30.172 -2.281 1 95 361 VAL A N 1
ATOM 2846 C CA . VAL A 1 361 ? 10.094 -29.219 -3.166 1 95 361 VAL A CA 1
ATOM 2847 C C . VAL A 1 361 ? 11.07 -29.953 -4.074 1 95 361 VAL A C 1
ATOM 2849 O O . VAL A 1 361 ? 12.062 -30.531 -3.602 1 95 361 VAL A O 1
ATOM 2852 N N . GLU A 1 362 ? 10.75 -29.984 -5.348 1 91 362 GLU A N 1
ATOM 2853 C CA . GLU A 1 362 ? 11.617 -30.594 -6.348 1 91 362 GLU A CA 1
ATOM 2854 C C . GLU A 1 362 ? 12.781 -29.672 -6.711 1 91 362 GLU A C 1
ATOM 2856 O O . GLU A 1 362 ? 12.602 -28.453 -6.824 1 91 362 GLU A O 1
ATOM 2861 N N . GLY A 1 363 ? 13.938 -30.203 -6.953 1 86 363 GLY A N 1
ATOM 2862 C CA . GLY A 1 363 ? 15.164 -29.469 -7.199 1 86 363 GLY A CA 1
ATOM 2863 C C . GLY A 1 363 ? 16.156 -29.562 -6.055 1 86 363 GLY A C 1
ATOM 2864 O O . GLY A 1 363 ? 15.906 -30.25 -5.066 1 86 363 GLY A O 1
ATOM 2865 N N . ASN A 1 364 ? 17.297 -28.906 -6.223 1 88.69 364 ASN A N 1
ATOM 2866 C CA . ASN A 1 364 ? 18.344 -28.984 -5.207 1 88.69 364 ASN A CA 1
ATOM 2867 C C . ASN A 1 364 ? 18.328 -27.75 -4.301 1 88.69 364 ASN A C 1
ATOM 2869 O O . ASN A 1 364 ? 19.188 -27.609 -3.436 1 88.69 364 ASN A O 1
ATOM 2873 N N . TYR A 1 365 ? 17.25 -26.906 -4.543 1 95.06 365 TYR A N 1
ATOM 2874 C CA . TYR A 1 365 ? 17.188 -25.656 -3.803 1 95.06 365 TYR A CA 1
ATOM 2875 C C . TYR A 1 365 ? 15.766 -25.391 -3.311 1 95.06 365 TYR A C 1
ATOM 2877 O O . TYR A 1 365 ? 14.805 -25.906 -3.867 1 95.06 365 TYR A O 1
ATOM 2885 N N . ASN A 1 366 ? 15.656 -24.688 -2.17 1 96.94 366 ASN A N 1
ATOM 2886 C CA . ASN A 1 366 ? 14.406 -24.078 -1.717 1 96.94 366 ASN A CA 1
ATOM 2887 C C . ASN A 1 366 ? 14.508 -22.562 -1.657 1 96.94 366 ASN A C 1
ATOM 2889 O O . ASN A 1 366 ? 15.539 -21.984 -2.018 1 96.94 366 ASN A O 1
ATOM 2893 N N . MET A 1 367 ? 13.445 -21.922 -1.309 1 97.56 367 MET A N 1
ATOM 2894 C CA . MET A 1 367 ? 13.43 -20.469 -1.333 1 97.56 367 MET A CA 1
ATOM 2895 C C . MET A 1 367 ? 14.445 -19.891 -0.347 1 97.56 367 MET A C 1
ATOM 2897 O O . MET A 1 367 ? 15.07 -18.859 -0.617 1 97.56 367 MET A O 1
ATOM 2901 N N . LYS A 1 368 ? 14.617 -20.547 0.75 1 97.06 368 LYS A N 1
ATOM 2902 C CA . LYS A 1 368 ? 15.578 -20.094 1.747 1 97.06 368 LYS A CA 1
ATOM 2903 C C . LYS A 1 368 ? 17 -20.062 1.172 1 97.06 368 LYS A C 1
ATOM 2905 O O . LYS A 1 368 ? 17.719 -19.078 1.338 1 97.06 368 LYS A O 1
ATOM 2910 N N . SER A 1 369 ? 17.406 -21.094 0.485 1 96 369 SER A N 1
ATOM 2911 C CA . SER A 1 369 ? 18.734 -21.156 -0.096 1 96 369 SER A CA 1
ATOM 2912 C C . SER A 1 369 ? 18.938 -20.078 -1.152 1 96 369 SER A C 1
ATOM 2914 O O . SER A 1 369 ? 20.047 -19.578 -1.331 1 96 369 SER A O 1
ATOM 2916 N N . PHE A 1 370 ? 17.859 -19.734 -1.813 1 96.5 370 PHE A N 1
ATOM 2917 C CA . PHE A 1 370 ? 17.938 -18.703 -2.848 1 96.5 370 PHE A CA 1
ATOM 2918 C C . PHE A 1 370 ? 18.234 -17.344 -2.234 1 96.5 370 PHE A C 1
ATOM 2920 O O . PHE A 1 370 ? 18.953 -16.531 -2.82 1 96.5 370 PHE A O 1
ATOM 2927 N N . PHE A 1 371 ? 17.688 -17.094 -1.063 1 95.69 371 PHE A N 1
ATOM 2928 C CA . PHE A 1 371 ? 17.797 -15.773 -0.465 1 95.69 371 PHE A CA 1
ATOM 2929 C C . PHE A 1 371 ? 19.016 -15.703 0.458 1 95.69 371 PHE A C 1
ATOM 2931 O O . PHE A 1 371 ? 19.531 -14.617 0.724 1 95.69 371 PHE A O 1
ATOM 2938 N N . GLU A 1 372 ? 19.484 -16.797 1.047 1 88.44 372 GLU A N 1
ATOM 2939 C CA . GLU A 1 372 ? 20.609 -16.797 1.979 1 88.44 372 GLU A CA 1
ATOM 2940 C C . GLU A 1 372 ? 21.922 -17.094 1.263 1 88.44 372 GLU A C 1
ATOM 2942 O O . GLU A 1 372 ? 23 -16.906 1.827 1 88.44 372 GLU A O 1
ATOM 2947 N N . SER A 1 373 ? 21.906 -17.812 0.114 1 65.38 373 SER A N 1
ATOM 2948 C CA . SER A 1 373 ? 23.109 -18.266 -0.555 1 65.38 373 SER A CA 1
ATOM 2949 C C . SER A 1 373 ? 24.047 -17.094 -0.841 1 65.38 373 SER A C 1
ATOM 2951 O O . SER A 1 373 ? 23.625 -16.062 -1.372 1 65.38 373 SER A O 1
ATOM 2953 N N . VAL A 1 374 ? 25.031 -16.906 0.074 1 49.12 374 VAL A N 1
ATOM 2954 C CA . VAL A 1 374 ? 26.219 -16.078 -0.09 1 49.12 374 VAL A CA 1
ATOM 2955 C C . VAL A 1 374 ? 26.906 -16.406 -1.418 1 49.12 374 VAL A C 1
ATOM 2957 O O . VAL A 1 374 ? 26.938 -17.578 -1.833 1 49.12 374 VAL A O 1
ATOM 2960 N N . ALA A 1 375 ? 26.938 -15.445 -2.453 1 41.25 375 ALA A N 1
ATOM 2961 C CA . ALA A 1 375 ? 27.766 -15.641 -3.635 1 41.25 375 ALA A CA 1
ATOM 2962 C C . ALA A 1 375 ? 28.953 -16.547 -3.326 1 41.25 375 ALA A C 1
ATOM 2964 O O . ALA A 1 375 ? 29.609 -16.406 -2.293 1 41.25 375 ALA A O 1
ATOM 2965 N N . PRO A 1 376 ? 29.047 -17.609 -4.219 1 37.09 376 PRO A N 1
ATOM 2966 C CA . PRO A 1 376 ? 30.359 -18.25 -4.074 1 37.09 376 PRO A CA 1
ATOM 2967 C C . PRO A 1 376 ? 31.516 -17.266 -4.18 1 37.09 376 PRO A C 1
ATOM 2969 O O . PRO A 1 376 ? 31.375 -16.219 -4.828 1 37.09 376 PRO A O 1
ATOM 2972 N N . MET B 1 1 ? 33.219 -46.438 73.5 1 20.42 1 MET B N 1
ATOM 2973 C CA . MET B 1 1 ? 32.938 -47.375 72.375 1 20.42 1 MET B CA 1
ATOM 2974 C C . MET B 1 1 ? 32.406 -46.625 71.188 1 20.42 1 MET B C 1
ATOM 2976 O O . MET B 1 1 ? 31.219 -46.438 71 1 20.42 1 MET B O 1
ATOM 2980 N N . ALA B 1 2 ? 33 -45.5 70.938 1 25.3 2 ALA B N 1
ATOM 2981 C CA . ALA B 1 2 ? 32.875 -44.219 70.312 1 25.3 2 ALA B CA 1
ATOM 2982 C C . ALA B 1 2 ? 32.906 -44.375 68.75 1 25.3 2 ALA B C 1
ATOM 2984 O O . ALA B 1 2 ? 33.812 -43.875 68.125 1 25.3 2 ALA B O 1
ATOM 2985 N N . THR B 1 3 ? 32.375 -45.531 68.125 1 19.84 3 THR B N 1
ATOM 2986 C CA . THR B 1 3 ? 32.906 -46.125 66.875 1 19.84 3 THR B CA 1
ATOM 2987 C C . THR B 1 3 ? 32.375 -45.375 65.688 1 19.84 3 THR B C 1
ATOM 2989 O O . THR B 1 3 ? 32.719 -45.719 64.5 1 19.84 3 THR B O 1
ATOM 2992 N N . LEU B 1 4 ? 31.312 -44.5 65.812 1 22.28 4 LEU B N 1
ATOM 2993 C CA . LEU B 1 4 ? 30.406 -44.562 64.688 1 22.28 4 LEU B CA 1
ATOM 2994 C C . LEU B 1 4 ? 31.125 -44.188 63.406 1 22.28 4 LEU B C 1
ATOM 2996 O O . LEU B 1 4 ? 32.125 -43.5 63.438 1 22.28 4 LEU B O 1
ATOM 3000 N N . THR B 1 5 ? 30.438 -44.438 62.25 1 21.98 5 THR B N 1
ATOM 3001 C CA . THR B 1 5 ? 30.516 -44.812 60.844 1 21.98 5 THR B CA 1
ATOM 3002 C C . THR B 1 5 ? 30.922 -43.594 60 1 21.98 5 THR B C 1
ATOM 3004 O O . THR B 1 5 ? 30.688 -42.469 60.375 1 21.98 5 THR B O 1
ATOM 3007 N N . SER B 1 6 ? 31.688 -43.719 58.844 1 23.38 6 SER B N 1
ATOM 3008 C CA . SER B 1 6 ? 32.625 -43.312 57.844 1 23.38 6 SER B CA 1
ATOM 3009 C C . SER B 1 6 ? 31.938 -42.5 56.75 1 23.38 6 SER B C 1
ATOM 3011 O O . SER B 1 6 ? 31.719 -42.969 55.625 1 23.38 6 SER B O 1
ATOM 3013 N N . LEU B 1 7 ? 30.875 -41.625 57.031 1 23.33 7 LEU B N 1
ATOM 3014 C CA . LEU B 1 7 ? 30.016 -41.156 55.969 1 23.33 7 LEU B CA 1
ATOM 3015 C C . LEU B 1 7 ? 30.812 -40.406 54.906 1 23.33 7 LEU B C 1
ATOM 3017 O O . LEU B 1 7 ? 31.391 -39.344 55.188 1 23.33 7 LEU B O 1
ATOM 3021 N N . LEU B 1 8 ? 31.406 -41 53.875 1 22.95 8 LEU B N 1
ATOM 3022 C CA . LEU B 1 8 ? 32.312 -40.625 52.812 1 22.95 8 LEU B CA 1
ATOM 3023 C C . LEU B 1 8 ? 31.625 -39.688 51.812 1 22.95 8 LEU B C 1
ATOM 3025 O O . LEU B 1 8 ? 31.766 -39.844 50.594 1 22.95 8 LEU B O 1
ATOM 3029 N N . TYR B 1 9 ? 30.625 -38.875 52.125 1 23.47 9 TYR B N 1
ATOM 3030 C CA . TYR B 1 9 ? 29.844 -38.375 51 1 23.47 9 TYR B CA 1
ATOM 3031 C C . TYR B 1 9 ? 30.719 -37.594 50.031 1 23.47 9 TYR B C 1
ATOM 3033 O O . TYR B 1 9 ? 31.516 -36.75 50.438 1 23.47 9 TYR B O 1
ATOM 3041 N N . SER B 1 10 ? 31.031 -38.188 48.844 1 22.98 10 SER B N 1
ATOM 3042 C CA . SER B 1 10 ? 31.797 -37.812 47.656 1 22.98 10 SER B CA 1
ATOM 3043 C C . SER B 1 10 ? 31.266 -36.5 47.062 1 22.98 10 SER B C 1
ATOM 3045 O O . SER B 1 10 ? 30.062 -36.375 46.812 1 22.98 10 SER B O 1
ATOM 3047 N N . LEU B 1 11 ? 31.734 -35.344 47.375 1 24.06 11 LEU B N 1
ATOM 3048 C CA . LEU B 1 11 ? 31.484 -34 46.875 1 24.06 11 LEU B CA 1
ATOM 3049 C C . LEU B 1 11 ? 31.75 -33.906 45.375 1 24.06 11 LEU B C 1
ATOM 3051 O O . LEU B 1 11 ? 32.875 -34.031 44.938 1 24.06 11 LEU B O 1
ATOM 3055 N N . ALA B 1 12 ? 30.875 -34.562 44.5 1 24.73 12 ALA B N 1
ATOM 3056 C CA . ALA B 1 12 ? 31.047 -34.438 43.031 1 24.73 12 ALA B CA 1
ATOM 3057 C C . ALA B 1 12 ? 31.062 -32.969 42.625 1 24.73 12 ALA B C 1
ATOM 3059 O O . ALA B 1 12 ? 30.141 -32.219 42.938 1 24.73 12 ALA B O 1
ATOM 3060 N N . PHE B 1 13 ? 32.219 -32.344 42.438 1 24.52 13 PHE B N 1
ATOM 3061 C CA . PHE B 1 13 ? 32.562 -31.031 41.906 1 24.52 13 PHE B CA 1
ATOM 3062 C C . PHE B 1 13 ? 31.953 -30.844 40.531 1 24.52 13 PHE B C 1
ATOM 3064 O O . PHE B 1 13 ? 32.25 -31.594 39.594 1 24.52 13 PHE B O 1
ATOM 3071 N N . TYR B 1 14 ? 30.594 -30.547 40.406 1 23.78 14 TYR B N 1
ATOM 3072 C CA . TYR B 1 14 ? 29.938 -30.234 39.156 1 23.78 14 TYR B CA 1
ATOM 3073 C C . TYR B 1 14 ? 30.688 -29.125 38.406 1 23.78 14 TYR B C 1
ATOM 3075 O O . TYR B 1 14 ? 30.891 -28.047 38.969 1 23.78 14 TYR B O 1
ATOM 3083 N N . ALA B 1 15 ? 31.656 -29.422 37.469 1 26.02 15 ALA B N 1
ATOM 3084 C CA . ALA B 1 15 ? 32.344 -28.609 36.469 1 26.02 15 ALA B CA 1
ATOM 3085 C C . ALA B 1 15 ? 31.344 -27.844 35.625 1 26.02 15 ALA B C 1
ATOM 3087 O O . ALA B 1 15 ? 30.578 -28.438 34.844 1 26.02 15 ALA B O 1
ATOM 3088 N N . THR B 1 16 ? 30.641 -26.875 36.188 1 25.73 16 THR B N 1
ATOM 3089 C CA . THR B 1 16 ? 29.781 -26.031 35.375 1 25.73 16 THR B CA 1
ATOM 3090 C C . THR B 1 16 ? 30.562 -25.406 34.219 1 25.73 16 THR B C 1
ATOM 3092 O O . THR B 1 16 ? 31.5 -24.656 34.438 1 25.73 16 THR B O 1
ATOM 3095 N N . LEU B 1 17 ? 30.797 -26.188 33.094 1 27.52 17 LEU B N 1
ATOM 3096 C CA . LEU B 1 17 ? 31.328 -25.656 31.844 1 27.52 17 LEU B CA 1
ATOM 3097 C C . LEU B 1 17 ? 30.562 -24.406 31.422 1 27.52 17 LEU B C 1
ATOM 3099 O O . LEU B 1 17 ? 29.359 -24.469 31.172 1 27.52 17 LEU B O 1
ATOM 3103 N N . LEU B 1 18 ? 31 -23.266 31.891 1 27.94 18 LEU B N 1
ATOM 3104 C CA . LEU B 1 18 ? 30.578 -21.938 31.422 1 27.94 18 LEU B CA 1
ATOM 3105 C C . LEU B 1 18 ? 30.766 -21.812 29.922 1 27.94 18 LEU B C 1
ATOM 3107 O O . LEU B 1 18 ? 31.906 -21.781 29.438 1 27.94 18 LEU B O 1
ATOM 3111 N N . ILE B 1 19 ? 29.953 -22.547 29.109 1 29.67 19 ILE B N 1
ATOM 3112 C CA . ILE B 1 19 ? 29.984 -22.266 27.672 1 29.67 19 ILE B CA 1
ATOM 3113 C C . ILE B 1 19 ? 29.688 -20.781 27.453 1 29.67 19 ILE B C 1
ATOM 3115 O O . ILE B 1 19 ? 28.594 -20.297 27.766 1 29.67 19 ILE B O 1
ATOM 3119 N N . ILE B 1 20 ? 30.703 -19.953 27.5 1 30.66 20 ILE B N 1
ATOM 3120 C CA . ILE B 1 20 ? 30.578 -18.547 27.094 1 30.66 20 ILE B CA 1
ATOM 3121 C C . ILE B 1 20 ? 30.172 -18.469 25.625 1 30.66 20 ILE B C 1
ATOM 3123 O O . ILE B 1 20 ? 30.906 -18.938 24.75 1 30.66 20 ILE B O 1
ATOM 3127 N N . PRO B 1 21 ? 28.875 -18.578 25.359 1 29.44 21 PRO B N 1
ATOM 3128 C CA . PRO B 1 21 ? 28.594 -18.359 23.938 1 29.44 21 PRO B CA 1
ATOM 3129 C C . PRO B 1 21 ? 29.188 -17.047 23.406 1 29.44 21 PRO B C 1
ATOM 3131 O O . PRO B 1 21 ? 29.062 -16 24.047 1 29.44 21 PRO B O 1
ATOM 3134 N N . THR B 1 22 ? 30.312 -17.125 22.812 1 28.67 22 THR B N 1
ATOM 3135 C CA . THR B 1 22 ? 30.859 -15.984 22.078 1 28.67 22 THR B CA 1
ATOM 3136 C C . THR B 1 22 ? 29.828 -15.43 21.094 1 28.67 22 THR B C 1
ATOM 3138 O O . THR B 1 22 ? 29.375 -16.141 20.203 1 28.67 22 THR B O 1
ATOM 3141 N N . ALA B 1 23 ? 29.062 -14.414 21.5 1 29.94 23 ALA B N 1
ATOM 3142 C CA . ALA B 1 23 ? 28.266 -13.555 20.625 1 29.94 23 ALA B CA 1
ATOM 3143 C C . ALA B 1 23 ? 29.109 -13.07 19.438 1 29.94 23 ALA B C 1
ATOM 3145 O O . ALA B 1 23 ? 30.031 -12.273 19.609 1 29.94 23 ALA B O 1
ATOM 3146 N N . CYS B 1 24 ? 29.484 -13.984 18.484 1 25.75 24 CYS B N 1
ATOM 3147 C CA . CYS B 1 24 ? 30 -13.383 17.266 1 25.75 24 CYS B CA 1
ATOM 3148 C C . CYS B 1 24 ? 29.062 -12.297 16.75 1 25.75 24 CYS B C 1
ATOM 3150 O O . CYS B 1 24 ? 27.938 -12.586 16.328 1 25.75 24 CYS B O 1
ATOM 3152 N N . THR B 1 25 ? 29.188 -11.156 17.312 1 27.53 25 THR B N 1
ATOM 3153 C CA . THR B 1 25 ? 28.625 -9.93 16.75 1 27.53 25 THR B CA 1
ATOM 3154 C C . THR B 1 25 ? 29.094 -9.727 15.305 1 27.53 25 THR B C 1
ATOM 3156 O O . THR B 1 25 ? 30.25 -9.336 15.078 1 27.53 25 THR B O 1
ATOM 3159 N N . CYS B 1 26 ? 28.859 -10.633 14.414 1 26.12 26 CYS B N 1
ATOM 3160 C CA . CYS B 1 26 ? 29.125 -10.234 13.039 1 26.12 26 CYS B CA 1
ATOM 3161 C C . CYS B 1 26 ? 28.484 -8.883 12.719 1 26.12 26 CYS B C 1
ATOM 3163 O O . CYS B 1 26 ? 27.266 -8.773 12.656 1 26.12 26 CYS B O 1
ATOM 3165 N N . SER B 1 27 ? 29.156 -7.883 13.211 1 27.56 27 SER B N 1
ATOM 3166 C CA . SER B 1 27 ? 28.969 -6.512 12.75 1 27.56 27 SER B CA 1
ATOM 3167 C C . SER B 1 27 ? 29.094 -6.414 11.234 1 27.56 27 SER B C 1
ATOM 3169 O O . SER B 1 27 ? 30.188 -6.211 10.711 1 27.56 27 SER B O 1
ATOM 3171 N N . LEU B 1 28 ? 28.656 -7.348 10.477 1 30.08 28 LEU B N 1
ATOM 3172 C CA . LEU B 1 28 ? 28.812 -7.035 9.062 1 30.08 28 LEU B CA 1
ATOM 3173 C C . LEU B 1 28 ? 28.156 -5.703 8.727 1 30.08 28 LEU B C 1
ATOM 3175 O O . LEU B 1 28 ? 26.922 -5.617 8.633 1 30.08 28 LEU B O 1
ATOM 3179 N N . GLY B 1 29 ? 28.828 -4.648 9.242 1 29.44 29 GLY B N 1
ATOM 3180 C CA . GLY B 1 29 ? 28.562 -3.268 8.867 1 29.44 29 GLY B CA 1
ATOM 3181 C C . GLY B 1 29 ? 28.547 -3.055 7.363 1 29.44 29 GLY B C 1
ATOM 3182 O O . GLY B 1 29 ? 29.594 -2.902 6.738 1 29.44 29 GLY B O 1
ATOM 3183 N N . TYR B 1 30 ? 27.875 -3.889 6.645 1 29.44 30 TYR B N 1
ATOM 3184 C CA . TYR B 1 30 ? 27.859 -3.66 5.207 1 29.44 30 TYR B CA 1
ATOM 3185 C C . TYR B 1 30 ? 27.281 -2.285 4.883 1 29.44 30 TYR B C 1
ATOM 3187 O O . TYR B 1 30 ? 26.203 -1.923 5.363 1 29.44 30 TYR B O 1
ATOM 3195 N N . ASP B 1 31 ? 28.203 -1.332 4.672 1 29.05 31 ASP B N 1
ATOM 3196 C CA . ASP B 1 31 ? 28 0.042 4.219 1 29.05 31 ASP B CA 1
ATOM 3197 C C . ASP B 1 31 ? 27.266 0.083 2.887 1 29.05 31 ASP B C 1
ATOM 3199 O O . ASP B 1 31 ? 27.859 -0.097 1.826 1 29.05 31 ASP B O 1
ATOM 3203 N N . LEU B 1 32 ? 26.25 -0.677 2.617 1 35.84 32 LEU B N 1
ATOM 3204 C CA . LEU B 1 32 ? 25.5 -0.524 1.373 1 35.84 32 LEU B CA 1
ATOM 3205 C C . LEU B 1 32 ? 25.109 0.932 1.149 1 35.84 32 LEU B C 1
ATOM 3207 O O . LEU B 1 32 ? 24.359 1.504 1.938 1 35.84 32 LEU B O 1
ATOM 3211 N N . GLY B 1 33 ? 25.969 1.715 0.617 1 35.22 33 GLY B N 1
ATOM 3212 C CA . GLY B 1 33 ? 25.938 3.152 0.401 1 35.22 33 GLY B CA 1
ATOM 3213 C C . GLY B 1 33 ? 24.719 3.604 -0.378 1 35.22 33 GLY B C 1
ATOM 3214 O O . GLY B 1 33 ? 24.531 3.221 -1.536 1 35.22 33 GLY B O 1
ATOM 3215 N N . LYS B 1 34 ? 23.531 3.734 0.027 1 42.03 34 LYS B N 1
ATOM 3216 C CA . LYS B 1 34 ? 22.562 4.656 -0.562 1 42.03 34 LYS B CA 1
ATOM 3217 C C . LYS B 1 34 ? 23.266 5.875 -1.16 1 42.03 34 LYS B C 1
ATOM 3219 O O . LYS B 1 34 ? 24.344 6.254 -0.714 1 42.03 34 LYS B O 1
ATOM 3224 N N . PRO B 1 35 ? 22.828 6.32 -2.445 1 43.75 35 PRO B N 1
ATOM 3225 C CA . PRO B 1 35 ? 23.547 7.527 -2.854 1 43.75 35 PRO B CA 1
ATOM 3226 C C . PRO B 1 35 ? 23.922 8.422 -1.673 1 43.75 35 PRO B C 1
ATOM 3228 O O . PRO B 1 35 ? 23.188 8.484 -0.685 1 43.75 35 PRO B O 1
ATOM 3231 N N . LYS B 1 36 ? 25.219 8.594 -1.304 1 46.81 36 LYS B N 1
ATOM 3232 C CA . LYS B 1 36 ? 25.766 9.531 -0.326 1 46.81 36 LYS B CA 1
ATOM 3233 C C . LYS B 1 36 ? 24.797 10.672 -0.051 1 46.81 36 LYS B C 1
ATOM 3235 O O . LYS B 1 36 ? 24.859 11.312 1 1 46.81 36 LYS B O 1
ATOM 3240 N N . ASN B 1 37 ? 23.594 10.695 -0.958 1 65.69 37 ASN B N 1
ATOM 3241 C CA . ASN B 1 37 ? 22.781 11.891 -0.79 1 65.69 37 ASN B CA 1
ATOM 3242 C C . ASN B 1 37 ? 21.312 11.531 -0.553 1 65.69 37 ASN B C 1
ATOM 3244 O O . ASN B 1 37 ? 20.422 12.344 -0.817 1 65.69 37 ASN B O 1
ATOM 3248 N N . HIS B 1 38 ? 21 10.32 -0.025 1 84.06 38 HIS B N 1
ATOM 3249 C CA . HIS B 1 38 ? 19.625 9.938 0.275 1 84.06 38 HIS B CA 1
ATOM 3250 C C . HIS B 1 38 ? 19.078 10.727 1.463 1 84.06 38 HIS B C 1
ATOM 3252 O O . HIS B 1 38 ? 19.75 10.844 2.494 1 84.06 38 HIS B O 1
ATOM 3258 N N . VAL B 1 39 ? 17.969 11.242 1.312 1 94.44 39 VAL B N 1
ATOM 3259 C CA . VAL B 1 39 ? 17.359 12.086 2.34 1 94.44 39 VAL B CA 1
ATOM 3260 C C . VAL B 1 39 ? 16.109 11.406 2.895 1 94.44 39 VAL B C 1
ATOM 3262 O O . VAL B 1 39 ? 15.102 11.297 2.205 1 94.44 39 VAL B O 1
ATOM 3265 N N . PRO B 1 40 ? 16.203 10.891 4.164 1 96.38 40 PRO B N 1
ATOM 3266 C CA . PRO B 1 40 ? 15 10.32 4.777 1 96.38 40 PRO B CA 1
ATOM 3267 C C . PRO B 1 40 ? 13.898 11.352 4.977 1 96.38 40 PRO B C 1
ATOM 3269 O O . PRO B 1 40 ? 14.18 12.539 5.16 1 96.38 40 PRO B O 1
ATOM 3272 N N . PHE B 1 41 ? 12.711 10.898 4.891 1 98.38 41 PHE B N 1
ATOM 3273 C CA . PHE B 1 41 ? 11.539 11.75 5.039 1 98.38 41 PHE B CA 1
ATOM 3274 C C . PHE B 1 41 ? 10.672 11.273 6.199 1 98.38 41 PHE B C 1
ATOM 3276 O O . PHE B 1 41 ? 9.945 10.289 6.078 1 98.38 41 PHE B O 1
ATOM 3283 N N . PHE B 1 42 ? 10.719 11.961 7.375 1 98.88 42 PHE B N 1
ATOM 3284 C CA . PHE B 1 42 ? 9.914 11.648 8.555 1 98.88 42 PHE B CA 1
ATOM 3285 C C . PHE B 1 42 ? 8.711 12.578 8.656 1 98.88 42 PHE B C 1
ATOM 3287 O O . PHE B 1 42 ? 8.867 13.805 8.648 1 98.88 42 PHE B O 1
ATOM 3294 N N . ILE B 1 43 ? 7.516 11.977 8.797 1 98.94 43 ILE B N 1
ATOM 3295 C CA . ILE B 1 43 ? 6.266 12.727 8.688 1 98.94 43 ILE B CA 1
ATOM 3296 C C . ILE B 1 43 ? 5.465 12.578 9.977 1 98.94 43 ILE B C 1
ATOM 3298 O O . ILE B 1 43 ? 5.242 11.469 10.461 1 98.94 43 ILE B O 1
ATOM 3302 N N . PHE B 1 44 ? 5.074 13.68 10.578 1 98.94 44 PHE B N 1
ATOM 3303 C CA . PHE B 1 44 ? 4.238 13.75 11.766 1 98.94 44 PHE B CA 1
ATOM 3304 C C . PHE B 1 44 ? 2.963 14.539 11.492 1 98.94 44 PHE B C 1
ATOM 3306 O O . PHE B 1 44 ? 2.969 15.477 10.688 1 98.94 44 PHE B O 1
ATOM 3313 N N . GLY B 1 45 ? 1.93 14.086 12.203 1 98.81 45 GLY B N 1
ATOM 3314 C CA . GLY B 1 45 ? 0.782 14.953 11.992 1 98.81 45 GLY B CA 1
ATOM 3315 C C . GLY B 1 45 ? -0.545 14.242 12.18 1 98.81 45 GLY B C 1
ATOM 3316 O O . GLY B 1 45 ? -0.671 13.359 13.031 1 98.81 45 GLY B O 1
ATOM 3317 N N . ASP B 1 46 ? -1.561 14.773 11.5 1 98.75 46 ASP B N 1
ATOM 3318 C CA . ASP B 1 46 ? -2.938 14.297 11.57 1 98.75 46 ASP B CA 1
ATOM 3319 C C . ASP B 1 46 ? -3.418 13.789 10.211 1 98.75 46 ASP B C 1
ATOM 3321 O O . ASP B 1 46 ? -2.633 13.234 9.438 1 98.75 46 ASP B O 1
ATOM 3325 N N . SER B 1 47 ? -4.715 13.867 9.883 1 98.75 47 SER B N 1
ATOM 3326 C CA . SER B 1 47 ? -5.309 13.289 8.68 1 98.75 47 SER B CA 1
ATOM 3327 C C . SER B 1 47 ? -4.723 13.922 7.418 1 98.75 47 SER B C 1
ATOM 3329 O O . SER B 1 47 ? -4.754 13.312 6.344 1 98.75 47 SER B O 1
ATOM 3331 N N . PHE B 1 48 ? -4.145 15.109 7.504 1 98.62 48 PHE B N 1
ATOM 3332 C CA . PHE B 1 48 ? -3.57 15.812 6.359 1 98.62 48 PHE B CA 1
ATOM 3333 C C . PHE B 1 48 ? -2.285 15.133 5.898 1 98.62 48 PHE B C 1
ATOM 3335 O O . PHE B 1 48 ? -1.798 15.398 4.797 1 98.62 48 PHE B O 1
ATOM 3342 N N . SER B 1 49 ? -1.766 14.258 6.793 1 98.81 49 SER B N 1
ATOM 3343 C CA . SER B 1 49 ? -0.489 13.625 6.477 1 98.81 49 SER B CA 1
ATOM 3344 C C . SER B 1 49 ? -0.556 12.117 6.66 1 98.81 49 SER B C 1
ATOM 3346 O O . SER B 1 49 ? 0.372 11.398 6.281 1 98.81 49 SER B O 1
ATOM 3348 N N . ASP B 1 50 ? -1.629 11.594 7.227 1 98.81 50 ASP B N 1
ATOM 3349 C CA . ASP B 1 50 ? -1.746 10.188 7.582 1 98.81 50 ASP B CA 1
ATOM 3350 C C . ASP B 1 50 ? -1.868 9.312 6.336 1 98.81 50 ASP B C 1
ATOM 3352 O O . ASP B 1 50 ? -2.85 9.414 5.594 1 98.81 50 ASP B O 1
ATOM 3356 N N . ALA B 1 51 ? -0.902 8.414 6.23 1 98.38 51 ALA B N 1
ATOM 3357 C CA . ALA B 1 51 ? -0.92 7.508 5.086 1 98.38 51 ALA B CA 1
ATOM 3358 C C . ALA B 1 51 ? -1.679 6.223 5.418 1 98.38 51 ALA B C 1
ATOM 3360 O O . ALA B 1 51 ? -1.702 5.285 4.621 1 98.38 51 ALA B O 1
ATOM 3361 N N . GLY B 1 52 ? -2.234 6.148 6.629 1 98.62 52 GLY B N 1
ATOM 3362 C CA . GLY B 1 52 ? -3.062 4.992 6.926 1 98.62 52 GLY B CA 1
ATOM 3363 C C . GLY B 1 52 ? -2.748 4.359 8.266 1 98.62 52 GLY B C 1
ATOM 3364 O O . GLY B 1 52 ? -3.096 3.201 8.508 1 98.62 52 GLY B O 1
ATOM 3365 N N . ASN B 1 53 ? -2.064 5.035 9.148 1 98.88 53 ASN B N 1
ATOM 3366 C CA . ASN B 1 53 ? -1.734 4.461 10.445 1 98.88 53 ASN B CA 1
ATOM 3367 C C . ASN B 1 53 ? -2.988 4.035 11.203 1 98.88 53 ASN B C 1
ATOM 3369 O O . ASN B 1 53 ? -2.967 3.049 11.945 1 98.88 53 ASN B O 1
ATOM 3373 N N . ASN B 1 54 ? -4.059 4.742 11.023 1 98.81 54 ASN B N 1
ATOM 3374 C CA . ASN B 1 54 ? -5.27 4.469 11.789 1 98.81 54 ASN B CA 1
ATOM 3375 C C . ASN B 1 54 ? -5.898 3.141 11.383 1 98.81 54 ASN B C 1
ATOM 3377 O O . ASN B 1 54 ? -6.785 2.633 12.078 1 98.81 54 ASN B O 1
ATOM 3381 N N . ASN B 1 55 ? -5.477 2.541 10.312 1 98.19 55 ASN B N 1
ATOM 3382 C CA . ASN B 1 55 ? -5.93 1.207 9.93 1 98.19 55 ASN B CA 1
ATOM 3383 C C . ASN B 1 55 ? -5.52 0.162 10.969 1 98.19 55 ASN B C 1
ATOM 3385 O O . ASN B 1 55 ? -6.102 -0.923 11.023 1 98.19 55 ASN B O 1
ATOM 3389 N N . TYR B 1 56 ? -4.547 0.506 11.82 1 98.31 56 TYR B N 1
ATOM 3390 C CA . TYR B 1 56 ? -3.879 -0.533 12.594 1 98.31 56 TYR B CA 1
ATOM 3391 C C . TYR B 1 56 ? -4.039 -0.287 14.094 1 98.31 56 TYR B C 1
ATOM 3393 O O . TYR B 1 56 ? -3.297 -0.849 14.898 1 98.31 56 TYR B O 1
ATOM 3401 N N . ILE B 1 57 ? -4.891 0.593 14.422 1 98.25 57 ILE B N 1
ATOM 3402 C CA . ILE B 1 57 ? -5.176 0.833 15.836 1 98.25 57 ILE B CA 1
ATOM 3403 C C . ILE B 1 57 ? -6.664 0.635 16.094 1 98.25 57 ILE B C 1
ATOM 3405 O O . ILE B 1 57 ? -7.473 0.635 15.172 1 98.25 57 ILE B O 1
ATOM 3409 N N . ASN B 1 58 ? -6.98 0.366 17.391 1 96.88 58 ASN B N 1
ATOM 3410 C CA . ASN B 1 58 ? -8.383 0.36 17.797 1 96.88 58 ASN B CA 1
ATOM 3411 C C . ASN B 1 58 ? -8.961 1.771 17.828 1 96.88 58 ASN B C 1
ATOM 3413 O O . ASN B 1 58 ? -8.594 2.584 18.672 1 96.88 58 ASN B O 1
ATOM 3417 N N . THR B 1 59 ? -9.789 2.049 16.828 1 97.75 59 THR B N 1
ATOM 3418 C CA . THR B 1 59 ? -10.32 3.398 16.672 1 97.75 59 THR B CA 1
ATOM 3419 C C . THR B 1 59 ? -11.727 3.363 16.078 1 97.75 59 THR B C 1
ATOM 3421 O O . THR B 1 59 ? -12.422 2.35 16.188 1 97.75 59 THR B O 1
ATOM 3424 N N . SER B 1 60 ? -12.172 4.543 15.594 1 95.31 60 SER B N 1
ATOM 3425 C CA . SER B 1 60 ? -13.508 4.73 15.031 1 95.31 60 SER B CA 1
ATOM 3426 C C . SER B 1 60 ? -13.43 5.148 13.57 1 95.31 60 SER B C 1
ATOM 3428 O O . SER B 1 60 ? -12.445 5.746 13.133 1 95.31 60 SER B O 1
ATOM 3430 N N . THR B 1 61 ? -14.516 4.844 12.852 1 95.06 61 THR B N 1
ATOM 3431 C CA . THR B 1 61 ? -14.578 5.168 11.43 1 95.06 61 THR B CA 1
ATOM 3432 C C . THR B 1 61 ? -14.555 6.68 11.219 1 95.06 61 THR B C 1
ATOM 3434 O O . THR B 1 61 ? -14.305 7.152 10.109 1 95.06 61 THR B O 1
ATOM 3437 N N . ILE B 1 62 ? -14.742 7.48 12.266 1 93.38 62 ILE B N 1
ATOM 3438 C CA . ILE B 1 62 ? -14.758 8.938 12.141 1 93.38 62 ILE B CA 1
ATOM 3439 C C . ILE B 1 62 ? -13.352 9.438 11.797 1 93.38 62 ILE B C 1
ATOM 3441 O O . ILE B 1 62 ? -13.195 10.523 11.242 1 93.38 62 ILE B O 1
ATOM 3445 N N . VAL B 1 63 ? -12.305 8.625 12.164 1 97.56 63 VAL B N 1
ATOM 3446 C CA . VAL B 1 63 ? -10.93 9.023 11.906 1 97.56 63 VAL B CA 1
ATOM 3447 C C . VAL B 1 63 ? -10.234 7.973 11.039 1 97.56 63 VAL B C 1
ATOM 3449 O O . VAL B 1 63 ? -9.031 7.742 11.18 1 97.56 63 VAL B O 1
ATOM 3452 N N . GLN B 1 64 ? -10.977 7.234 10.203 1 98.06 64 GLN B N 1
ATOM 3453 C CA . GLN B 1 64 ? -10.438 6.27 9.242 1 98.06 64 GLN B CA 1
ATOM 3454 C C . GLN B 1 64 ? -10.914 6.578 7.828 1 98.06 64 GLN B C 1
ATOM 3456 O O . GLN B 1 64 ? -11.977 7.164 7.637 1 98.06 64 GLN B O 1
ATOM 3461 N N . ALA B 1 65 ? -10.117 6.199 6.871 1 98.38 65 ALA B N 1
ATOM 3462 C CA . ALA B 1 65 ? -10.438 6.406 5.461 1 98.38 65 ALA B CA 1
ATOM 3463 C C . ALA B 1 65 ? -10.023 5.199 4.621 1 98.38 65 ALA B C 1
ATOM 3465 O O . ALA B 1 65 ? -9.57 5.352 3.484 1 98.38 65 ALA B O 1
ATOM 3466 N N . ASN B 1 66 ? -10.117 3.943 5.145 1 98.31 66 ASN B N 1
ATOM 3467 C CA . ASN B 1 66 ? -9.727 2.717 4.457 1 98.31 66 ASN B CA 1
ATOM 3468 C C . ASN B 1 66 ? -10.93 2.043 3.791 1 98.31 66 ASN B C 1
ATOM 3470 O O . ASN B 1 66 ? -11.016 0.815 3.762 1 98.31 66 ASN B O 1
ATOM 3474 N N . TYR B 1 67 ? -11.898 2.811 3.293 1 97.12 67 TYR B N 1
ATOM 3475 C CA . TYR B 1 67 ? -13.062 2.34 2.557 1 97.12 67 TYR B CA 1
ATOM 3476 C C . TYR B 1 67 ? -13.375 3.258 1.379 1 97.12 67 TYR B C 1
ATOM 3478 O O . TYR B 1 67 ? -13.008 4.434 1.388 1 97.12 67 TYR B O 1
ATOM 3486 N N . TRP B 1 68 ? -13.984 2.686 0.323 1 96.31 68 TRP B N 1
ATOM 3487 C CA . TRP B 1 68 ? -14.383 3.475 -0.839 1 96.31 68 TRP B CA 1
ATOM 3488 C C . TRP B 1 68 ? -15.328 4.598 -0.439 1 96.31 68 TRP B C 1
ATOM 3490 O O . TRP B 1 68 ? -16.125 4.449 0.498 1 96.31 68 TRP B O 1
ATOM 3500 N N . PRO B 1 69 ? -15.211 5.852 -1.086 1 98.19 69 PRO B N 1
ATOM 3501 C CA . PRO B 1 69 ? -14.5 6.113 -2.34 1 98.19 69 PRO B CA 1
ATOM 3502 C C . PRO B 1 69 ? -13.125 6.734 -2.117 1 98.19 69 PRO B C 1
ATOM 3504 O O . PRO B 1 69 ? -12.5 7.215 -3.066 1 98.19 69 PRO B O 1
ATOM 3507 N N . TYR B 1 70 ? -12.586 6.746 -0.87 1 98.62 70 TYR B N 1
ATOM 3508 C CA . TYR B 1 70 ? -11.227 7.246 -0.66 1 98.62 70 TYR B CA 1
ATOM 3509 C C . TYR B 1 70 ? -10.234 6.5 -1.533 1 98.62 70 TYR B C 1
ATOM 3511 O O . TYR B 1 70 ? -10.328 5.277 -1.692 1 98.62 70 TYR B O 1
ATOM 3519 N N . GLY B 1 71 ? -9.305 7.246 -2.176 1 98.19 71 GLY B N 1
ATOM 3520 C CA . GLY B 1 71 ? -8.258 6.652 -2.992 1 98.19 71 GLY B CA 1
ATOM 3521 C C . GLY B 1 71 ? -8.711 6.34 -4.406 1 98.19 71 GLY B C 1
ATOM 3522 O O . GLY B 1 71 ? -7.988 5.688 -5.164 1 98.19 71 GLY B O 1
ATOM 3523 N N . GLU B 1 72 ? -9.797 6.801 -4.879 1 97.12 72 GLU B N 1
ATOM 3524 C CA . GLU B 1 72 ? -10.43 6.324 -6.105 1 97.12 72 GLU B CA 1
ATOM 3525 C C . GLU B 1 72 ? -9.688 6.832 -7.34 1 97.12 72 GLU B C 1
ATOM 3527 O O . GLU B 1 72 ? -9.75 6.215 -8.406 1 97.12 72 GLU B O 1
ATOM 3532 N N . THR B 1 73 ? -9 7.973 -7.254 1 95.88 73 THR B N 1
ATOM 3533 C CA . THR B 1 73 ? -8.484 8.586 -8.477 1 95.88 73 THR B CA 1
ATOM 3534 C C . THR B 1 73 ? -7.105 8.023 -8.82 1 95.88 73 THR B C 1
ATOM 3536 O O . THR B 1 73 ? -6.809 7.773 -9.992 1 95.88 73 THR B O 1
ATOM 3539 N N . LEU B 1 74 ? -6.23 7.844 -7.879 1 94.56 74 LEU B N 1
ATOM 3540 C CA . LEU B 1 74 ? -4.875 7.414 -8.203 1 94.56 74 LEU B CA 1
ATOM 3541 C C . LEU B 1 74 ? -4.625 5.988 -7.719 1 94.56 74 LEU B C 1
ATOM 3543 O O . LEU B 1 74 ? -4.309 5.102 -8.516 1 94.56 74 LEU B O 1
ATOM 3547 N N . PHE B 1 75 ? -4.852 5.699 -6.516 1 95.88 75 PHE B N 1
ATOM 3548 C CA . PHE B 1 75 ? -4.434 4.461 -5.871 1 95.88 75 PHE B CA 1
ATOM 3549 C C . PHE B 1 75 ? -5.363 3.314 -6.254 1 95.88 75 PHE B C 1
ATOM 3551 O O . PHE B 1 75 ? -4.953 2.152 -6.258 1 95.88 75 PHE B O 1
ATOM 3558 N N . GLN B 1 76 ? -6.641 3.645 -6.52 1 96.31 76 GLN B N 1
ATOM 3559 C CA . GLN B 1 76 ? -7.637 2.652 -6.914 1 96.31 76 GLN B CA 1
ATOM 3560 C C . GLN B 1 76 ? -7.832 1.605 -5.82 1 96.31 76 GLN B C 1
ATOM 3562 O O . GLN B 1 76 ? -8.094 0.436 -6.113 1 96.31 76 GLN B O 1
ATOM 3567 N N . TYR B 1 77 ? -7.535 1.932 -4.605 1 96.12 77 TYR B N 1
ATOM 3568 C CA . TYR B 1 77 ? -7.883 1.253 -3.361 1 96.12 77 TYR B CA 1
ATOM 3569 C C . TYR B 1 77 ? -7.891 2.229 -2.191 1 96.12 77 TYR B C 1
ATOM 3571 O O . TYR B 1 77 ? -7.172 3.232 -2.207 1 96.12 77 TYR B O 1
ATOM 3579 N N . PRO B 1 78 ? -8.68 2.012 -1.182 1 97.81 78 PRO B N 1
ATOM 3580 C CA . PRO B 1 78 ? -8.727 2.889 -0.009 1 97.81 78 PRO B CA 1
ATOM 3581 C C . PRO B 1 78 ? -7.664 2.543 1.029 1 97.81 78 PRO B C 1
ATOM 3583 O O . PRO B 1 78 ? -7.945 1.823 1.992 1 97.81 78 PRO B O 1
ATOM 3586 N N . GLY B 1 79 ? -6.562 3.17 0.954 1 97.19 79 GLY B N 1
ATOM 3587 C CA . GLY B 1 79 ? -5.414 2.824 1.778 1 97.19 79 GLY B CA 1
ATOM 3588 C C . GLY B 1 79 ? -5.398 3.551 3.109 1 97.19 79 GLY B C 1
ATOM 3589 O O . GLY B 1 79 ? -4.566 3.258 3.973 1 97.19 79 GLY B O 1
ATOM 3590 N N . GLY B 1 80 ? -6.27 4.512 3.303 1 98.38 80 GLY B N 1
ATOM 3591 C CA . GLY B 1 80 ? -6.328 5.211 4.574 1 98.38 80 GLY B CA 1
ATOM 3592 C C . GLY B 1 80 ? -6.047 6.695 4.453 1 98.38 80 GLY B C 1
ATOM 3593 O O . GLY B 1 80 ? -6.156 7.438 5.434 1 98.38 80 GLY B O 1
ATOM 3594 N N . ARG B 1 81 ? -5.703 7.145 3.25 1 98.75 81 ARG B N 1
ATOM 3595 C CA . ARG B 1 81 ? -5.492 8.562 2.992 1 98.75 81 ARG B CA 1
ATOM 3596 C C . ARG B 1 81 ? -6.82 9.305 2.877 1 98.75 81 ARG B C 1
ATOM 3598 O O . ARG B 1 81 ? -7.738 8.836 2.201 1 98.75 81 ARG B O 1
ATOM 3605 N N . PHE B 1 82 ? -6.91 10.43 3.516 1 98.75 82 PHE B N 1
ATOM 3606 C CA . PHE B 1 82 ? -8.141 11.219 3.492 1 98.75 82 PHE B CA 1
ATOM 3607 C C . PHE B 1 82 ? -8.18 12.109 2.254 1 98.75 82 PHE B C 1
ATOM 3609 O O . PHE B 1 82 ? -8.148 13.336 2.365 1 98.75 82 PHE B O 1
ATOM 3616 N N . SER B 1 83 ? -8.328 11.492 1.115 1 98.88 83 SER B N 1
ATOM 3617 C CA . SER B 1 83 ? -8.391 12.117 -0.2 1 98.88 83 SER B CA 1
ATOM 3618 C C . SER B 1 83 ? -8.875 11.133 -1.261 1 98.88 83 SER B C 1
ATOM 3620 O O . SER B 1 83 ? -8.977 9.938 -0.998 1 98.88 83 SER B O 1
ATOM 3622 N N . ASP B 1 84 ? -9.25 11.664 -2.453 1 98.75 84 ASP B N 1
ATOM 3623 C CA . ASP B 1 84 ? -9.516 10.805 -3.604 1 98.75 84 ASP B CA 1
ATOM 3624 C C . ASP B 1 84 ? -8.227 10.195 -4.145 1 98.75 84 ASP B C 1
ATOM 3626 O O . ASP B 1 84 ? -8.266 9.25 -4.938 1 98.75 84 ASP B O 1
ATOM 3630 N N . GLY B 1 85 ? -7.113 10.727 -3.736 1 98.31 85 GLY B N 1
ATOM 3631 C CA . GLY B 1 85 ? -5.812 10.273 -4.199 1 98.31 85 GLY B CA 1
ATOM 3632 C C . GLY B 1 85 ? -4.699 10.547 -3.205 1 98.31 85 GLY B C 1
ATOM 3633 O O . GLY B 1 85 ? -4.734 10.055 -2.074 1 98.31 85 GLY B O 1
ATOM 3634 N N . ARG B 1 86 ? -3.732 11.352 -3.58 1 98.5 86 ARG B N 1
ATOM 3635 C CA . ARG B 1 86 ? -2.525 11.602 -2.799 1 98.5 86 ARG B CA 1
ATOM 3636 C C . ARG B 1 86 ? -2.748 12.734 -1.799 1 98.5 86 ARG B C 1
ATOM 3638 O O . ARG B 1 86 ? -3.664 13.547 -1.962 1 98.5 86 ARG B O 1
ATOM 3645 N N . LEU B 1 87 ? -1.931 12.727 -0.757 1 98.88 87 LEU B N 1
ATOM 3646 C CA . LEU B 1 87 ? -1.764 13.852 0.154 1 98.88 87 LEU B CA 1
ATOM 3647 C C . LEU B 1 87 ? -0.557 14.695 -0.24 1 98.88 87 LEU B C 1
ATOM 3649 O O . LEU B 1 87 ? 0.223 14.305 -1.111 1 98.88 87 LEU B O 1
ATOM 3653 N N . SER B 1 88 ? -0.397 15.852 0.391 1 98.81 88 SER B N 1
ATOM 3654 C CA . SER B 1 88 ? 0.742 16.703 0.069 1 98.81 88 SER B CA 1
ATOM 3655 C C . SER B 1 88 ? 2.061 15.977 0.294 1 98.81 88 SER B C 1
ATOM 3657 O O . SER B 1 88 ? 3.01 16.141 -0.477 1 98.81 88 SER B O 1
ATOM 3659 N N . VAL B 1 89 ? 2.146 15.125 1.317 1 98.75 89 VAL B N 1
ATOM 3660 C CA . VAL B 1 89 ? 3.377 14.414 1.659 1 98.75 89 VAL B CA 1
ATOM 3661 C C . VAL B 1 89 ? 3.725 13.422 0.554 1 98.75 89 VAL B C 1
ATOM 3663 O O . VAL B 1 89 ? 4.902 13.164 0.29 1 98.75 89 VAL B O 1
ATOM 3666 N N . ASP B 1 90 ? 2.746 12.828 -0.101 1 98.62 90 ASP B N 1
ATOM 3667 C CA . ASP B 1 90 ? 2.984 11.922 -1.221 1 98.62 90 ASP B CA 1
ATOM 3668 C C . ASP B 1 90 ? 3.604 12.664 -2.404 1 98.62 90 ASP B C 1
ATOM 3670 O O . ASP B 1 90 ? 4.539 12.164 -3.031 1 98.62 90 ASP B O 1
ATOM 3674 N N . PHE B 1 91 ? 3.068 13.859 -2.689 1 98.69 91 PHE B N 1
ATOM 3675 C CA . PHE B 1 91 ? 3.613 14.664 -3.777 1 98.69 91 PHE B CA 1
ATOM 3676 C C . PHE B 1 91 ? 5.051 15.078 -3.48 1 98.69 91 PHE B C 1
ATOM 3678 O O . PHE B 1 91 ? 5.902 15.055 -4.371 1 98.69 91 PHE B O 1
ATOM 3685 N N . ILE B 1 92 ? 5.297 15.461 -2.262 1 98.5 92 ILE B N 1
ATOM 3686 C CA . ILE B 1 92 ? 6.648 15.852 -1.878 1 98.5 92 ILE B CA 1
ATOM 3687 C C . ILE B 1 92 ? 7.602 14.672 -2.074 1 98.5 92 ILE B C 1
ATOM 3689 O O . ILE B 1 92 ? 8.719 14.852 -2.568 1 98.5 92 ILE B O 1
ATOM 3693 N N . ALA B 1 93 ? 7.176 13.461 -1.676 1 97.38 93 ALA B N 1
ATOM 3694 C CA . ALA B 1 93 ? 7.988 12.273 -1.917 1 97.38 93 ALA B CA 1
ATOM 3695 C C . ALA B 1 93 ? 8.281 12.102 -3.404 1 97.38 93 ALA B C 1
ATOM 3697 O O . ALA B 1 93 ? 9.422 11.812 -3.787 1 97.38 93 ALA B O 1
ATOM 3698 N N . GLU B 1 94 ? 7.281 12.297 -4.254 1 96.69 94 GLU B N 1
ATOM 3699 C CA . GLU B 1 94 ? 7.461 12.188 -5.699 1 96.69 94 GLU B CA 1
ATOM 3700 C C . GLU B 1 94 ? 8.461 13.227 -6.211 1 96.69 94 GLU B C 1
ATOM 3702 O O . GLU B 1 94 ? 9.336 12.906 -7.012 1 96.69 94 GLU B O 1
ATOM 3707 N N . TYR B 1 95 ? 8.281 14.492 -5.719 1 97.06 95 TYR B N 1
ATOM 3708 C CA . TYR B 1 95 ? 9.195 15.555 -6.129 1 97.06 95 TYR B CA 1
ATOM 3709 C C . TYR B 1 95 ? 10.625 15.234 -5.703 1 97.06 95 TYR B C 1
ATOM 3711 O O . TYR B 1 95 ? 11.578 15.57 -6.41 1 97.06 95 TYR B O 1
ATOM 3719 N N . ALA B 1 96 ? 10.781 14.594 -4.582 1 95.25 96 ALA B N 1
ATOM 3720 C CA . ALA B 1 96 ? 12.086 14.227 -4.055 1 95.25 96 ALA B CA 1
ATOM 3721 C C . ALA B 1 96 ? 12.602 12.945 -4.699 1 95.25 96 ALA B C 1
ATOM 3723 O O . ALA B 1 96 ? 13.703 12.484 -4.391 1 95.25 96 ALA B O 1
ATOM 3724 N N . ASN B 1 97 ? 11.805 12.312 -5.523 1 92.31 97 ASN B N 1
ATOM 3725 C CA . ASN B 1 97 ? 12.133 11.07 -6.223 1 92.31 97 ASN B CA 1
ATOM 3726 C C . ASN B 1 97 ? 12.391 9.93 -5.246 1 92.31 97 ASN B C 1
ATOM 3728 O O . ASN B 1 97 ? 13.375 9.203 -5.379 1 92.31 97 ASN B O 1
ATOM 3732 N N . ILE B 1 98 ? 11.578 9.828 -4.242 1 92.19 98 ILE B N 1
ATOM 3733 C CA . ILE B 1 98 ? 11.602 8.703 -3.32 1 92.19 98 ILE B CA 1
ATOM 3734 C C . ILE B 1 98 ? 10.234 8.023 -3.293 1 92.19 98 ILE B C 1
ATOM 3736 O O . ILE B 1 98 ? 9.227 8.648 -3.633 1 92.19 98 ILE B O 1
ATOM 3740 N N . PRO B 1 99 ? 10.133 6.742 -2.926 1 93 99 PRO B N 1
ATOM 3741 C CA . PRO B 1 99 ? 8.836 6.07 -2.836 1 93 99 PRO B CA 1
ATOM 3742 C C . PRO B 1 99 ? 7.91 6.707 -1.804 1 93 99 PRO B C 1
ATOM 3744 O O . PRO B 1 99 ? 8.375 7.406 -0.899 1 93 99 PRO B O 1
ATOM 3747 N N . PHE B 1 100 ? 6.609 6.527 -1.999 1 96.56 100 PHE B N 1
ATOM 3748 C CA . PHE B 1 100 ? 5.672 6.93 -0.958 1 96.56 100 PHE B CA 1
ATOM 3749 C 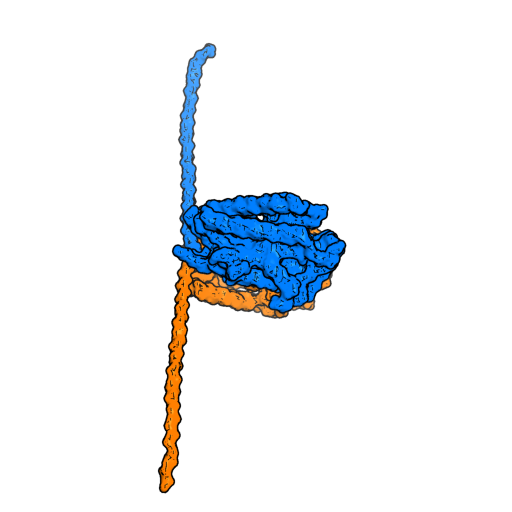C . PHE B 1 100 ? 6.078 6.352 0.391 1 96.56 100 PHE B C 1
ATOM 3751 O O . PHE B 1 100 ? 6.461 5.184 0.481 1 96.56 100 PHE B O 1
ATOM 3758 N N . ILE B 1 101 ? 6.043 7.164 1.417 1 97.31 101 ILE B N 1
ATOM 3759 C CA . ILE B 1 101 ? 6.434 6.727 2.752 1 97.31 101 ILE B CA 1
ATOM 3760 C C . ILE B 1 101 ? 5.289 5.949 3.395 1 97.31 101 ILE B C 1
ATOM 3762 O O . ILE B 1 101 ? 4.195 6.488 3.582 1 97.31 101 ILE B O 1
ATOM 3766 N N . PRO B 1 102 ? 5.438 4.73 3.764 1 95.44 102 PRO B N 1
ATOM 3767 C CA . PRO B 1 102 ? 4.359 3.961 4.383 1 95.44 102 PRO B CA 1
ATOM 3768 C C . PRO B 1 102 ? 4.066 4.402 5.816 1 95.44 102 PRO B C 1
ATOM 3770 O O . PRO B 1 102 ? 4.938 4.969 6.48 1 95.44 102 PRO B O 1
ATOM 3773 N N . PRO B 1 103 ? 2.787 4.09 6.281 1 98.25 103 PRO B N 1
ATOM 3774 C CA . PRO B 1 103 ? 2.545 4.312 7.711 1 98.25 103 PRO B CA 1
ATOM 3775 C C . PRO B 1 103 ? 3.455 3.471 8.602 1 98.25 103 PRO B C 1
ATOM 3777 O O . PRO B 1 103 ? 3.75 2.316 8.273 1 98.25 103 PRO B O 1
ATOM 3780 N N . PHE B 1 104 ? 3.885 4.016 9.711 1 98.69 104 PHE B N 1
ATOM 3781 C CA . PHE B 1 104 ? 4.793 3.359 10.641 1 98.69 104 PHE B CA 1
ATOM 3782 C C . PHE B 1 104 ? 4.234 2.012 11.086 1 98.69 104 PHE B C 1
ATOM 3784 O O . PHE B 1 104 ? 4.988 1.053 11.273 1 98.69 104 PHE B O 1
ATOM 3791 N N . LEU B 1 105 ? 2.934 1.931 11.188 1 98.44 105 LEU B N 1
ATOM 3792 C CA . LEU B 1 105 ? 2.324 0.74 11.773 1 98.44 105 LEU B CA 1
ATOM 3793 C C . LEU B 1 105 ? 1.967 -0.273 10.688 1 98.44 105 LEU B C 1
ATOM 3795 O O . LEU B 1 105 ? 1.414 -1.335 10.984 1 98.44 105 LEU B O 1
ATOM 3799 N N . HIS B 1 106 ? 2.197 0.068 9.406 1 97.19 106 HIS B N 1
ATOM 3800 C CA . HIS B 1 106 ? 1.947 -0.91 8.359 1 97.19 106 HIS B CA 1
ATOM 3801 C C . HIS B 1 106 ? 2.66 -2.227 8.648 1 97.19 106 HIS B C 1
ATOM 3803 O O . HIS B 1 106 ? 3.822 -2.23 9.055 1 97.19 106 HIS B O 1
ATOM 3809 N N . PRO B 1 107 ? 2.047 -3.385 8.438 1 95.88 107 PRO B N 1
ATOM 3810 C CA . PRO B 1 107 ? 2.709 -4.664 8.703 1 95.88 107 PRO B CA 1
ATOM 3811 C C . PRO B 1 107 ? 3.863 -4.945 7.742 1 95.88 107 PRO B C 1
ATOM 3813 O O . PRO B 1 107 ? 3.938 -4.34 6.668 1 95.88 107 PRO B O 1
ATOM 3816 N N . GLY B 1 108 ? 4.715 -5.832 8.195 1 93.56 108 GLY B N 1
ATOM 3817 C CA . GLY B 1 108 ? 5.824 -6.258 7.359 1 93.56 108 GLY B CA 1
ATOM 3818 C C . GLY B 1 108 ? 7.133 -5.574 7.711 1 93.56 108 GLY B C 1
ATOM 3819 O O . GLY B 1 108 ? 7.238 -4.922 8.75 1 93.56 108 GLY B O 1
ATOM 3820 N N . VAL B 1 109 ? 8.078 -5.742 6.789 1 92.25 109 VAL B N 1
ATOM 3821 C CA . VAL B 1 109 ? 9.43 -5.234 7 1 92.25 109 VAL B CA 1
ATOM 3822 C C . VAL B 1 109 ? 9.523 -3.797 6.496 1 92.25 109 VAL B C 1
ATOM 3824 O O . VAL B 1 109 ? 9.047 -3.482 5.398 1 92.25 109 VAL B O 1
ATOM 3827 N N . HIS B 1 110 ? 10.078 -2.918 7.328 1 91.62 110 HIS B N 1
ATOM 3828 C CA . HIS B 1 110 ? 10.242 -1.515 6.965 1 91.62 110 HIS B CA 1
ATOM 3829 C C . HIS B 1 110 ? 11.711 -1.157 6.789 1 91.62 110 HIS B C 1
ATOM 3831 O O . HIS B 1 110 ? 12.57 -1.697 7.488 1 91.62 110 HIS B O 1
ATOM 3837 N N . ARG B 1 111 ? 11.891 -0.263 5.844 1 87.94 111 ARG B N 1
ATOM 3838 C CA . ARG B 1 111 ? 13.188 0.391 5.711 1 87.94 111 ARG B CA 1
ATOM 3839 C C . ARG B 1 111 ? 13.125 1.833 6.203 1 87.94 111 ARG B C 1
ATOM 3841 O O . ARG B 1 111 ? 12.906 2.756 5.414 1 87.94 111 ARG B O 1
ATOM 3848 N N . PHE B 1 112 ? 13.508 2.043 7.379 1 92.81 112 PHE B N 1
ATOM 3849 C CA . PHE B 1 112 ? 13.305 3.336 8.023 1 92.81 112 PHE B CA 1
ATOM 3850 C C . PHE B 1 112 ? 14.375 4.332 7.582 1 92.81 112 PHE B C 1
ATOM 3852 O O . PHE B 1 112 ? 14.258 5.531 7.848 1 92.81 112 PHE B O 1
ATOM 3859 N N . SER B 1 113 ? 15.367 3.854 6.84 1 89.5 113 SER B N 1
ATOM 3860 C CA . SER B 1 113 ? 16.359 4.77 6.277 1 89.5 113 SER B CA 1
ATOM 3861 C C . SER B 1 113 ? 15.734 5.668 5.215 1 89.5 113 SER B C 1
ATOM 3863 O O . SER B 1 113 ? 16.312 6.691 4.844 1 89.5 113 SER B O 1
ATOM 3865 N N . ASP B 1 114 ? 14.531 5.336 4.781 1 89.88 114 ASP B N 1
ATOM 3866 C CA . ASP B 1 114 ? 13.797 6.176 3.834 1 89.88 114 ASP B CA 1
ATOM 3867 C C . ASP B 1 114 ? 12.867 7.141 4.562 1 89.88 114 ASP B C 1
ATOM 3869 O O . ASP B 1 114 ? 12.391 8.117 3.975 1 89.88 114 ASP B O 1
ATOM 3873 N N . GLY B 1 115 ? 12.586 6.789 5.711 1 96.12 115 GLY B N 1
ATOM 3874 C CA . GLY B 1 115 ? 11.656 7.598 6.484 1 96.12 115 GLY B CA 1
ATOM 3875 C C . GLY B 1 115 ? 10.5 6.793 7.051 1 96.12 115 GLY B C 1
ATOM 3876 O O . GLY B 1 115 ? 10.5 5.562 6.988 1 96.12 115 GLY B O 1
ATOM 3877 N N . ALA B 1 116 ? 9.641 7.496 7.676 1 98.38 116 ALA B N 1
ATOM 3878 C CA . ALA B 1 116 ? 8.438 6.91 8.266 1 98.38 116 ALA B CA 1
ATOM 3879 C C . ALA B 1 116 ? 7.336 7.949 8.414 1 98.38 116 ALA B C 1
ATOM 3881 O O . ALA B 1 116 ? 7.613 9.133 8.625 1 98.38 116 ALA B O 1
ATOM 3882 N N . ASN B 1 117 ? 6.145 7.473 8.219 1 98.88 117 ASN B N 1
ATOM 3883 C CA . ASN B 1 117 ? 4.965 8.297 8.461 1 98.88 117 ASN B CA 1
ATOM 3884 C C . ASN B 1 117 ? 4.305 7.949 9.789 1 98.88 117 ASN B C 1
ATOM 3886 O O . ASN B 1 117 ? 3.775 6.848 9.961 1 98.88 117 ASN B O 1
ATOM 3890 N N . PHE B 1 118 ? 4.328 8.891 10.719 1 98.94 118 PHE B N 1
ATOM 3891 C CA . PHE B 1 118 ? 3.809 8.648 12.062 1 98.94 118 PHE B CA 1
ATOM 3892 C C . PHE B 1 118 ? 2.439 9.297 12.242 1 98.94 118 PHE B C 1
ATOM 3894 O O . PHE B 1 118 ? 1.81 9.148 13.289 1 98.94 118 PHE B O 1
ATOM 3901 N N . ALA B 1 119 ? 1.961 10 11.227 1 98.94 119 ALA B N 1
ATOM 3902 C CA . ALA B 1 119 ? 0.744 10.805 11.328 1 98.94 119 ALA B CA 1
ATOM 3903 C C . ALA B 1 119 ? -0.47 9.922 11.609 1 98.94 119 ALA B C 1
ATOM 3905 O O . ALA B 1 119 ? -0.503 8.75 11.211 1 98.94 119 ALA B O 1
ATOM 3906 N N . SER B 1 120 ? -1.394 10.5 12.281 1 98.88 120 SER B N 1
ATOM 3907 C CA . SER B 1 120 ? -2.631 9.828 12.664 1 98.88 120 SER B CA 1
ATOM 3908 C C . SER B 1 120 ? -3.83 10.766 12.539 1 98.88 120 SER B C 1
ATOM 3910 O O . SER B 1 120 ? -3.859 11.828 13.164 1 98.88 120 SER B O 1
ATOM 3912 N N . SER B 1 121 ? -4.754 10.297 11.766 1 98.75 121 SER B N 1
ATOM 3913 C CA . SER B 1 121 ? -5.969 11.086 11.602 1 98.75 121 SER B CA 1
ATOM 3914 C C . SER B 1 121 ? -6.621 11.375 12.953 1 98.75 121 SER B C 1
ATOM 3916 O O . SER B 1 121 ? -6.754 10.484 13.789 1 98.75 121 SER B O 1
ATOM 3918 N N . GLY B 1 122 ? -7.027 12.609 13.172 1 98.5 122 GLY B N 1
ATOM 3919 C CA . GLY B 1 122 ? -7.684 13.023 14.406 1 98.5 122 GLY B CA 1
ATOM 3920 C C . GLY B 1 122 ? -6.715 13.516 15.461 1 98.5 122 GLY B C 1
ATOM 3921 O O . GLY B 1 122 ? -7.117 14.164 16.438 1 98.5 122 GLY B O 1
ATOM 3922 N N . ALA B 1 123 ? -5.414 13.258 15.242 1 98.75 123 ALA B N 1
ATOM 3923 C CA . ALA B 1 123 ? -4.438 13.609 16.266 1 98.75 123 ALA B CA 1
ATOM 3924 C C . ALA B 1 123 ? -4.324 15.125 16.422 1 98.75 123 ALA B C 1
ATOM 3926 O O . ALA B 1 123 ? -4.461 15.867 15.453 1 98.75 123 ALA B O 1
ATOM 3927 N N . GLY B 1 124 ? -4.102 15.586 17.625 1 98.19 124 GLY B N 1
ATOM 3928 C CA . GLY B 1 124 ? -3.725 16.953 17.969 1 98.19 124 GLY B CA 1
ATOM 3929 C C . GLY B 1 124 ? -2.402 17.031 18.703 1 98.19 124 GLY B C 1
ATOM 3930 O O . GLY B 1 124 ? -1.763 16 18.953 1 98.19 124 GLY B O 1
ATOM 3931 N N . VAL B 1 125 ? -2.029 18.188 18.891 1 98.25 125 VAL B N 1
ATOM 3932 C CA . VAL B 1 125 ? -0.833 18.422 19.703 1 98.25 125 VAL B CA 1
ATOM 3933 C C . VAL B 1 125 ? -1.095 18.016 21.141 1 98.25 125 VAL B C 1
ATOM 3935 O O . VAL B 1 125 ? -0.233 17.422 21.797 1 98.25 125 VAL B O 1
ATOM 3938 N N . LEU B 1 126 ? -2.295 18.328 21.578 1 97.5 126 LEU B N 1
ATOM 3939 C CA . LEU B 1 126 ? -2.676 18.016 22.953 1 97.5 126 LEU B CA 1
ATOM 3940 C C . LEU B 1 126 ? -3.176 16.578 23.062 1 97.5 126 LEU B C 1
ATOM 3942 O O . LEU B 1 126 ? -3.873 16.078 22.172 1 97.5 126 LEU B O 1
ATOM 3946 N N . VAL B 1 127 ? -2.945 15.875 24.156 1 95.44 127 VAL B N 1
ATOM 3947 C CA . VAL B 1 127 ? -3.271 14.469 24.375 1 95.44 127 VAL B CA 1
ATOM 3948 C C . VAL B 1 127 ? -4.785 14.297 24.484 1 95.44 127 VAL B C 1
ATOM 3950 O O . VAL B 1 127 ? -5.32 13.234 24.188 1 95.44 127 VAL B O 1
ATOM 3953 N N . GLU B 1 128 ? -5.48 15.352 24.922 1 94.94 128 GLU B N 1
ATOM 3954 C CA . GLU B 1 128 ? -6.922 15.258 25.141 1 94.94 128 GLU B CA 1
ATOM 3955 C C . GLU B 1 128 ? -7.684 15.242 23.828 1 94.94 128 GLU B C 1
ATOM 3957 O O . GLU B 1 128 ? -8.859 14.859 23.781 1 94.94 128 GLU B O 1
ATOM 3962 N N . THR B 1 129 ? -7.098 15.727 22.75 1 95.94 129 THR B N 1
ATOM 3963 C CA . THR B 1 129 ? -7.75 15.75 21.453 1 95.94 129 THR B CA 1
ATOM 3964 C C . THR B 1 129 ? -7.953 14.328 20.922 1 95.94 129 THR B C 1
ATOM 3966 O O . THR B 1 129 ? -6.984 13.633 20.609 1 95.94 129 THR B O 1
ATOM 3969 N N . TYR B 1 130 ? -9.219 13.844 20.844 1 95.94 130 TYR B N 1
ATOM 3970 C CA . TYR B 1 130 ? -9.617 12.5 20.438 1 95.94 130 TYR B CA 1
ATOM 3971 C C . TYR B 1 130 ? -8.867 11.438 21.234 1 95.94 130 TYR B C 1
ATOM 3973 O O . TYR B 1 130 ? -8.391 10.453 20.672 1 95.94 130 TYR B O 1
ATOM 3981 N N . ARG B 1 131 ? -8.789 11.727 22.469 1 94.88 131 ARG B N 1
ATOM 3982 C CA . ARG B 1 131 ? -8.078 10.828 23.375 1 94.88 131 ARG B CA 1
ATOM 3983 C C . ARG B 1 131 ? -8.586 9.398 23.25 1 94.88 131 ARG B C 1
ATOM 3985 O O . ARG B 1 131 ? -9.797 9.164 23.25 1 94.88 131 ARG B O 1
ATOM 3992 N N . GLY B 1 132 ? -7.656 8.445 23.078 1 95.94 132 GLY B N 1
ATOM 3993 C CA . GLY B 1 132 ? -7.992 7.031 23.031 1 95.94 132 GLY B CA 1
ATOM 3994 C C . GLY B 1 132 ? -8.289 6.535 21.641 1 95.94 132 GLY B C 1
ATOM 3995 O O . GLY B 1 132 ? -8.352 5.328 21.391 1 95.94 132 GLY B O 1
ATOM 3996 N N . LEU B 1 133 ? -8.367 7.434 20.688 1 97.38 133 LEU B N 1
ATOM 3997 C CA . LEU B 1 133 ? -8.789 7.039 19.344 1 97.38 133 LEU B CA 1
ATOM 3998 C C . LEU B 1 133 ? -7.684 7.297 18.328 1 97.38 133 LEU B C 1
ATOM 4000 O O . LEU B 1 133 ? -7.82 6.945 17.156 1 97.38 133 LEU B O 1
ATOM 4004 N N . VAL B 1 134 ? -6.59 7.953 18.797 1 98.62 134 VAL B N 1
ATOM 4005 C CA . VAL B 1 134 ? -5.574 8.383 17.844 1 98.62 134 VAL B CA 1
ATOM 4006 C C . VAL B 1 134 ? -4.184 8.117 18.406 1 98.62 134 VAL B C 1
ATOM 4008 O O . VAL B 1 134 ? -4.035 7.824 19.594 1 98.62 134 VAL B O 1
ATOM 4011 N N . ILE B 1 135 ? -3.186 8.148 17.531 1 98.69 135 ILE B N 1
ATOM 4012 C CA . ILE B 1 135 ? -1.785 8.242 17.922 1 98.69 135 ILE B CA 1
ATOM 4013 C C . ILE B 1 135 ? -1.411 9.703 18.172 1 98.69 135 ILE B C 1
ATOM 4015 O O . ILE B 1 135 ? -1.125 10.438 17.219 1 98.69 135 ILE B O 1
ATOM 4019 N N . ASN B 1 136 ? -1.509 10.133 19.344 1 97.44 136 ASN B N 1
ATOM 4020 C CA . ASN B 1 136 ? -1.264 11.547 19.641 1 97.44 136 ASN B CA 1
ATOM 4021 C C . ASN B 1 136 ? 0.196 11.922 19.391 1 97.44 136 ASN B C 1
ATOM 4023 O O . ASN B 1 136 ? 1.032 11.047 19.141 1 97.44 136 ASN B O 1
ATOM 4027 N N . LEU B 1 137 ? 0.494 13.18 19.484 1 98.5 137 LEU B N 1
ATOM 4028 C CA . LEU B 1 137 ? 1.811 13.68 19.094 1 98.5 137 LEU B CA 1
ATOM 4029 C C . LEU B 1 137 ? 2.896 13.078 19.984 1 98.5 137 LEU B C 1
ATOM 4031 O O . LEU B 1 137 ? 3.994 12.781 19.516 1 98.5 137 LEU B O 1
ATOM 4035 N N . LYS B 1 138 ? 2.625 12.898 21.25 1 97.56 138 LYS B N 1
ATOM 4036 C CA . LYS B 1 138 ? 3.58 12.289 22.172 1 97.56 138 LYS B CA 1
ATOM 4037 C C . LYS B 1 138 ? 3.922 10.859 21.734 1 97.56 138 LYS B C 1
ATOM 4039 O O . LYS B 1 138 ? 5.086 10.461 21.781 1 97.56 138 LYS B O 1
ATOM 4044 N N . THR B 1 139 ? 2.922 10.125 21.391 1 98.44 139 THR B N 1
ATOM 4045 C CA . THR B 1 139 ? 3.146 8.75 20.953 1 98.44 139 THR B CA 1
ATOM 4046 C C . THR B 1 139 ? 3.877 8.727 19.609 1 98.44 139 THR B C 1
ATOM 4048 O O . THR B 1 139 ? 4.723 7.859 19.375 1 98.44 139 THR B O 1
ATOM 4051 N N . GLN B 1 140 ? 3.535 9.672 18.703 1 98.88 140 GLN B N 1
ATOM 4052 C CA . GLN B 1 140 ? 4.273 9.781 17.453 1 98.88 140 GLN B CA 1
ATOM 4053 C C . GLN B 1 140 ? 5.762 10 17.719 1 98.88 140 GLN B C 1
ATOM 4055 O O . GLN B 1 140 ? 6.609 9.398 17.047 1 98.88 140 GLN B O 1
ATOM 4060 N N . LEU B 1 141 ? 6.078 10.797 18.719 1 98.81 141 LEU B N 1
ATOM 4061 C CA . LEU B 1 141 ? 7.465 11.031 19.109 1 98.81 141 LEU B CA 1
ATOM 4062 C C . LEU B 1 141 ? 8.109 9.742 19.625 1 98.81 141 LEU B C 1
ATOM 4064 O O . LEU B 1 141 ? 9.266 9.453 19.297 1 98.81 141 LEU B O 1
ATOM 4068 N N . SER B 1 142 ? 7.375 8.992 20.422 1 98.75 142 SER B N 1
ATOM 4069 C CA . SER B 1 142 ? 7.883 7.727 20.938 1 98.75 142 SER B CA 1
ATOM 4070 C C . SER B 1 142 ? 8.219 6.754 19.812 1 98.75 142 SER B C 1
ATOM 4072 O O . SER B 1 142 ? 9.227 6.055 19.875 1 98.75 142 SER B O 1
ATOM 4074 N N . TYR B 1 143 ? 7.359 6.715 18.812 1 98.81 143 TYR B N 1
ATOM 4075 C CA . TYR B 1 143 ? 7.625 5.875 17.656 1 98.81 143 TYR B CA 1
ATOM 4076 C C . TYR B 1 143 ? 8.898 6.316 16.938 1 98.81 143 TYR B C 1
ATOM 4078 O O . TYR B 1 143 ? 9.719 5.484 16.547 1 98.81 143 TYR B O 1
ATOM 4086 N N . PHE B 1 144 ? 9.047 7.621 16.812 1 98.88 144 PHE B N 1
ATOM 4087 C CA . PHE B 1 144 ? 10.242 8.141 16.156 1 98.88 144 PHE B CA 1
ATOM 4088 C C . PHE B 1 144 ? 11.492 7.773 16.953 1 98.88 144 PHE B C 1
ATOM 4090 O O . PHE B 1 144 ? 12.508 7.387 16.375 1 98.88 144 PHE B O 1
ATOM 4097 N N . LYS B 1 145 ? 11.414 7.902 18.25 1 98.75 145 LYS B N 1
ATOM 4098 C CA . LYS B 1 145 ? 12.539 7.531 19.094 1 98.75 145 LYS B CA 1
ATOM 4099 C C . LYS B 1 145 ? 12.914 6.062 18.906 1 98.75 145 LYS B C 1
ATOM 4101 O O . LYS B 1 145 ? 14.094 5.715 18.875 1 98.75 145 LYS B O 1
ATOM 4106 N N . LYS B 1 146 ? 11.953 5.266 18.766 1 98.44 146 LYS B N 1
ATOM 4107 C CA . LYS B 1 146 ? 12.195 3.854 18.484 1 98.44 146 LYS B CA 1
ATOM 4108 C C . LYS B 1 146 ? 12.906 3.672 17.141 1 98.44 146 LYS B C 1
ATOM 4110 O O . LYS B 1 146 ? 13.859 2.896 17.047 1 98.44 146 LYS B O 1
ATOM 4115 N N . VAL B 1 147 ? 12.461 4.387 16.156 1 98.44 147 VAL B N 1
ATOM 4116 C CA . VAL B 1 147 ? 13.07 4.324 14.828 1 98.44 147 VAL B CA 1
ATOM 4117 C C . VAL B 1 147 ? 14.516 4.801 14.898 1 98.44 147 VAL B C 1
ATOM 4119 O O . VAL B 1 147 ? 15.414 4.156 14.352 1 98.44 147 VAL B O 1
ATOM 4122 N N . ALA B 1 148 ? 14.766 5.895 15.578 1 98.19 148 ALA B N 1
ATOM 4123 C CA . ALA B 1 148 ? 16.109 6.449 15.703 1 98.19 148 ALA B CA 1
ATOM 4124 C C . ALA B 1 148 ? 17.047 5.461 16.391 1 98.19 148 ALA B C 1
ATOM 4126 O O . ALA B 1 148 ? 18.188 5.289 15.961 1 98.19 148 ALA B O 1
ATOM 4127 N N . ARG B 1 149 ? 16.578 4.805 17.422 1 97.62 149 ARG B N 1
ATOM 4128 C CA . ARG B 1 149 ? 17.375 3.791 18.094 1 97.62 149 ARG B CA 1
ATOM 4129 C C . ARG B 1 149 ? 17.688 2.619 17.172 1 97.62 149 ARG B C 1
ATOM 4131 O O . ARG B 1 149 ? 18.812 2.105 17.156 1 97.62 149 ARG B O 1
ATOM 4138 N N . GLY B 1 150 ? 16.688 2.246 16.469 1 96.69 150 GLY B N 1
ATOM 4139 C CA . GLY B 1 150 ? 16.906 1.179 15.492 1 96.69 150 GLY B CA 1
ATOM 4140 C C . GLY B 1 150 ? 17.938 1.521 14.438 1 96.69 150 GLY B C 1
ATOM 4141 O O . GLY B 1 150 ? 18.766 0.679 14.078 1 96.69 150 GLY B O 1
ATOM 4142 N N . LEU B 1 151 ? 17.875 2.732 13.953 1 96.44 151 LEU B N 1
ATOM 4143 C CA . LEU B 1 151 ? 18.828 3.189 12.961 1 96.44 151 LEU B CA 1
ATOM 4144 C C . LEU B 1 151 ? 20.25 3.188 13.531 1 96.44 151 LEU B C 1
ATOM 4146 O O . LEU B 1 151 ? 21.203 2.84 12.836 1 96.44 151 LEU B O 1
ATOM 4150 N N . LYS B 1 152 ? 20.375 3.541 14.773 1 96.44 152 LYS B N 1
ATOM 4151 C CA . LYS B 1 152 ? 21.672 3.512 15.43 1 96.44 152 LYS B CA 1
ATOM 4152 C C . LYS B 1 152 ? 22.203 2.084 15.539 1 96.44 152 LYS B C 1
ATOM 4154 O O . LYS B 1 152 ? 23.391 1.841 15.336 1 96.44 152 LYS B O 1
ATOM 4159 N N . GLN B 1 153 ? 21.359 1.2 15.82 1 95.56 153 GLN B N 1
ATOM 4160 C CA . GLN B 1 153 ? 21.734 -0.203 15.93 1 95.56 153 GLN B CA 1
ATOM 4161 C C . GLN B 1 153 ? 22.141 -0.77 14.578 1 95.56 153 GLN B C 1
ATOM 4163 O O . GLN B 1 153 ? 23.094 -1.54 14.477 1 95.56 153 GLN B O 1
ATOM 4168 N N . GLU B 1 154 ? 21.453 -0.339 13.625 1 91.94 154 GLU B N 1
ATOM 4169 C CA . GLU B 1 154 ? 21.656 -0.887 12.281 1 91.94 154 GLU B CA 1
ATOM 4170 C C . GLU B 1 154 ? 22.875 -0.265 11.609 1 91.94 154 GLU B C 1
ATOM 4172 O O . GLU B 1 154 ? 23.641 -0.962 10.945 1 91.94 154 GLU B O 1
ATOM 4177 N N . LEU B 1 155 ? 23.109 1.05 11.805 1 93.44 155 LEU B N 1
ATOM 4178 C CA . LEU B 1 155 ? 24.078 1.779 10.992 1 93.44 155 LEU B CA 1
ATOM 4179 C C . LEU B 1 155 ? 25.297 2.172 11.82 1 93.44 155 LEU B C 1
ATOM 4181 O O . LEU B 1 155 ? 26.344 2.529 11.273 1 93.44 155 LEU B O 1
ATOM 4185 N N . GLY B 1 156 ? 25.172 2.146 13.078 1 95.75 156 GLY B N 1
ATOM 4186 C CA . GLY B 1 156 ? 26.156 2.752 13.977 1 95.75 156 GLY B CA 1
ATOM 4187 C C . GLY B 1 156 ? 25.828 4.199 14.305 1 95.75 156 GLY B C 1
ATOM 4188 O O . GLY B 1 156 ? 25.094 4.863 13.57 1 95.75 156 GLY B O 1
ATOM 4189 N N . ASP B 1 157 ? 26.359 4.648 15.297 1 95.81 157 ASP B N 1
ATOM 4190 C CA . ASP B 1 157 ? 26.016 5.957 15.844 1 95.81 157 ASP B CA 1
ATOM 4191 C C . ASP B 1 157 ? 26.344 7.07 14.859 1 95.81 157 ASP B C 1
ATOM 4193 O O . ASP B 1 157 ? 25.516 7.938 14.586 1 95.81 157 ASP B O 1
ATOM 4197 N N . ASP B 1 158 ? 27.484 7.027 14.281 1 95.5 158 ASP B N 1
ATOM 4198 C CA . ASP B 1 158 ? 27.953 8.117 13.422 1 95.5 158 ASP B CA 1
ATOM 4199 C C . ASP B 1 158 ? 27.094 8.211 12.156 1 95.5 158 ASP B C 1
ATOM 4201 O O . ASP B 1 158 ? 26.625 9.289 11.797 1 95.5 158 ASP B O 1
ATOM 4205 N N . GLU B 1 159 ? 26.891 7.062 11.609 1 94.12 159 GLU B N 1
ATOM 4206 C CA . GLU B 1 159 ? 26.125 7.051 10.367 1 94.12 159 GLU B CA 1
ATOM 4207 C C . GLU B 1 159 ? 24.656 7.406 10.633 1 94.12 159 GLU B C 1
ATOM 4209 O O . GLU B 1 159 ? 24.031 8.086 9.82 1 94.12 159 GLU B O 1
ATOM 4214 N N . ALA B 1 160 ? 24.125 6.945 11.727 1 95.75 160 ALA B N 1
ATOM 4215 C CA . ALA B 1 160 ? 22.766 7.273 12.094 1 95.75 160 ALA B CA 1
ATOM 4216 C C . ALA B 1 160 ? 22.609 8.773 12.352 1 95.75 160 ALA B C 1
ATOM 4218 O O . ALA B 1 160 ? 21.609 9.383 11.922 1 95.75 160 ALA B O 1
ATOM 4219 N N . LYS B 1 161 ? 23.562 9.305 12.961 1 95.62 161 LYS B N 1
ATOM 4220 C CA . LYS B 1 161 ? 23.531 10.742 13.234 1 95.62 161 LYS B CA 1
ATOM 4221 C C . LYS B 1 161 ? 23.547 11.547 11.938 1 95.62 161 LYS B C 1
ATOM 4223 O O . LYS B 1 161 ? 22.797 12.516 11.797 1 95.62 161 LYS B O 1
ATOM 4228 N N . LYS B 1 162 ? 24.391 11.141 11.047 1 94.75 162 LYS B N 1
ATOM 4229 C CA . LYS B 1 162 ? 24.453 11.812 9.75 1 94.75 162 LYS B CA 1
ATOM 4230 C C . LYS B 1 162 ? 23.141 11.688 9.008 1 94.75 162 LYS B C 1
ATOM 4232 O O . LYS B 1 162 ? 22.641 12.664 8.438 1 94.75 162 LYS B O 1
ATOM 4237 N N . LEU B 1 163 ? 22.594 10.516 9.094 1 95.75 163 LEU B N 1
ATOM 4238 C CA . LEU B 1 163 ? 21.328 10.258 8.43 1 95.75 163 LEU B CA 1
ATOM 4239 C C . LEU B 1 163 ? 20.203 11.117 9.016 1 95.75 163 LEU B C 1
ATOM 4241 O O . LEU B 1 163 ? 19.438 11.734 8.273 1 95.75 163 LEU B O 1
ATOM 4245 N N . LEU B 1 164 ? 20.141 11.203 10.297 1 97.5 164 LEU B N 1
ATOM 4246 C CA . LEU B 1 164 ? 19.094 11.945 10.984 1 97.5 164 LEU B CA 1
ATOM 4247 C C . LEU B 1 164 ? 19.25 13.445 10.758 1 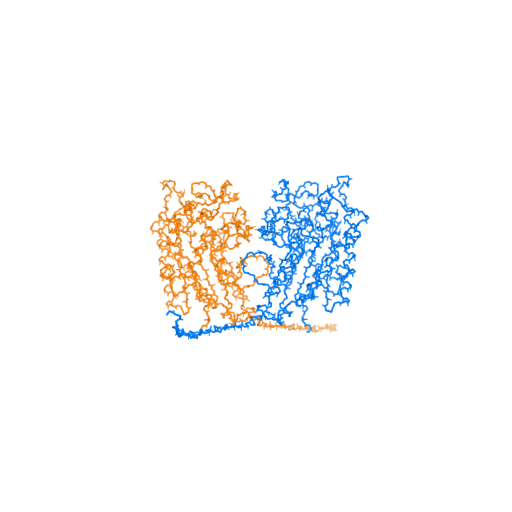97.5 164 LEU B C 1
ATOM 4249 O O . LEU B 1 164 ? 18.266 14.18 10.695 1 97.5 164 LEU B O 1
ATOM 4253 N N . SER B 1 165 ? 20.469 13.883 10.539 1 96.62 165 SER B N 1
ATOM 4254 C CA . SER B 1 165 ? 20.719 15.305 10.328 1 96.62 165 SER B CA 1
ATOM 4255 C C . SER B 1 165 ? 20.328 15.734 8.914 1 96.62 165 SER B C 1
ATOM 4257 O O . SER B 1 165 ? 19.953 16.891 8.688 1 96.62 165 SER B O 1
ATOM 4259 N N . ARG B 1 166 ? 20.391 14.836 7.984 1 95.5 166 ARG B N 1
ATOM 4260 C CA . ARG B 1 166 ? 20.047 15.18 6.605 1 95.5 166 ARG B CA 1
ATOM 4261 C C . ARG B 1 166 ? 18.578 14.93 6.324 1 95.5 166 ARG B C 1
ATOM 4263 O O . ARG B 1 166 ? 18.047 15.398 5.312 1 95.5 166 ARG B O 1
ATOM 4270 N N . ALA B 1 167 ? 17.906 14.234 7.238 1 97.81 167 ALA B N 1
ATOM 4271 C CA . ALA B 1 167 ? 16.5 13.906 7.059 1 97.81 167 ALA B CA 1
ATOM 4272 C C . ALA B 1 167 ? 15.633 15.164 7.09 1 97.81 167 ALA B C 1
ATOM 4274 O O . ALA B 1 167 ? 16.031 16.188 7.652 1 97.81 167 ALA B O 1
ATOM 4275 N N . VAL B 1 168 ? 14.523 15.078 6.449 1 98.56 168 VAL B N 1
ATOM 4276 C CA . VAL B 1 168 ? 13.508 16.125 6.492 1 98.56 168 VAL B CA 1
ATOM 4277 C C . VAL B 1 168 ? 12.367 15.703 7.418 1 98.56 168 VAL B C 1
ATOM 4279 O O . VAL B 1 168 ? 11.867 14.578 7.324 1 98.56 168 VAL B O 1
ATOM 4282 N N . TYR B 1 169 ? 12.023 16.594 8.328 1 98.81 169 TYR B N 1
ATOM 4283 C CA . TYR B 1 169 ? 10.953 16.375 9.297 1 98.81 169 TYR B CA 1
ATOM 4284 C C . TYR B 1 169 ? 9.758 17.281 9.016 1 98.81 169 TYR B C 1
ATOM 4286 O O . TYR B 1 169 ? 9.797 18.469 9.297 1 98.81 169 TYR B O 1
ATOM 4294 N N . LEU B 1 170 ? 8.734 16.703 8.422 1 98.88 170 LEU B N 1
ATOM 4295 C CA . LEU B 1 170 ? 7.531 17.484 8.141 1 98.88 170 LEU B CA 1
ATOM 4296 C C . LEU B 1 170 ? 6.492 17.297 9.242 1 98.88 170 LEU B C 1
ATOM 4298 O O . LEU B 1 170 ? 6.148 16.172 9.594 1 98.88 170 LEU B O 1
ATOM 4302 N N . ILE B 1 171 ? 6.016 18.359 9.789 1 98.81 171 ILE B N 1
ATOM 4303 C CA . ILE B 1 171 ? 5.07 18.359 10.898 1 98.81 171 ILE B CA 1
ATOM 4304 C C . ILE B 1 171 ? 3.818 19.141 10.516 1 98.81 171 ILE B C 1
ATOM 4306 O O . ILE B 1 171 ? 3.883 20.344 10.273 1 98.81 171 ILE B O 1
ATOM 4310 N N . SER B 1 172 ? 2.734 18.453 10.352 1 97.94 172 SER B N 1
ATOM 4311 C CA . SER B 1 172 ? 1.428 19.047 10.062 1 97.94 172 SER B CA 1
ATOM 4312 C C . SER B 1 172 ? 0.383 18.594 11.078 1 97.94 172 SER B C 1
ATOM 4314 O O . SER B 1 172 ? -0.263 17.562 10.898 1 97.94 172 SER B O 1
ATOM 4316 N N . ILE B 1 173 ? 0.168 19.422 12.125 1 98 173 ILE B N 1
ATOM 4317 C CA . ILE B 1 173 ? -0.721 19.047 13.227 1 98 173 ILE B CA 1
ATOM 4318 C C . ILE B 1 173 ? -1.223 20.312 13.93 1 98 173 ILE B C 1
ATOM 4320 O O . ILE B 1 173 ? -0.678 21.391 13.727 1 98 173 ILE B O 1
ATOM 4324 N N . GLY B 1 174 ? -2.268 20.219 14.688 1 98 174 GLY B N 1
ATOM 4325 C CA . GLY B 1 174 ? -2.812 21.328 15.461 1 98 174 GLY B CA 1
ATOM 4326 C C . GLY B 1 174 ? -4.25 21.641 15.102 1 98 174 GLY B C 1
ATOM 4327 O O . GLY B 1 174 ? -5.004 22.156 15.93 1 98 174 GLY B O 1
ATOM 4328 N N . SER B 1 175 ? -4.68 21.344 13.867 1 98.31 175 SER B N 1
ATOM 4329 C CA . SER B 1 175 ? -6.023 21.656 13.398 1 98.31 175 SER B CA 1
ATOM 4330 C C . SER B 1 175 ? -7.086 21.047 14.297 1 98.31 175 SER B C 1
ATOM 4332 O O . SER B 1 175 ? -8.07 21.703 14.656 1 98.31 175 SER B O 1
ATOM 4334 N N . ASN B 1 176 ? -6.852 19.812 14.727 1 98.44 176 ASN B N 1
ATOM 4335 C CA . ASN B 1 176 ? -7.852 19.094 15.5 1 98.44 176 ASN B CA 1
ATOM 4336 C C . ASN B 1 176 ? -7.992 19.656 16.906 1 98.44 176 ASN B C 1
ATOM 4338 O O . ASN B 1 176 ? -9.062 19.562 17.516 1 98.44 176 ASN B O 1
ATOM 4342 N N . ASP B 1 177 ? -6.938 20.312 17.453 1 98.25 177 ASP B N 1
ATOM 4343 C CA . ASP B 1 177 ? -7.016 20.938 18.766 1 98.25 177 ASP B CA 1
ATOM 4344 C C . ASP B 1 177 ? -8.039 22.078 18.766 1 98.25 177 ASP B C 1
ATOM 4346 O O . ASP B 1 177 ? -8.656 22.359 19.797 1 98.25 177 ASP B O 1
ATOM 4350 N N . TYR B 1 178 ? -8.258 22.625 17.594 1 97.94 178 TYR B N 1
ATOM 4351 C CA . TYR B 1 178 ? -9.094 23.828 17.531 1 97.94 178 TYR B CA 1
ATOM 4352 C C . TYR B 1 178 ? -10.477 23.484 16.984 1 97.94 178 TYR B C 1
ATOM 4354 O O . TYR B 1 178 ? -11.445 24.203 17.234 1 97.94 178 TYR B O 1
ATOM 4362 N N . MET B 1 179 ? -10.609 22.375 16.234 1 96.62 179 MET B N 1
ATOM 4363 C CA . MET B 1 179 ? -11.898 22 15.664 1 96.62 179 MET B CA 1
ATOM 4364 C C . MET B 1 179 ? -12.68 21.109 16.625 1 96.62 179 MET B C 1
ATOM 4366 O O . MET B 1 179 ? -13.898 21.234 16.75 1 96.62 179 MET B O 1
ATOM 4370 N N . PHE B 1 180 ? -11.984 20.25 17.344 1 94.31 180 PHE B N 1
ATOM 4371 C CA . PHE B 1 180 ? -12.586 19.156 18.094 1 94.31 180 PHE B CA 1
ATOM 4372 C C . PHE B 1 180 ? -13.562 19.703 19.141 1 94.31 180 PHE B C 1
ATOM 4374 O O . PHE B 1 180 ? -14.672 19.188 19.281 1 94.31 180 PHE B O 1
ATOM 4381 N N . PRO B 1 181 ? -13.242 20.797 19.875 1 93.88 181 PRO B N 1
ATOM 4382 C CA . PRO B 1 181 ? -14.188 21.312 20.859 1 93.88 181 PRO B CA 1
ATOM 4383 C C . PRO B 1 181 ? -15.523 21.703 20.25 1 93.88 181 PRO B C 1
ATOM 4385 O O . PRO B 1 181 ? -16.578 21.469 20.859 1 93.88 181 PRO B O 1
ATOM 4388 N N . PHE B 1 182 ? -15.539 22.203 19.078 1 92.94 182 PHE B N 1
ATOM 4389 C CA . PHE B 1 182 ? -16.75 22.656 18.438 1 92.94 182 PHE B CA 1
ATOM 4390 C C . PHE B 1 182 ? -17.531 21.484 17.844 1 92.94 182 PHE B C 1
ATOM 4392 O O . PHE B 1 182 ? -18.75 21.469 17.859 1 92.94 182 PHE B O 1
ATOM 4399 N N . LEU B 1 183 ? -16.812 20.5 17.328 1 91.81 183 LEU B N 1
ATOM 4400 C CA . LEU B 1 183 ? -17.438 19.312 16.781 1 91.81 183 LEU B CA 1
ATOM 4401 C C . LEU B 1 183 ? -18.031 18.438 17.891 1 91.81 183 LEU B C 1
ATOM 4403 O O . LEU B 1 183 ? -18.984 17.688 17.641 1 91.81 183 LEU B O 1
ATOM 4407 N N . ALA B 1 184 ? -17.484 18.547 19.078 1 88.31 184 ALA B N 1
ATOM 4408 C CA . ALA B 1 184 ? -17.969 17.812 20.25 1 88.31 184 ALA B CA 1
ATOM 4409 C C . ALA B 1 184 ? -19.016 18.609 21 1 88.31 184 ALA B C 1
ATOM 4411 O O . ALA B 1 184 ? -19.281 18.344 22.188 1 88.31 184 ALA B O 1
ATOM 4412 N N . ASN B 1 185 ? -19.531 19.609 20.406 1 86.56 185 ASN B N 1
ATOM 4413 C CA . ASN B 1 185 ? -20.594 20.453 20.953 1 86.56 185 ASN B CA 1
ATOM 4414 C C . ASN B 1 185 ? -20.109 21.234 22.172 1 86.56 185 ASN B C 1
ATOM 4416 O O . ASN B 1 185 ? -20.828 21.344 23.172 1 86.56 185 ASN B O 1
ATOM 4420 N N . SER B 1 186 ? -18.875 21.547 22.109 1 87.69 186 SER B N 1
ATOM 4421 C CA . SER B 1 186 ? -18.266 22.438 23.094 1 87.69 186 SER B CA 1
ATOM 4422 C C . SER B 1 186 ? -17.672 23.672 22.406 1 87.69 186 SER B C 1
ATOM 4424 O O . SER B 1 186 ? -17.938 23.938 21.25 1 87.69 186 SER B O 1
ATOM 4426 N N . THR B 1 187 ? -17.016 24.594 23.156 1 85.56 187 THR B N 1
ATOM 4427 C CA . THR B 1 187 ? -16.359 25.781 22.625 1 85.56 187 THR B CA 1
ATOM 4428 C C . THR B 1 187 ? -15.125 26.125 23.453 1 85.56 187 THR B C 1
ATOM 4430 O O . THR B 1 187 ? -14.859 25.5 24.484 1 85.56 187 THR B O 1
ATOM 4433 N N . ILE B 1 188 ? -14.375 27.031 22.938 1 90 188 ILE B N 1
ATOM 4434 C CA . ILE B 1 188 ? -13.281 27.688 23.672 1 90 188 ILE B CA 1
ATOM 4435 C C . ILE B 1 188 ? -13.617 29.156 23.891 1 90 188 ILE B C 1
ATOM 4437 O O . ILE B 1 188 ?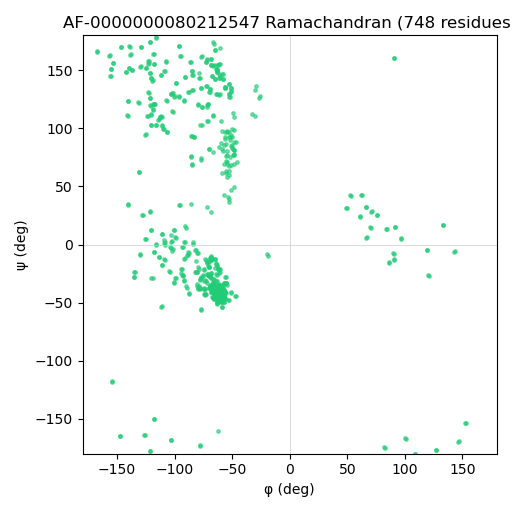 -13.578 29.953 22.969 1 90 188 ILE B O 1
ATOM 4441 N N . PRO B 1 189 ? -13.875 29.453 25.156 1 89.31 189 PRO B N 1
ATOM 4442 C CA . PRO B 1 189 ? -14.266 30.844 25.406 1 89.31 189 PRO B CA 1
ATOM 4443 C C . PRO B 1 189 ? -13.203 31.844 24.953 1 89.31 189 PRO B C 1
ATOM 4445 O O . PRO B 1 189 ? -12.008 31.578 25.078 1 89.31 189 PRO B O 1
ATOM 4448 N N . ALA B 1 190 ? -13.68 33 24.5 1 89 190 ALA B N 1
ATOM 4449 C CA . ALA B 1 190 ? -12.789 34.031 23.984 1 89 190 ALA B CA 1
ATOM 4450 C C . ALA B 1 190 ? -11.719 34.406 25 1 89 190 ALA B C 1
ATOM 4452 O O . ALA B 1 190 ? -10.562 34.625 24.641 1 89 190 ALA B O 1
ATOM 4453 N N . SER B 1 191 ? -12.07 34.344 26.25 1 89.44 191 SER B N 1
ATOM 4454 C CA . SER B 1 191 ? -11.18 34.75 27.328 1 89.44 191 SER B CA 1
ATOM 4455 C C . SER B 1 191 ? -10.062 33.719 27.531 1 89.44 191 SER B C 1
ATOM 4457 O O . SER B 1 191 ? -9.039 34.031 28.156 1 89.44 191 SER B O 1
ATOM 4459 N N . SER B 1 192 ? -10.227 32.594 26.938 1 93.12 192 SER B N 1
ATOM 4460 C CA . SER B 1 192 ? -9.273 31.516 27.188 1 93.12 192 SER B CA 1
ATOM 4461 C C . SER B 1 192 ? -8.508 31.141 25.938 1 93.12 192 SER B C 1
ATOM 4463 O O . SER B 1 192 ? -7.637 30.266 25.969 1 93.12 192 SER B O 1
ATOM 4465 N N . GLN B 1 193 ? -8.773 31.781 24.859 1 95.5 193 GLN B N 1
ATOM 4466 C CA . GLN B 1 193 ? -8.227 31.391 23.562 1 95.5 193 GLN B CA 1
ATOM 4467 C C . GLN B 1 193 ? -6.711 31.531 23.531 1 95.5 193 GLN B C 1
ATOM 4469 O O . GLN B 1 193 ? -6 30.641 23.062 1 95.5 193 GLN B O 1
ATOM 4474 N N . THR B 1 194 ? -6.258 32.656 24.062 1 96.62 194 THR B N 1
ATOM 4475 C CA . THR B 1 194 ? -4.816 32.906 24.062 1 96.62 194 THR B CA 1
ATOM 4476 C C . THR B 1 194 ? -4.09 31.844 24.906 1 96.62 194 THR B C 1
ATOM 4478 O O . THR B 1 194 ? -3.045 31.344 24.5 1 96.62 194 THR B O 1
ATOM 4481 N N . GLN B 1 195 ? -4.664 31.578 26.031 1 97 195 GLN B N 1
ATOM 4482 C CA . GLN B 1 195 ? -4.07 30.578 26.906 1 97 195 GLN B CA 1
ATOM 4483 C C . GLN B 1 195 ? -4.109 29.188 26.266 1 97 195 GLN B C 1
ATOM 4485 O O . GLN B 1 195 ? -3.158 28.422 26.391 1 97 195 GLN B O 1
ATOM 4490 N N . TYR B 1 196 ? -5.207 28.906 25.688 1 97.25 196 TYR B N 1
ATOM 4491 C CA . TYR B 1 196 ? -5.363 27.609 25.016 1 97.25 196 TYR B CA 1
ATOM 4492 C C . TYR B 1 196 ? -4.328 27.453 23.922 1 97.25 196 TYR B C 1
ATOM 4494 O O . TYR B 1 196 ? -3.643 26.422 23.844 1 97.25 196 TYR B O 1
ATOM 4502 N N . VAL B 1 197 ? -4.191 28.438 23.078 1 98.44 197 VAL B N 1
ATOM 4503 C CA . VAL B 1 197 ? -3.203 28.422 22 1 98.44 197 VAL B CA 1
ATOM 4504 C C . VAL B 1 197 ? -1.801 28.297 22.594 1 98.44 197 VAL B C 1
ATOM 4506 O O . VAL B 1 197 ? -0.958 27.578 22.062 1 98.44 197 VAL B O 1
ATOM 4509 N N . GLY B 1 198 ? -1.567 29.016 23.688 1 98.12 198 GLY B N 1
ATOM 4510 C CA . GLY B 1 198 ? -0.286 28.922 24.375 1 98.12 198 GLY B CA 1
ATOM 4511 C C . GLY B 1 198 ? 0.072 27.5 24.781 1 98.12 198 GLY B C 1
ATOM 4512 O O . GLY B 1 198 ? 1.228 27.094 24.656 1 98.12 198 GLY B O 1
ATOM 4513 N N . ARG B 1 199 ? -0.89 26.766 25.25 1 97.69 199 ARG B N 1
ATOM 4514 C CA . ARG B 1 199 ? -0.668 25.375 25.656 1 97.69 199 ARG B CA 1
ATOM 4515 C C . ARG B 1 199 ? -0.313 24.516 24.438 1 97.69 199 ARG B C 1
ATOM 4517 O O . ARG B 1 199 ? 0.583 23.672 24.516 1 97.69 199 ARG B O 1
ATOM 4524 N N . VAL B 1 200 ? -1.034 24.703 23.359 1 98.38 200 VAL B N 1
ATOM 4525 C CA . VAL B 1 200 ? -0.757 23.953 22.125 1 98.38 200 VAL B CA 1
ATOM 4526 C C . VAL B 1 200 ? 0.671 24.234 21.672 1 98.38 200 VAL B C 1
ATOM 4528 O O . VAL B 1 200 ? 1.44 23.312 21.406 1 98.38 200 VAL B O 1
ATOM 4531 N N . ILE B 1 201 ? 1.078 25.5 21.656 1 98.56 201 ILE B N 1
ATOM 4532 C CA . ILE B 1 201 ? 2.373 25.922 21.141 1 98.56 201 ILE B CA 1
ATOM 4533 C C . ILE B 1 201 ? 3.486 25.438 22.062 1 98.56 201 ILE B C 1
ATOM 4535 O O . ILE B 1 201 ? 4.562 25.062 21.594 1 98.56 201 ILE B O 1
ATOM 4539 N N . ALA B 1 202 ? 3.256 25.406 23.375 1 98.19 202 ALA B N 1
ATOM 4540 C CA . ALA B 1 202 ? 4.262 24.922 24.312 1 98.19 202 ALA B CA 1
ATOM 4541 C C . ALA B 1 202 ? 4.551 23.453 24.094 1 98.19 202 ALA B C 1
ATOM 4543 O O . ALA B 1 202 ? 5.707 23.031 24.109 1 98.19 202 ALA B O 1
ATOM 4544 N N . ASN B 1 203 ? 3.49 22.719 23.906 1 97.94 203 ASN B N 1
ATOM 4545 C CA . ASN B 1 203 ? 3.672 21.297 23.609 1 97.94 203 ASN B CA 1
ATOM 4546 C C . ASN B 1 203 ? 4.367 21.078 22.281 1 97.94 203 ASN B C 1
ATOM 4548 O O . ASN B 1 203 ? 5.211 20.188 22.141 1 97.94 203 ASN B O 1
ATOM 4552 N N . PHE B 1 204 ? 3.992 21.875 21.391 1 97.56 204 PHE B N 1
ATOM 4553 C CA . PHE B 1 204 ? 4.602 21.828 20.062 1 97.56 204 PHE B CA 1
ATOM 4554 C C . PHE B 1 204 ? 6.094 22.125 20.141 1 97.56 204 PHE B C 1
ATOM 4556 O O . PHE B 1 204 ? 6.902 21.453 19.5 1 97.56 204 PHE B O 1
ATOM 4563 N N . SER B 1 205 ? 6.469 23.141 20.891 1 98.31 205 SER B N 1
ATOM 4564 C CA . SER B 1 205 ? 7.859 23.516 21.094 1 98.31 205 SER B CA 1
ATOM 4565 C C . SER B 1 205 ? 8.664 22.359 21.672 1 98.31 205 SER B C 1
ATOM 4567 O O . SER B 1 205 ? 9.766 22.062 21.203 1 98.31 205 SER B O 1
ATOM 4569 N N . SER B 1 206 ? 8.109 21.734 22.688 1 98.38 206 SER B N 1
ATOM 4570 C CA . SER B 1 206 ? 8.773 20.594 23.312 1 98.38 206 SER B CA 1
ATOM 4571 C C . SER B 1 206 ? 9 19.469 22.312 1 98.38 206 SER B C 1
ATOM 4573 O O . SER B 1 206 ? 10.062 18.828 22.312 1 98.38 206 SER B O 1
ATOM 4575 N N . PHE B 1 207 ? 8.047 19.203 21.531 1 98.69 207 PHE B N 1
ATOM 4576 C CA . PHE B 1 207 ? 8.109 18.172 20.516 1 98.69 207 PHE B CA 1
ATOM 4577 C C . PHE B 1 207 ? 9.25 18.438 19.531 1 98.69 207 PHE B C 1
ATOM 4579 O O . PHE B 1 207 ? 10.07 17.562 19.266 1 98.69 207 PHE B O 1
ATOM 4586 N N . ILE B 1 208 ? 9.336 19.656 19 1 98.75 208 ILE B N 1
ATOM 4587 C CA . ILE B 1 208 ? 10.359 20.062 18.031 1 98.75 208 ILE B CA 1
ATOM 4588 C C . ILE B 1 208 ? 11.742 19.906 18.641 1 98.75 208 ILE B C 1
ATOM 4590 O O . ILE B 1 208 ? 12.656 19.375 18.016 1 98.75 208 ILE B O 1
ATOM 4594 N N . GLN B 1 209 ? 11.875 20.328 19.875 1 98.75 209 GLN B N 1
ATOM 4595 C CA . GLN B 1 209 ? 13.172 20.297 20.547 1 98.75 209 GLN B CA 1
ATOM 4596 C C . GLN B 1 209 ? 13.641 18.859 20.781 1 98.75 209 GLN B C 1
ATOM 4598 O O . GLN B 1 209 ? 14.836 18.578 20.719 1 98.75 209 GLN B O 1
ATOM 4603 N N . GLU B 1 210 ? 12.688 17.969 21.047 1 98.75 210 GLU B N 1
ATOM 4604 C CA . GLU B 1 210 ? 13.062 16.562 21.219 1 98.75 210 GLU B CA 1
ATOM 4605 C C . GLU B 1 210 ? 13.609 15.977 19.922 1 98.75 210 GLU B C 1
ATOM 4607 O O . GLU B 1 210 ? 14.594 15.234 19.938 1 98.75 210 GLU B O 1
ATOM 4612 N N . ILE B 1 211 ? 12.953 16.281 18.766 1 98.81 211 ILE B N 1
ATOM 4613 C CA . ILE B 1 211 ? 13.445 15.812 17.484 1 98.81 211 ILE B CA 1
ATOM 4614 C C . ILE B 1 211 ? 14.836 16.391 17.219 1 98.81 211 ILE B C 1
ATOM 4616 O O . ILE B 1 211 ? 15.727 15.688 16.734 1 98.81 211 ILE B O 1
ATOM 4620 N N . TYR B 1 212 ? 15.016 17.688 17.578 1 98.75 212 TYR B N 1
ATOM 4621 C CA . TYR B 1 212 ? 16.297 18.359 17.422 1 98.75 212 TYR B CA 1
ATOM 4622 C C . TYR B 1 212 ? 17.391 17.656 18.234 1 98.75 212 TYR B C 1
ATOM 4624 O O . TYR B 1 212 ? 18.484 17.422 17.734 1 98.75 212 TYR B O 1
ATOM 4632 N N . LYS B 1 213 ? 17.078 17.266 19.406 1 98.25 213 LYS B N 1
ATOM 4633 C CA . LYS B 1 213 ? 18.031 16.609 20.297 1 98.25 213 LYS B CA 1
ATOM 4634 C C . LYS B 1 213 ? 18.469 15.25 19.75 1 98.25 213 LYS B C 1
ATOM 4636 O O . LYS B 1 213 ? 19.609 14.828 19.938 1 98.25 213 LYS B O 1
ATOM 4641 N N . ILE B 1 214 ? 17.609 14.617 19.016 1 97.94 214 ILE B N 1
ATOM 4642 C CA . ILE B 1 214 ? 17.875 13.289 18.484 1 97.94 214 ILE B CA 1
ATOM 4643 C C . ILE B 1 214 ? 18.703 13.406 17.219 1 97.94 214 ILE B C 1
ATOM 4645 O O . ILE B 1 214 ? 19.375 12.445 16.812 1 97.94 214 ILE B O 1
ATOM 4649 N N . GLY B 1 215 ? 18.609 14.586 16.578 1 97.44 215 GLY B N 1
ATOM 4650 C CA . GLY B 1 215 ? 19.484 14.805 15.43 1 97.44 215 GLY B CA 1
ATOM 4651 C C . GLY B 1 215 ? 18.828 15.586 14.312 1 97.44 215 GLY B C 1
ATOM 4652 O O . GLY B 1 215 ? 19.5 15.961 13.336 1 97.44 215 GLY B O 1
ATOM 4653 N N . GLY B 1 216 ? 17.531 15.852 14.461 1 98.31 216 GLY B N 1
ATOM 4654 C CA . GLY B 1 216 ? 16.812 16.578 13.422 1 98.31 216 GLY B CA 1
ATOM 4655 C C . GLY B 1 216 ? 17.312 18 13.242 1 98.31 216 GLY B C 1
ATOM 4656 O O . GLY B 1 216 ? 17.625 18.672 14.219 1 98.31 216 GLY B O 1
ATOM 4657 N N . ARG B 1 217 ? 17.344 18.453 11.914 1 98.31 217 ARG B N 1
ATOM 4658 C CA . ARG B 1 217 ? 17.844 19.797 11.648 1 98.31 217 ARG B CA 1
ATOM 4659 C C . ARG B 1 217 ? 16.938 20.531 10.656 1 98.31 217 ARG B C 1
ATOM 4661 O O . ARG B 1 217 ? 16.859 21.766 10.68 1 98.31 217 ARG B O 1
ATOM 4668 N N . LYS B 1 218 ? 16.234 19.828 9.758 1 98.19 218 LYS B N 1
ATOM 4669 C CA . LYS B 1 218 ? 15.422 20.406 8.695 1 98.19 218 LYS B CA 1
ATOM 4670 C C . LYS B 1 218 ? 13.938 20.156 8.953 1 98.19 218 LYS B C 1
ATOM 4672 O O . LYS B 1 218 ? 13.445 19.047 8.781 1 98.19 218 LYS B O 1
ATOM 4677 N N . PHE B 1 219 ? 13.242 21.25 9.273 1 98.69 219 PHE B N 1
ATOM 4678 C CA . PHE B 1 219 ? 11.859 21.109 9.719 1 98.69 219 PHE B CA 1
ATOM 4679 C C . PHE B 1 219 ? 10.914 21.812 8.758 1 98.69 219 PHE B C 1
ATOM 4681 O O . PHE B 1 219 ? 11.07 23 8.469 1 98.69 219 PHE B O 1
ATOM 4688 N N . GLY B 1 220 ? 9.992 21.031 8.188 1 98.56 220 GLY B N 1
ATOM 4689 C CA . GLY B 1 220 ? 8.883 21.609 7.441 1 98.56 220 GLY B CA 1
ATOM 4690 C C . GLY B 1 220 ? 7.602 21.688 8.25 1 98.56 220 GLY B C 1
ATOM 4691 O O . GLY B 1 220 ? 7.277 20.781 9.008 1 98.56 220 GLY B O 1
ATOM 4692 N N . PHE B 1 221 ? 6.898 22.812 8.086 1 98.62 221 PHE B N 1
ATOM 4693 C CA . PHE B 1 221 ? 5.629 23.047 8.773 1 98.62 221 PHE B CA 1
ATOM 4694 C C . PHE B 1 221 ? 4.555 23.5 7.797 1 98.62 221 PHE B C 1
ATOM 4696 O O . PHE B 1 221 ? 4.863 24.062 6.742 1 98.62 221 PHE B O 1
ATOM 4703 N N . ILE B 1 222 ? 3.342 23.219 8.141 1 98.38 222 ILE B N 1
ATOM 4704 C CA . ILE B 1 222 ? 2.156 23.719 7.453 1 98.38 222 ILE B CA 1
ATOM 4705 C C . ILE B 1 222 ? 1.288 24.516 8.43 1 98.38 222 ILE B C 1
ATOM 4707 O O . ILE B 1 222 ? 0.797 23.969 9.414 1 98.38 222 ILE B O 1
ATOM 4711 N N . ARG B 1 223 ? 1.085 25.781 8.125 1 98.06 223 ARG B N 1
ATOM 4712 C CA . ARG B 1 223 ? 0.191 26.594 8.945 1 98.06 223 ARG B CA 1
ATOM 4713 C C . ARG B 1 223 ? -1.234 26.047 8.906 1 98.06 223 ARG B C 1
ATOM 4715 O O . ARG B 1 223 ? -1.637 25.438 7.918 1 98.06 223 ARG B O 1
ATOM 4722 N N . ILE B 1 224 ? -1.909 26.359 9.953 1 98.5 224 ILE B N 1
ATOM 4723 C CA . ILE B 1 224 ? -3.305 25.938 10.016 1 98.5 224 ILE B CA 1
ATOM 4724 C C . ILE B 1 224 ? -4.125 26.734 9 1 98.5 224 ILE B C 1
ATOM 4726 O O . ILE B 1 224 ? -3.945 27.938 8.859 1 98.5 224 ILE B O 1
ATOM 4730 N N . GLY B 1 225 ? -4.949 26.047 8.266 1 98.38 225 GLY B N 1
ATOM 4731 C CA . GLY B 1 225 ? -5.805 26.688 7.277 1 98.38 225 GLY B CA 1
ATOM 4732 C C . GLY B 1 225 ? -7.016 27.375 7.891 1 98.38 225 GLY B C 1
ATOM 4733 O O . GLY B 1 225 ? -7.105 27.516 9.109 1 98.38 225 GLY B O 1
ATOM 4734 N N . THR B 1 226 ? -7.883 27.828 7 1 98.56 226 THR B N 1
ATOM 4735 C CA . THR B 1 226 ? -9.109 28.5 7.43 1 98.56 226 THR B CA 1
ATOM 4736 C C . THR B 1 226 ? -10.141 27.484 7.906 1 98.56 226 THR B C 1
ATOM 4738 O O . THR B 1 226 ? -11.219 27.359 7.316 1 98.56 226 THR B O 1
ATOM 4741 N N . LEU B 1 227 ? -9.922 26.906 9.07 1 98.5 227 LEU B N 1
ATOM 4742 C CA . LEU B 1 227 ? -10.703 25.797 9.602 1 98.5 227 LEU B CA 1
ATOM 4743 C C . LEU B 1 227 ? -12.18 26.172 9.703 1 98.5 227 LEU B C 1
ATOM 4745 O O . LEU B 1 227 ? -13.055 25.359 9.43 1 98.5 227 LEU B O 1
ATOM 4749 N N . GLY B 1 228 ? -12.406 27.406 10.094 1 98.12 228 GLY B N 1
ATOM 4750 C CA . GLY B 1 228 ? -13.781 27.844 10.305 1 98.12 228 GLY B CA 1
ATOM 4751 C C . GLY B 1 228 ? -14.609 27.828 9.039 1 98.12 228 GLY B C 1
ATOM 4752 O O . GLY B 1 228 ? -15.844 27.906 9.102 1 98.12 228 GLY B O 1
ATOM 4753 N N . CYS B 1 229 ? -13.938 27.766 7.895 1 98.31 229 CYS B N 1
ATOM 4754 C CA . CYS B 1 229 ? -14.633 27.859 6.613 1 98.31 229 CYS B CA 1
ATOM 4755 C C . CYS B 1 229 ? -14.773 26.5 5.969 1 98.31 229 CYS B C 1
ATOM 4757 O O . CYS B 1 229 ? -15.25 26.375 4.84 1 98.31 229 CYS B O 1
ATOM 4759 N N . LEU B 1 230 ? -14.312 25.391 6.633 1 98.44 230 LEU B N 1
ATOM 4760 C CA . LEU B 1 230 ? -14.484 24.031 6.109 1 98.44 230 LEU B CA 1
ATOM 4761 C C . LEU B 1 230 ? -15.961 23.672 6.02 1 98.44 230 LEU B C 1
ATOM 4763 O O . LEU B 1 230 ? -16.766 24.125 6.824 1 98.44 230 LEU B O 1
ATOM 4767 N N . PRO B 1 231 ? -16.297 22.797 5.066 1 98.31 231 PRO B N 1
ATOM 4768 C CA . PRO B 1 231 ? -17.703 22.406 4.914 1 98.31 231 PRO B CA 1
ATOM 4769 C C . PRO B 1 231 ? -18.344 21.953 6.23 1 98.31 231 PRO B C 1
ATOM 4771 O O . PRO B 1 231 ? -19.453 22.391 6.562 1 98.31 231 PRO B O 1
ATOM 4774 N N . ALA B 1 232 ? -17.656 21.203 7.043 1 97.56 232 ALA B N 1
ATOM 4775 C CA . ALA B 1 232 ? -18.203 20.656 8.281 1 97.56 232 ALA B CA 1
ATOM 4776 C C . ALA B 1 232 ? -18.438 21.75 9.312 1 97.56 232 ALA B C 1
ATOM 4778 O O . ALA B 1 232 ? -19.422 21.703 10.062 1 97.56 232 ALA B O 1
ATOM 4779 N N . LEU B 1 233 ? -17.562 22.766 9.383 1 97.38 233 LEU B N 1
ATOM 4780 C CA . LEU B 1 233 ? -17.656 23.797 10.414 1 97.38 233 LEU B CA 1
ATOM 4781 C C . LEU B 1 233 ? -18.688 24.844 10.055 1 97.38 233 LEU B C 1
ATOM 4783 O O . LEU B 1 233 ? -19.281 25.469 10.938 1 97.38 233 LEU B O 1
ATOM 4787 N N . ARG B 1 234 ? -18.953 24.953 8.773 1 96.38 234 ARG B N 1
ATOM 4788 C CA . ARG B 1 234 ? -19.906 25.938 8.297 1 96.38 234 ARG B CA 1
ATOM 4789 C C . ARG B 1 234 ? -21.328 25.562 8.703 1 96.38 234 ARG B C 1
ATOM 4791 O O . ARG B 1 234 ? -22.234 26.391 8.688 1 96.38 234 ARG B O 1
ATOM 4798 N N . ILE B 1 235 ? -21.531 24.297 9.031 1 95.44 235 ILE B N 1
ATOM 4799 C CA . ILE B 1 235 ? -22.906 23.875 9.258 1 95.44 235 ILE B CA 1
ATOM 4800 C C . ILE B 1 235 ? -23.125 23.609 10.75 1 95.44 235 ILE B C 1
ATOM 4802 O O . ILE B 1 235 ? -24.203 23.141 11.148 1 95.44 235 ILE B O 1
ATOM 4806 N N . ILE B 1 236 ? -22.141 23.859 11.586 1 93.12 236 ILE B N 1
ATOM 4807 C CA . ILE B 1 236 ? -22.234 23.578 13.016 1 93.12 236 ILE B CA 1
ATOM 4808 C C . ILE B 1 236 ? -23.297 24.469 13.648 1 93.12 236 ILE B C 1
ATOM 4810 O O . ILE B 1 236 ? -24.062 24.031 14.508 1 93.12 236 ILE B O 1
ATOM 4814 N N . LYS B 1 237 ? -23.281 25.734 13.25 1 92.38 237 LYS B N 1
ATOM 4815 C CA . LYS B 1 237 ? -24.266 26.719 13.734 1 92.38 237 LYS B CA 1
ATOM 4816 C C . LYS B 1 237 ? -25.234 27.109 12.633 1 92.38 237 LYS B C 1
ATOM 4818 O O . LYS B 1 237 ? -24.938 27.984 11.82 1 92.38 237 LYS B O 1
ATOM 4823 N N . PRO B 1 238 ? -26.344 26.516 12.672 1 89.69 238 PRO B N 1
ATOM 4824 C CA . PRO B 1 238 ? -27.312 26.797 11.594 1 89.69 238 PRO B CA 1
ATOM 4825 C C . PRO B 1 238 ? -27.625 28.281 11.461 1 89.69 238 PRO B C 1
ATOM 4827 O O . PRO B 1 238 ? -27.906 28.766 10.359 1 89.69 238 PRO B O 1
ATOM 4830 N N . GLU B 1 239 ? -27.516 29 12.508 1 91.5 239 GLU B N 1
ATOM 4831 C CA . GLU B 1 239 ? -27.891 30.406 12.523 1 91.5 239 GLU B CA 1
ATOM 4832 C C . GLU B 1 239 ? -26.906 31.25 11.711 1 91.5 239 GLU B C 1
ATOM 4834 O O . GLU B 1 239 ? -27.234 32.344 11.273 1 91.5 239 GLU B O 1
ATOM 4839 N N . ASN B 1 240 ? -25.719 30.656 11.477 1 91.62 240 ASN B N 1
ATOM 4840 C CA . ASN B 1 240 ? -24.703 31.391 10.734 1 91.62 240 ASN B CA 1
ATOM 4841 C C . ASN B 1 240 ? -24.906 31.266 9.227 1 91.62 240 ASN B C 1
ATOM 4843 O O . ASN B 1 240 ? -24.156 31.844 8.438 1 91.62 240 ASN B O 1
ATOM 4847 N N . LYS B 1 241 ? -25.906 30.562 8.773 1 92.94 241 LYS B N 1
ATOM 4848 C CA . LYS B 1 241 ? -26.328 30.422 7.379 1 92.94 241 LYS B CA 1
ATOM 4849 C C . LYS B 1 241 ? -25.156 30.062 6.48 1 92.94 241 LYS B C 1
ATOM 4851 O O . LYS B 1 241 ? -25.016 30.625 5.387 1 92.94 241 LYS B O 1
ATOM 4856 N N . GLY B 1 242 ? -24.266 29.375 7.023 1 92.94 242 GLY B N 1
ATOM 4857 C CA . GLY B 1 242 ? -23.188 28.844 6.195 1 92.94 242 GLY B CA 1
ATOM 4858 C C . GLY B 1 242 ? -21.938 29.703 6.215 1 92.94 242 GLY B C 1
ATOM 4859 O O . GLY B 1 242 ? -20.969 29.406 5.508 1 92.94 242 GLY B O 1
ATOM 4860 N N . SER B 1 243 ? -21.891 30.75 7.02 1 95.62 243 SER B N 1
ATOM 4861 C CA . SER B 1 243 ? -20.688 31.562 7.172 1 95.62 243 SER B CA 1
ATOM 4862 C C . SER B 1 243 ? -19.609 30.812 7.945 1 95.62 243 SER B C 1
ATOM 4864 O O . SER B 1 243 ? -19.906 29.875 8.672 1 95.62 243 SER B O 1
ATOM 4866 N N . CYS B 1 244 ? -18.406 31.266 7.77 1 97.44 244 CYS B N 1
ATOM 4867 C CA . CYS B 1 244 ? -17.312 30.688 8.516 1 97.44 244 CYS B CA 1
ATOM 4868 C C . CYS B 1 244 ? -17.5 30.875 10.016 1 97.44 244 CYS B C 1
ATOM 4870 O O . CYS B 1 244 ? -18.062 31.891 10.445 1 97.44 244 CYS B O 1
ATOM 4872 N N . LEU B 1 245 ? -17.047 29.922 10.766 1 96.56 245 LEU B N 1
ATOM 4873 C CA . LEU B 1 245 ? -17.062 30.047 12.219 1 96.56 245 LEU B CA 1
ATOM 4874 C C . LEU B 1 245 ? -15.914 30.953 12.688 1 96.56 245 LEU B C 1
ATOM 4876 O O . LEU B 1 245 ? -14.781 30.484 12.836 1 96.56 245 LEU B O 1
ATOM 4880 N N . GLU B 1 246 ? -16.203 32.156 13.031 1 95.25 246 GLU B N 1
ATOM 4881 C CA . GLU B 1 246 ? -15.203 33.188 13.297 1 95.25 246 GLU B CA 1
ATOM 4882 C C . GLU B 1 246 ? -14.352 32.844 14.508 1 95.25 246 GLU B C 1
ATOM 4884 O O . GLU B 1 246 ? -13.164 33.156 14.555 1 95.25 246 GLU B O 1
ATOM 4889 N N . GLU B 1 247 ? -14.945 32.219 15.531 1 94.81 247 GLU B N 1
ATOM 4890 C CA . GLU B 1 247 ? -14.203 31.797 16.734 1 94.81 247 GLU B CA 1
ATOM 4891 C C . GLU B 1 247 ? -13.039 30.891 16.375 1 94.81 247 GLU B C 1
ATOM 4893 O O . GLU B 1 247 ? -11.938 31.031 16.906 1 94.81 247 GLU B O 1
ATOM 4898 N N . VAL B 1 248 ? -13.305 30 15.438 1 97.38 248 VAL B N 1
ATOM 4899 C CA . VAL B 1 248 ? -12.273 29.062 15.031 1 97.38 248 VAL B CA 1
ATOM 4900 C C . VAL B 1 248 ? -11.227 29.766 14.18 1 97.38 248 VAL B C 1
ATOM 4902 O O . VAL B 1 248 ? -10.031 29.5 14.305 1 97.38 248 VAL B O 1
ATOM 4905 N N . LEU B 1 249 ? -11.656 30.703 13.312 1 97.88 249 LEU B N 1
ATOM 4906 C CA . LEU B 1 249 ? -10.719 31.469 12.5 1 97.88 249 LEU B CA 1
ATOM 4907 C C . LEU B 1 249 ? -9.766 32.25 13.383 1 97.88 249 LEU B C 1
ATOM 4909 O O . LEU B 1 249 ? -8.57 32.375 13.078 1 97.88 249 LEU B O 1
ATOM 4913 N N . THR B 1 250 ? -10.297 32.781 14.438 1 97.88 250 THR B N 1
ATOM 4914 C CA . THR B 1 250 ? -9.469 33.531 15.375 1 97.88 250 THR B CA 1
ATOM 4915 C C . THR B 1 250 ? -8.398 32.656 15.992 1 97.88 250 THR B C 1
ATOM 4917 O O . THR B 1 250 ? -7.234 33.031 16.094 1 97.88 250 THR B O 1
ATOM 4920 N N . LEU B 1 251 ? -8.789 31.469 16.391 1 98.38 251 LEU B N 1
ATOM 4921 C CA . LEU B 1 251 ? -7.848 30.516 16.953 1 98.38 251 LEU B CA 1
ATOM 4922 C C . LEU B 1 251 ? -6.762 30.156 15.953 1 98.38 251 LEU B C 1
ATOM 4924 O O . LEU B 1 251 ? -5.586 30.047 16.312 1 98.38 251 LEU B O 1
ATOM 4928 N N . CYS B 1 252 ? -7.145 29.984 14.703 1 98.5 252 CYS B N 1
ATOM 4929 C CA . CYS B 1 252 ? -6.191 29.656 13.648 1 98.5 252 CYS B CA 1
ATOM 4930 C C . CYS B 1 252 ? -5.148 30.766 13.5 1 98.5 252 CYS B C 1
ATOM 4932 O O . CYS B 1 252 ? -3.949 30.484 13.422 1 98.5 252 CYS B O 1
ATOM 4934 N N . LYS B 1 253 ? -5.598 31.984 13.5 1 98.5 253 LYS B N 1
ATOM 4935 C CA . LYS B 1 253 ? -4.699 33.125 13.344 1 98.5 253 LYS B CA 1
ATOM 4936 C C . LYS B 1 253 ? -3.756 33.25 14.531 1 98.5 253 LYS B C 1
ATOM 4938 O O . LYS B 1 253 ? -2.566 33.531 14.367 1 98.5 253 LYS B O 1
ATOM 4943 N N . LEU B 1 254 ? -4.312 33.062 15.742 1 98.56 254 LEU B N 1
ATOM 4944 C CA . LEU B 1 254 ? -3.496 33.125 16.953 1 98.56 254 LEU B CA 1
ATOM 4945 C C . LEU B 1 254 ? -2.42 32.031 16.922 1 98.56 254 LEU B C 1
ATOM 4947 O O . LEU B 1 254 ? -1.26 32.281 17.25 1 98.56 254 LEU B O 1
ATOM 4951 N N . HIS B 1 255 ? -2.801 30.875 16.5 1 98.69 255 HIS B N 1
ATOM 4952 C CA . HIS B 1 255 ? -1.853 29.766 16.422 1 98.69 255 HIS B CA 1
ATOM 4953 C C . HIS B 1 255 ? -0.739 30.062 15.422 1 98.69 255 HIS B C 1
ATOM 4955 O O . HIS B 1 255 ? 0.442 29.891 15.727 1 98.69 255 HIS B O 1
ATOM 4961 N N . ASN B 1 256 ? -1.142 30.469 14.203 1 98.69 256 ASN B N 1
ATOM 4962 C CA . ASN B 1 256 ? -0.169 30.703 13.141 1 98.69 256 ASN B CA 1
ATOM 4963 C C . ASN B 1 256 ? 0.825 31.797 13.531 1 98.69 256 ASN B C 1
ATOM 4965 O O . ASN B 1 256 ? 2.016 31.703 13.227 1 98.69 256 ASN B O 1
ATOM 4969 N N . LYS B 1 257 ? 0.321 32.812 14.195 1 98.5 257 LYS B N 1
ATOM 4970 C CA . LYS B 1 257 ? 1.198 33.875 14.68 1 98.5 257 LYS B CA 1
ATOM 4971 C C . LYS B 1 257 ? 2.16 33.344 15.742 1 98.5 257 LYS B C 1
ATOM 4973 O O . LYS B 1 257 ? 3.357 33.656 15.703 1 98.5 257 LYS B O 1
ATOM 4978 N N . ALA B 1 258 ? 1.629 32.594 16.688 1 98.62 258 ALA B N 1
ATOM 4979 C CA . ALA B 1 258 ? 2.443 32.062 17.766 1 98.62 258 ALA B CA 1
ATOM 4980 C C . ALA B 1 258 ? 3.484 31.078 17.219 1 98.62 258 ALA B C 1
ATOM 4982 O O . ALA B 1 258 ? 4.617 31.047 17.703 1 98.62 258 ALA B O 1
ATOM 4983 N N . LEU B 1 259 ? 3.109 30.281 16.25 1 98.38 259 LEU B N 1
ATOM 4984 C CA . LEU B 1 259 ? 4.039 29.344 15.625 1 98.38 259 LEU B CA 1
ATOM 4985 C C . LEU B 1 259 ? 5.191 30.078 14.953 1 98.38 259 LEU B C 1
ATOM 4987 O O . LEU B 1 259 ? 6.352 29.688 15.094 1 98.38 259 LEU B O 1
ATOM 4991 N N . SER B 1 260 ? 4.883 31.094 14.219 1 98.06 260 SER B N 1
ATOM 4992 C CA . SER B 1 260 ? 5.914 31.891 13.562 1 98.06 260 SER B CA 1
ATOM 4993 C C . SER B 1 260 ? 6.918 32.438 14.578 1 98.06 260 SER B C 1
ATOM 4995 O O . SER B 1 260 ? 8.125 32.344 14.367 1 98.06 260 SER B O 1
ATOM 4997 N N . LYS B 1 261 ? 6.418 32.969 15.656 1 98.31 261 LYS B N 1
ATOM 4998 C CA . LYS B 1 261 ? 7.285 33.5 16.703 1 98.31 261 LYS B CA 1
ATOM 4999 C C . LYS B 1 261 ? 8.172 32.406 17.297 1 98.31 261 LYS B C 1
ATOM 5001 O O . LYS B 1 261 ? 9.359 32.625 17.547 1 98.31 261 LYS B O 1
ATOM 5006 N N . LEU B 1 262 ? 7.582 31.297 17.516 1 98.56 262 LEU B N 1
ATOM 5007 C CA . LEU B 1 262 ? 8.328 30.172 18.062 1 98.56 262 LEU B CA 1
ATOM 5008 C C . LEU B 1 262 ? 9.461 29.75 17.141 1 98.56 262 LEU B C 1
ATOM 5010 O O . LEU B 1 262 ? 10.586 29.531 17.578 1 98.56 262 LEU B O 1
ATOM 5014 N N . LEU B 1 263 ? 9.195 29.625 15.852 1 98.5 263 LEU B N 1
ATOM 5015 C CA . LEU B 1 263 ? 10.172 29.141 14.883 1 98.5 263 LEU B CA 1
ATOM 5016 C C . LEU B 1 263 ? 11.328 30.109 14.75 1 98.5 263 LEU B C 1
ATOM 5018 O O . LEU B 1 263 ? 12.492 29.703 14.648 1 98.5 263 LEU B O 1
ATOM 5022 N N . ILE B 1 264 ? 11.039 31.422 14.766 1 98.06 264 ILE B N 1
ATOM 5023 C CA . ILE B 1 264 ? 12.078 32.438 14.742 1 98.06 264 ILE B CA 1
ATOM 5024 C C . ILE B 1 264 ? 12.977 32.312 15.969 1 98.06 264 ILE B C 1
ATOM 5026 O O . ILE B 1 264 ? 14.203 32.375 15.859 1 98.06 264 ILE B O 1
ATOM 5030 N N . LYS B 1 265 ? 12.312 32.094 17.109 1 98.44 265 LYS B N 1
ATOM 5031 C CA . LYS B 1 265 ? 13.055 31.906 18.344 1 98.44 265 LYS B CA 1
ATOM 5032 C C . LYS B 1 265 ? 13.953 30.672 18.281 1 98.44 265 LYS B C 1
ATOM 5034 O O . LYS B 1 265 ? 15.125 30.719 18.656 1 98.44 265 LYS B O 1
ATOM 5039 N N . LEU B 1 266 ? 13.414 29.531 17.828 1 98.44 266 LEU B N 1
ATOM 5040 C CA . LEU B 1 266 ? 14.172 28.281 17.75 1 98.44 266 LEU B CA 1
ATOM 5041 C C . LEU B 1 266 ? 15.336 28.422 16.781 1 98.44 266 LEU B C 1
ATOM 5043 O O . LEU B 1 266 ? 16.422 27.875 17.016 1 98.44 266 LEU B O 1
ATOM 5047 N N . GLU B 1 267 ? 15.125 29.078 15.68 1 97.69 267 GLU B N 1
ATOM 5048 C CA . GLU B 1 267 ? 16.203 29.297 14.711 1 97.69 267 GLU B CA 1
ATOM 5049 C C . GLU B 1 267 ? 17.359 30.062 15.336 1 97.69 267 GLU B C 1
ATOM 5051 O O . GLU B 1 267 ? 18.516 29.797 15.031 1 97.69 267 GLU B O 1
ATOM 5056 N N . ARG B 1 268 ? 17.078 31 16.188 1 97.62 268 ARG B N 1
ATOM 5057 C CA . ARG B 1 268 ? 18.094 31.812 16.859 1 97.62 268 ARG B CA 1
ATOM 5058 C C . ARG B 1 268 ? 18.812 31 17.938 1 97.62 268 ARG B C 1
ATOM 5060 O O . ARG B 1 268 ? 20.016 31.141 18.109 1 97.62 268 ARG B O 1
ATOM 5067 N N . GLU B 1 269 ? 18.125 30.078 18.516 1 98.12 269 GLU B N 1
ATOM 5068 C CA . GLU B 1 269 ? 18.641 29.453 19.734 1 98.12 269 GLU B CA 1
ATOM 5069 C C . GLU B 1 269 ? 19.281 28.109 19.422 1 98.12 269 GLU B C 1
ATOM 5071 O O . GLU B 1 269 ? 20.156 27.641 20.156 1 98.12 269 GLU B O 1
ATOM 5076 N N . LEU B 1 270 ? 18.844 27.453 18.422 1 98.19 270 LEU B N 1
ATOM 5077 C CA . LEU B 1 270 ? 19.312 26.109 18.109 1 98.19 270 LEU B CA 1
ATOM 5078 C C . LEU B 1 270 ? 20.234 26.094 16.891 1 98.19 270 LEU B C 1
ATOM 5080 O O . LEU B 1 270 ? 19.812 26.484 15.797 1 98.19 270 LEU B O 1
ATOM 5084 N N . ALA B 1 271 ? 21.406 25.578 17.094 1 97.81 271 ALA B N 1
ATOM 5085 C CA . ALA B 1 271 ? 22.406 25.531 16.031 1 97.81 271 ALA B CA 1
ATOM 5086 C C . ALA B 1 271 ? 21.938 24.656 14.875 1 97.81 271 ALA B C 1
ATOM 5088 O O . ALA B 1 271 ? 21.484 23.531 15.086 1 97.81 271 ALA B O 1
ATOM 5089 N N . GLU B 1 272 ? 22 25.156 13.664 1 96.69 272 GLU B N 1
ATOM 5090 C CA . GLU B 1 272 ? 21.719 24.453 12.414 1 96.69 272 GLU B CA 1
ATOM 5091 C C . GLU B 1 272 ? 20.234 24.125 12.273 1 96.69 272 GLU B C 1
ATOM 5093 O O . GLU B 1 272 ? 19.859 23.297 11.453 1 96.69 272 GLU B O 1
ATOM 5098 N N . PHE B 1 273 ? 19.453 24.766 13.086 1 97.94 273 PHE B N 1
ATOM 5099 C CA . PHE B 1 273 ? 18.016 24.625 12.945 1 97.94 273 PHE B CA 1
ATOM 5100 C C . PHE B 1 273 ? 17.516 25.344 11.695 1 97.94 273 PHE B C 1
ATOM 5102 O O . PHE B 1 273 ? 17.719 26.547 11.547 1 97.94 273 PHE B O 1
ATOM 5109 N N . LYS B 1 274 ? 16.938 24.609 10.773 1 97.56 274 LYS B N 1
ATOM 5110 C CA . LYS B 1 274 ? 16.344 25.156 9.547 1 97.56 274 LYS B CA 1
ATOM 5111 C C . LYS B 1 274 ? 14.852 24.844 9.477 1 97.56 274 LYS B C 1
ATOM 5113 O O . LYS B 1 274 ? 14.414 23.766 9.875 1 97.56 274 LYS B O 1
ATOM 5118 N N . TYR B 1 275 ? 14.117 25.828 8.984 1 97.75 275 TYR B N 1
ATOM 5119 C CA . TYR B 1 275 ? 12.688 25.531 8.914 1 97.75 275 TYR B CA 1
ATOM 5120 C C . TYR B 1 275 ? 12.07 26.125 7.656 1 97.75 275 TYR B C 1
ATOM 5122 O O . TYR B 1 275 ? 12.625 27.078 7.078 1 97.75 275 TYR B O 1
ATOM 5130 N N . SER B 1 276 ? 11.086 25.5 7.137 1 98 276 SER B N 1
ATOM 5131 C CA . SER B 1 276 ? 10.141 25.938 6.117 1 98 276 SER B CA 1
ATOM 5132 C C . SER B 1 276 ? 8.711 25.938 6.656 1 98 276 SER B C 1
ATOM 5134 O O . SER B 1 276 ? 8.195 24.891 7.059 1 98 276 SER B O 1
ATOM 5136 N N . ASN B 1 277 ? 8.086 27.109 6.734 1 98.31 277 ASN B N 1
ATOM 5137 C CA . ASN B 1 277 ? 6.738 27.25 7.277 1 98.31 277 ASN B CA 1
ATOM 5138 C C . ASN B 1 277 ? 5.754 27.734 6.219 1 98.31 277 ASN B C 1
ATOM 5140 O O . ASN B 1 277 ? 5.715 28.922 5.902 1 98.31 277 ASN B O 1
ATOM 5144 N N . TYR B 1 278 ? 4.926 26.844 5.68 1 98.5 278 TYR B N 1
ATOM 5145 C CA . TYR B 1 278 ? 4.066 27.094 4.531 1 98.5 278 TYR B CA 1
ATOM 5146 C C . TYR B 1 278 ? 2.752 27.734 4.965 1 98.5 278 TYR B C 1
ATOM 5148 O O . TYR B 1 278 ? 2.082 27.234 5.871 1 98.5 278 TYR B O 1
ATOM 5156 N N . ASP B 1 279 ? 2.354 28.766 4.285 1 98.38 279 ASP B N 1
ATOM 5157 C CA . ASP B 1 279 ? 1.159 29.531 4.629 1 98.38 279 ASP B CA 1
ATOM 5158 C C . ASP B 1 279 ? -0.09 28.922 4.008 1 98.38 279 ASP B C 1
ATOM 5160 O O . ASP B 1 279 ? -0.715 29.516 3.129 1 98.38 279 ASP B O 1
ATOM 5164 N N . PHE B 1 280 ? -0.508 27.844 4.594 1 98.5 280 PHE B N 1
ATOM 5165 C CA . PHE B 1 280 ? -1.69 27.156 4.105 1 98.5 280 PHE B CA 1
ATOM 5166 C C . PHE B 1 280 ? -2.949 27.969 4.352 1 98.5 280 PHE B C 1
ATOM 5168 O O . PHE B 1 280 ? -3.916 27.875 3.596 1 98.5 280 PHE B O 1
ATOM 5175 N N . TYR B 1 281 ? -2.947 28.828 5.367 1 98.56 281 TYR B N 1
ATOM 5176 C CA . TYR B 1 281 ? -4.094 29.672 5.68 1 98.56 281 TYR B CA 1
ATOM 5177 C C . TYR B 1 281 ? -4.461 30.562 4.496 1 98.56 281 TYR B C 1
ATOM 5179 O O . TYR B 1 281 ? -5.605 30.562 4.043 1 98.56 281 TYR B O 1
ATOM 5187 N N . THR B 1 282 ? -3.477 31.281 4.035 1 98.06 282 THR B N 1
ATOM 5188 C CA . THR B 1 282 ? -3.689 32.188 2.916 1 98.06 282 THR B CA 1
ATOM 5189 C C . THR B 1 282 ? -4.062 31.422 1.651 1 98.06 282 THR B C 1
ATOM 5191 O O . THR B 1 282 ? -4.988 31.797 0.935 1 98.06 282 THR B O 1
ATOM 5194 N N . PHE B 1 283 ? -3.404 30.344 1.401 1 98.06 283 PHE B N 1
ATOM 5195 C CA . PHE B 1 283 ? -3.652 29.578 0.186 1 98.06 283 PHE B CA 1
ATOM 5196 C C . PHE B 1 283 ? -5.074 29.031 0.174 1 98.06 283 PHE B C 1
ATOM 5198 O O . PHE B 1 283 ? -5.785 29.156 -0.823 1 98.06 283 PHE B O 1
ATOM 5205 N N . LEU B 1 284 ? -5.469 28.391 1.301 1 98.5 284 LEU B N 1
ATOM 5206 C CA . LEU B 1 284 ? -6.805 27.812 1.366 1 98.5 284 LEU B CA 1
ATOM 5207 C C . LEU B 1 284 ? -7.875 28.891 1.205 1 98.5 284 LEU B C 1
ATOM 5209 O O . LEU B 1 284 ? -8.883 28.672 0.528 1 98.5 284 LEU B O 1
ATOM 5213 N N . SER B 1 285 ? -7.625 30.016 1.79 1 98.12 285 SER B N 1
ATOM 5214 C CA . SER B 1 285 ? -8.547 31.125 1.636 1 98.12 285 SER B CA 1
ATOM 5215 C C . SER B 1 285 ? -8.711 31.516 0.169 1 98.12 285 SER B C 1
ATOM 5217 O O . SER B 1 285 ? -9.836 31.75 -0.292 1 98.12 285 SER B O 1
ATOM 5219 N N . GLN B 1 286 ? -7.629 31.531 -0.543 1 97.75 286 GLN B N 1
ATOM 5220 C CA . GLN B 1 286 ? -7.664 31.875 -1.958 1 97.75 286 GLN B CA 1
ATOM 5221 C C . GLN B 1 286 ? -8.375 30.812 -2.779 1 97.75 286 GLN B C 1
ATOM 5223 O O . GLN B 1 286 ? -9.148 31.125 -3.682 1 97.75 286 GLN B O 1
ATOM 5228 N N . LEU B 1 287 ? -8.117 29.547 -2.459 1 97.88 287 LEU B N 1
ATOM 5229 C CA . LEU B 1 287 ? -8.773 28.453 -3.154 1 97.88 287 LEU B CA 1
ATOM 5230 C C . LEU B 1 287 ? -10.289 28.547 -3.02 1 97.88 287 LEU B C 1
ATOM 5232 O O . LEU B 1 287 ? -11.016 28.297 -3.982 1 97.88 287 LEU B O 1
ATOM 5236 N N . MET B 1 288 ? -10.711 28.875 -1.852 1 98 288 MET B N 1
ATOM 5237 C CA . MET B 1 288 ? -12.141 28.906 -1.562 1 98 288 MET B CA 1
ATOM 5238 C C . MET B 1 288 ? -12.797 30.125 -2.199 1 98 288 MET B C 1
ATOM 5240 O O . MET B 1 288 ? -13.906 30.031 -2.73 1 98 288 MET B O 1
ATOM 5244 N N . LYS B 1 289 ? -12.141 31.219 -2.209 1 97.25 289 LYS B N 1
ATOM 5245 C CA . LYS B 1 289 ? -12.695 32.469 -2.689 1 97.25 289 LYS B CA 1
ATOM 5246 C C . LYS B 1 289 ? -12.656 32.562 -4.211 1 97.25 289 LYS B C 1
ATOM 5248 O O . LYS B 1 289 ? -13.562 33.094 -4.836 1 97.25 289 LYS B O 1
ATOM 5253 N N . TYR B 1 290 ? -11.562 31.953 -4.758 1 98.06 290 TYR B N 1
ATOM 5254 C CA . TYR B 1 290 ? -11.352 32.031 -6.199 1 98.06 290 TYR B CA 1
ATOM 5255 C C . TYR B 1 290 ? -11.055 30.672 -6.785 1 98.06 290 TYR B C 1
ATOM 5257 O O . TYR B 1 290 ? -10.031 30.469 -7.445 1 98.06 290 TYR B O 1
ATOM 5265 N N . PRO B 1 291 ? -11.984 29.766 -6.684 1 98.25 291 PRO B N 1
ATOM 5266 C CA . PRO B 1 291 ? -11.695 28.391 -7.133 1 98.25 291 PRO B CA 1
ATOM 5267 C C . PRO B 1 291 ? -11.359 28.328 -8.625 1 98.25 291 PRO B C 1
ATOM 5269 O O . PRO B 1 291 ? -10.477 27.562 -9.023 1 98.25 291 PRO B O 1
ATOM 5272 N N . SER B 1 292 ? -11.945 29.109 -9.5 1 98.19 292 SER B N 1
ATOM 5273 C CA . SER B 1 292 ? -11.727 29.031 -10.938 1 98.19 292 SER B CA 1
ATOM 5274 C C . SER B 1 292 ? -10.297 29.438 -11.297 1 98.19 292 SER B C 1
ATOM 5276 O O . SER B 1 292 ? -9.719 28.906 -12.258 1 98.19 292 SER B O 1
ATOM 5278 N N . LYS B 1 293 ? -9.773 30.359 -10.5 1 97.88 293 LYS B N 1
ATOM 5279 C CA . LYS B 1 293 ? -8.398 30.797 -10.727 1 97.88 293 LYS B CA 1
ATOM 5280 C C . LYS B 1 293 ? -7.422 29.641 -10.57 1 97.88 293 LYS B C 1
ATOM 5282 O O . LYS B 1 293 ? -6.336 29.641 -11.156 1 97.88 293 LYS B O 1
ATOM 5287 N N . TYR B 1 294 ? -7.844 28.703 -9.836 1 98 294 TYR B N 1
ATOM 5288 C CA . TYR B 1 294 ? -6.953 27.594 -9.531 1 98 294 TYR B CA 1
ATOM 5289 C C . TYR B 1 294 ? -7.426 26.312 -10.227 1 98 294 TYR B C 1
ATOM 5291 O O . TYR B 1 294 ? -6.977 25.219 -9.883 1 98 294 TYR B O 1
ATOM 5299 N N . GLY B 1 295 ? -8.414 26.453 -11.109 1 98.25 295 GLY B N 1
ATOM 5300 C CA . GLY B 1 295 ? -8.828 25.328 -11.945 1 98.25 295 GLY B CA 1
ATOM 5301 C C . GLY B 1 295 ? -9.945 24.5 -11.328 1 98.25 295 GLY B C 1
ATOM 5302 O O . GLY B 1 295 ? -10.203 23.391 -11.758 1 98.25 295 GLY B O 1
ATOM 5303 N N . PHE B 1 296 ? -10.602 25.031 -10.312 1 98.75 296 PHE B N 1
ATOM 5304 C CA . PHE B 1 296 ? -11.711 24.344 -9.664 1 98.75 296 PHE B CA 1
ATOM 5305 C C . PHE B 1 296 ? -13.039 25 -10.031 1 98.75 296 PHE B C 1
ATOM 5307 O O . PHE B 1 296 ? -13.078 26.156 -10.461 1 98.75 296 PHE B O 1
ATOM 5314 N N . LYS B 1 297 ? -14.094 24.219 -9.891 1 98.44 297 LYS B N 1
ATOM 5315 C CA . LYS B 1 297 ? -15.453 24.734 -10.047 1 98.44 297 LYS B CA 1
ATOM 5316 C C . LYS B 1 297 ? -16.094 25 -8.695 1 98.44 297 LYS B C 1
ATOM 5318 O O . LYS B 1 297 ? -16.922 25.906 -8.555 1 98.44 297 LYS B O 1
ATOM 5323 N N . GLU B 1 298 ? -15.711 24.141 -7.703 1 98.06 298 GLU B N 1
ATOM 5324 C CA . GLU B 1 298 ? -16.328 24.203 -6.383 1 98.06 298 GLU B CA 1
ATOM 5325 C C . GLU B 1 298 ? -15.305 24.531 -5.305 1 98.06 298 GLU B C 1
ATOM 5327 O O . GLU B 1 298 ? -14.367 23.766 -5.078 1 98.06 298 GLU B O 1
ATOM 5332 N N . GLY B 1 299 ? -15.531 25.641 -4.59 1 97.94 299 GLY B N 1
ATOM 5333 C CA . GLY B 1 299 ? -14.609 26.062 -3.549 1 97.94 299 GLY B CA 1
ATOM 5334 C C . GLY B 1 299 ? -15.164 25.875 -2.148 1 97.94 299 GLY B C 1
ATOM 5335 O O . GLY B 1 299 ? -14.414 25.906 -1.171 1 97.94 299 GLY B O 1
ATOM 5336 N N . GLU B 1 300 ? -16.453 25.625 -2.084 1 97.19 300 GLU B N 1
ATOM 5337 C CA . GLU B 1 300 ? -17.094 25.562 -0.771 1 97.19 300 GLU B CA 1
ATOM 5338 C C . GLU B 1 300 ? -17.703 24.188 -0.514 1 97.19 300 GLU B C 1
ATOM 5340 O O . GLU B 1 300 ? -17.719 23.719 0.625 1 97.19 300 GLU B O 1
ATOM 5345 N N . ASN B 1 301 ? -18.094 23.547 -1.579 1 98.12 301 ASN B N 1
ATOM 5346 C CA . ASN B 1 301 ? -18.766 22.25 -1.458 1 98.12 301 ASN B CA 1
ATOM 5347 C C . ASN B 1 301 ? -17.766 21.109 -1.497 1 98.12 301 ASN B C 1
ATOM 5349 O O . ASN B 1 301 ? -16.781 21.141 -2.246 1 98.12 301 ASN B O 1
ATOM 5353 N N . ALA B 1 302 ? -18.062 20.078 -0.712 1 98.81 302 ALA B N 1
ATOM 5354 C CA . ALA B 1 302 ? -17.25 18.859 -0.755 1 98.81 302 ALA B CA 1
ATOM 5355 C C . ALA B 1 302 ? -17.719 17.938 -1.871 1 98.81 302 ALA B C 1
ATOM 5357 O O . ALA B 1 302 ? -18.906 17.875 -2.182 1 98.81 302 ALA B O 1
ATOM 5358 N N . CYS B 1 303 ? -16.859 17.172 -2.455 1 98.88 303 CYS B N 1
ATOM 5359 C CA . CYS B 1 303 ? -17.125 16.203 -3.518 1 98.88 303 CYS B CA 1
ATOM 5360 C C . CYS B 1 303 ? -17.859 14.992 -2.977 1 98.88 303 CYS B C 1
ATOM 5362 O O . CYS B 1 303 ? -18.672 14.391 -3.682 1 98.88 303 CYS B O 1
ATOM 5364 N N . CYS B 1 304 ? -17.641 14.609 -1.76 1 98.88 304 CYS B N 1
ATOM 5365 C CA . CYS B 1 304 ? -18.172 13.406 -1.14 1 98.88 304 CYS B CA 1
ATOM 5366 C C . CYS B 1 304 ? -18.781 13.727 0.223 1 98.88 304 CYS B C 1
ATOM 5368 O O . CYS B 1 304 ? -18.094 14.203 1.119 1 98.88 304 CYS B O 1
ATOM 5370 N N . GLY B 1 305 ? -19.953 13.453 0.451 1 98.31 305 GLY B N 1
ATOM 5371 C CA . GLY B 1 305 ? -20.672 13.719 1.687 1 98.31 305 GLY B CA 1
ATOM 5372 C C . GLY B 1 305 ? -22.141 14.047 1.464 1 98.31 305 GLY B C 1
ATOM 5373 O O . GLY B 1 305 ? -22.688 13.766 0.397 1 98.31 305 GLY B O 1
ATOM 5374 N N . THR B 1 306 ? -22.797 14.492 2.52 1 98.19 306 THR B N 1
ATOM 5375 C CA . THR B 1 306 ? -24.203 14.898 2.396 1 98.19 306 THR B CA 1
ATOM 5376 C C . THR B 1 306 ? -24.453 16.172 3.199 1 98.19 306 THR B C 1
ATOM 5378 O O . THR B 1 306 ? -23.562 16.688 3.859 1 98.19 306 THR B O 1
ATOM 5381 N N . GLY B 1 307 ? -25.688 16.75 2.979 1 96.31 307 GLY B N 1
ATOM 5382 C CA . GLY B 1 307 ? -26.062 17.984 3.65 1 96.31 307 GLY B CA 1
ATOM 5383 C C . GLY B 1 307 ? -25.531 19.219 2.959 1 96.31 307 GLY B C 1
ATOM 5384 O O . GLY B 1 307 ? -24.891 19.125 1.904 1 96.31 307 GLY B O 1
ATOM 5385 N N . ARG B 1 308 ? -25.781 20.406 3.654 1 96.56 308 ARG B N 1
ATOM 5386 C CA . ARG B 1 308 ? -25.297 21.656 3.088 1 96.56 308 ARG B CA 1
ATOM 5387 C C . ARG B 1 308 ? -23.781 21.656 2.936 1 96.56 308 ARG B C 1
ATOM 5389 O O . ARG B 1 308 ? -23.062 21.234 3.844 1 96.56 308 ARG B O 1
ATOM 5396 N N . PHE B 1 309 ? -23.25 22 1.738 1 97.81 309 PHE B N 1
ATOM 5397 C CA . PHE B 1 309 ? -21.844 22.094 1.367 1 97.81 309 PHE B CA 1
ATOM 5398 C C . PHE B 1 309 ? -21.188 20.734 1.396 1 97.81 309 PHE B C 1
ATOM 5400 O O . PHE B 1 309 ? -19.969 20.625 1.238 1 97.81 309 PHE B O 1
ATOM 5407 N N . GLY B 1 310 ? -21.953 19.625 1.628 1 97.81 310 GLY B N 1
ATOM 5408 C CA . GLY B 1 310 ? -21.312 18.344 1.927 1 97.81 310 GLY B CA 1
ATOM 5409 C C . GLY B 1 310 ? -20.672 18.312 3.303 1 97.81 310 GLY B C 1
ATOM 5410 O O . GLY B 1 310 ? -19.688 17.609 3.516 1 97.81 310 GLY B O 1
ATOM 5411 N N . GLY B 1 311 ? -21.234 19.078 4.191 1 97.56 311 GLY B N 1
ATOM 5412 C CA . GLY B 1 311 ? -20.641 19.328 5.492 1 97.56 311 GLY B CA 1
ATOM 5413 C C . GLY B 1 311 ? -20.859 18.188 6.477 1 97.56 311 GLY B C 1
ATOM 5414 O O . GLY B 1 311 ? -20.156 18.109 7.492 1 97.56 311 GLY B O 1
ATOM 5415 N N . VAL B 1 312 ? -21.859 17.344 6.238 1 97.12 312 VAL B N 1
ATOM 5416 C CA . VAL B 1 312 ? -22.078 16.172 7.07 1 97.12 312 VAL B CA 1
ATOM 5417 C C . VAL B 1 312 ? -21.062 15.094 6.727 1 97.12 312 VAL B C 1
ATOM 5419 O O . VAL B 1 312 ? -20.953 14.672 5.57 1 97.12 312 VAL B O 1
ATOM 5422 N N . PRO B 1 313 ? -20.203 14.688 7.719 1 97.06 313 PRO B N 1
ATOM 5423 C CA . PRO B 1 313 ? -19.156 13.703 7.434 1 97.06 313 PRO B CA 1
ATOM 5424 C C . PRO B 1 313 ? -19.719 12.305 7.18 1 97.06 313 PRO B C 1
ATOM 5426 O O . PRO B 1 313 ? -19.719 11.461 8.086 1 97.06 313 PRO B O 1
ATOM 5429 N N . SER B 1 314 ? -20.188 12.023 5.957 1 98.25 314 SER B N 1
ATOM 5430 C CA . SER B 1 314 ? -20.844 10.758 5.641 1 98.25 314 SER B CA 1
ATOM 5431 C C . SER B 1 314 ? -20.172 10.062 4.457 1 98.25 314 SER B C 1
ATOM 5433 O O . SER B 1 314 ? -20.641 9.023 3.992 1 98.25 314 SER B O 1
ATOM 5435 N N . CYS B 1 315 ? -19.031 10.656 3.955 1 98.56 315 CYS B N 1
ATOM 5436 C CA . CYS B 1 315 ? -18.359 10.102 2.787 1 98.56 315 CYS B CA 1
ATOM 5437 C C . CYS B 1 315 ? -18.078 8.617 2.971 1 98.56 315 CYS B C 1
ATOM 5439 O O . CYS B 1 315 ? -17.469 8.211 3.969 1 98.56 315 CYS B O 1
ATOM 5441 N N . GLY B 1 316 ? -18.516 7.77 2.002 1 97.5 316 GLY B N 1
ATOM 5442 C CA . GLY B 1 316 ? -18.297 6.336 2.016 1 97.5 316 GLY B CA 1
ATOM 5443 C C . GLY B 1 316 ? -19.344 5.57 2.797 1 97.5 316 GLY B C 1
ATOM 5444 O O . GLY B 1 316 ? -19.406 4.34 2.727 1 97.5 316 GLY B O 1
ATOM 5445 N N . GLY B 1 317 ? -20.156 6.219 3.645 1 97.56 317 GLY B N 1
ATOM 5446 C CA . GLY B 1 317 ? -21.312 5.633 4.301 1 97.56 317 GLY B CA 1
ATOM 5447 C C . GLY B 1 317 ? -20.953 4.711 5.449 1 97.56 317 GLY B C 1
ATOM 5448 O O . GLY B 1 317 ? -21.656 3.746 5.73 1 97.56 317 GLY B O 1
ATOM 5449 N N . ARG B 1 318 ? -19.781 4.906 6.074 1 96.38 318 ARG B N 1
ATOM 5450 C CA . ARG B 1 318 ? -19.328 4.02 7.137 1 96.38 318 ARG B CA 1
ATOM 5451 C C . ARG B 1 318 ? -19.406 4.711 8.492 1 96.38 318 ARG B C 1
ATOM 5453 O O . ARG B 1 318 ? -19.031 4.125 9.516 1 96.38 318 ARG B O 1
ATOM 5460 N N . ARG B 1 319 ? -19.844 5.969 8.523 1 96.19 319 ARG B N 1
ATOM 5461 C CA . ARG B 1 319 ? -19.938 6.742 9.758 1 96.19 319 ARG B CA 1
ATOM 5462 C C . ARG B 1 319 ? -21.375 6.82 10.242 1 96.19 319 ARG B C 1
ATOM 5464 O O . ARG B 1 319 ? -22.219 6 9.859 1 96.19 319 ARG B O 1
ATOM 5471 N N . ALA B 1 320 ? -21.703 7.664 11.211 1 94.25 320 ALA B N 1
ATOM 5472 C CA . ALA B 1 320 ? -23.031 7.719 11.82 1 94.25 320 ALA B CA 1
ATOM 5473 C C . ALA B 1 320 ? -24.109 7.879 10.758 1 94.25 320 ALA B C 1
ATOM 5475 O O . ALA B 1 320 ? -25.156 7.219 10.82 1 94.25 320 ALA B O 1
ATOM 5476 N N . VAL B 1 321 ? -23.859 8.836 9.859 1 96.38 321 VAL B N 1
ATOM 5477 C CA . VAL B 1 321 ? -24.75 9.031 8.719 1 96.38 321 VAL B CA 1
ATOM 5478 C C . VAL B 1 321 ? -24.25 8.195 7.539 1 96.38 321 VAL B C 1
ATOM 5480 O O . VAL B 1 321 ? -23.109 8.344 7.102 1 96.38 321 VAL B O 1
ATOM 5483 N N . LYS B 1 322 ? -25.094 7.336 6.996 1 96.62 322 LYS B N 1
ATOM 5484 C CA . LYS B 1 322 ? -24.672 6.363 5.988 1 96.62 322 LYS B CA 1
ATOM 5485 C C . LYS B 1 322 ? -24.859 6.918 4.578 1 96.62 322 LYS B C 1
ATOM 5487 O O . LYS B 1 322 ? -24.094 6.578 3.67 1 96.62 322 LYS B O 1
ATOM 5492 N N . GLU B 1 323 ? -25.828 7.766 4.406 1 97.44 323 GLU B N 1
ATOM 5493 C CA . GLU B 1 323 ? -26.125 8.328 3.092 1 97.44 323 GLU B CA 1
ATOM 5494 C C . GLU B 1 323 ? -25.062 9.336 2.672 1 97.44 323 GLU B C 1
ATOM 5496 O O . GLU B 1 323 ? -24.609 10.133 3.49 1 97.44 323 GLU B O 1
ATOM 5501 N N . TYR B 1 324 ? -24.656 9.242 1.413 1 98.19 324 TYR B N 1
ATOM 5502 C CA . TYR B 1 324 ? -23.734 10.242 0.883 1 98.19 324 TYR B CA 1
ATOM 5503 C C . TYR B 1 324 ? -23.891 10.367 -0.629 1 98.19 324 TYR B C 1
ATOM 5505 O O . TYR B 1 324 ? -24.453 9.492 -1.278 1 98.19 324 TYR B O 1
ATOM 5513 N N . GLN B 1 325 ? -23.5 11.508 -1.129 1 98.06 325 GLN B N 1
ATOM 5514 C CA . GLN B 1 325 ? -23.359 11.75 -2.561 1 98.06 325 GLN B CA 1
ATOM 5515 C C . GLN B 1 325 ? -21.891 11.859 -2.957 1 98.06 325 GLN B C 1
ATOM 5517 O O . GLN B 1 325 ? -21.047 12.234 -2.139 1 98.06 325 GLN B O 1
ATOM 5522 N N . LEU B 1 326 ? -21.625 11.453 -4.176 1 98.62 326 LEU B N 1
ATOM 5523 C CA . LEU B 1 326 ? -20.297 11.555 -4.762 1 98.62 326 LEU B CA 1
ATOM 5524 C C . LEU B 1 326 ? -20.328 12.367 -6.055 1 98.62 326 LEU B C 1
ATOM 5526 O O . LEU B 1 326 ? -21.188 12.141 -6.906 1 98.62 326 LEU B O 1
ATOM 5530 N N . CYS B 1 327 ? -19.453 13.305 -6.129 1 98.62 327 CYS B N 1
ATOM 5531 C CA . CYS B 1 327 ? -19.375 14.109 -7.344 1 98.62 327 CYS B CA 1
ATOM 5532 C C . CYS B 1 327 ? -18.938 13.258 -8.531 1 98.62 327 CYS B C 1
ATOM 5534 O O . CYS B 1 327 ? -18.453 12.133 -8.359 1 98.62 327 CYS B O 1
ATOM 5536 N N . ASP B 1 328 ? -19.094 13.812 -9.664 1 97.56 328 ASP B N 1
ATOM 5537 C CA . ASP B 1 328 ? -18.703 13.109 -10.891 1 97.56 328 ASP B CA 1
ATOM 5538 C C . ASP B 1 328 ? -17.203 13.164 -11.094 1 97.56 328 ASP B C 1
ATOM 5540 O O . ASP B 1 328 ? -16.594 12.203 -11.578 1 97.56 328 ASP B O 1
ATOM 5544 N N . ASP B 1 329 ? -16.578 14.328 -10.742 1 98.31 329 ASP B N 1
ATOM 5545 C CA . ASP B 1 329 ? -15.156 14.523 -10.969 1 98.31 329 ASP B CA 1
ATOM 5546 C C . ASP B 1 329 ? -14.516 15.273 -9.805 1 98.31 329 ASP B C 1
ATOM 5548 O O . ASP B 1 329 ? -14.664 16.484 -9.68 1 98.31 329 ASP B O 1
ATOM 5552 N N . PRO B 1 330 ? -13.672 14.586 -9.055 1 98.69 330 PRO B N 1
ATOM 5553 C CA . PRO B 1 330 ? -13.031 15.242 -7.91 1 98.69 330 PRO B CA 1
ATOM 5554 C C . PRO B 1 330 ? -12.172 16.438 -8.32 1 98.69 330 PRO B C 1
ATOM 5556 O O . PRO B 1 330 ? -11.938 17.344 -7.516 1 98.69 330 PRO B O 1
ATOM 5559 N N . ASN B 1 331 ? -11.75 16.516 -9.547 1 98.25 331 ASN B N 1
ATOM 5560 C CA . ASN B 1 331 ? -10.867 17.578 -10.008 1 98.25 331 ASN B CA 1
ATOM 5561 C C . ASN B 1 331 ? -11.578 18.938 -10.031 1 98.25 331 ASN B C 1
ATOM 5563 O O . ASN B 1 331 ? -10.93 19.984 -10.141 1 98.25 331 ASN B O 1
ATOM 5567 N N . ASP B 1 332 ? -12.867 18.906 -9.914 1 98.62 332 ASP B N 1
ATOM 5568 C CA . ASP B 1 332 ? -13.656 20.125 -9.938 1 98.62 332 ASP B CA 1
ATOM 5569 C C . ASP B 1 332 ? -13.773 20.734 -8.539 1 98.62 332 ASP B C 1
ATOM 5571 O O . ASP B 1 332 ? -14.211 21.875 -8.391 1 98.62 332 ASP B O 1
ATOM 5575 N N . TYR B 1 333 ? -13.312 20.047 -7.527 1 98.88 333 TYR B N 1
ATOM 5576 C CA . TYR B 1 333 ? -13.594 20.438 -6.148 1 98.88 333 TYR B CA 1
ATOM 5577 C C . TYR B 1 333 ? -12.305 20.703 -5.387 1 98.88 333 TYR B C 1
ATOM 5579 O O . TYR B 1 333 ? -11.32 19.984 -5.543 1 98.88 333 TYR B O 1
ATOM 5587 N N . VAL B 1 334 ? -12.336 21.703 -4.5 1 98.88 334 VAL B N 1
ATOM 5588 C CA . VAL B 1 334 ? -11.25 21.922 -3.551 1 98.88 334 VAL B CA 1
ATOM 5589 C C . VAL B 1 334 ? -11.305 20.859 -2.449 1 98.88 334 VAL B C 1
ATOM 5591 O O . VAL B 1 334 ? -10.281 20.281 -2.094 1 98.88 334 VAL B O 1
ATOM 5594 N N . PHE B 1 335 ? -12.547 20.594 -1.992 1 98.94 335 PHE B N 1
ATOM 5595 C CA . PHE B 1 335 ? -12.719 19.703 -0.862 1 98.94 335 PHE B CA 1
ATOM 5596 C C . PHE B 1 335 ? -13.18 18.328 -1.335 1 98.94 335 PHE B C 1
ATOM 5598 O O . PHE B 1 335 ? -14.109 18.219 -2.135 1 98.94 335 PHE B O 1
ATOM 5605 N N . TRP B 1 336 ? -12.492 17.266 -0.855 1 98.94 336 TRP B N 1
ATOM 5606 C CA . TRP B 1 336 ? -12.898 15.891 -1.118 1 98.94 336 TRP B CA 1
ATOM 5607 C C . TRP B 1 336 ? -14.086 15.5 -0.242 1 98.94 336 TRP B C 1
ATOM 5609 O O . TRP B 1 336 ? -15.109 15.023 -0.745 1 98.94 336 TRP B O 1
ATOM 5619 N N . ASP B 1 337 ? -13.875 15.672 1.076 1 98.81 337 ASP B N 1
ATOM 5620 C CA . ASP B 1 337 ? -14.93 15.422 2.053 1 98.81 337 ASP B CA 1
ATOM 5621 C C . ASP B 1 337 ? -15.141 16.641 2.955 1 98.81 337 ASP B C 1
ATOM 5623 O O . ASP B 1 337 ? -14.727 17.75 2.617 1 98.81 337 ASP B O 1
ATOM 5627 N N . SER B 1 338 ? -15.797 16.516 4.07 1 98.44 338 SER B N 1
ATOM 5628 C CA . SER B 1 338 ? -16.25 17.641 4.879 1 98.44 338 SER B CA 1
ATOM 5629 C C . SER B 1 338 ? -15.07 18.375 5.512 1 98.44 338 SER B C 1
ATOM 5631 O O . SER B 1 338 ? -15.227 19.484 6.016 1 98.44 338 SER B O 1
ATOM 5633 N N . PHE B 1 339 ? -13.789 17.719 5.402 1 98.5 339 PHE B N 1
ATOM 5634 C CA . PHE B 1 339 ? -12.672 18.281 6.137 1 98.5 339 PHE B CA 1
ATOM 5635 C C . PHE B 1 339 ? -11.422 18.344 5.258 1 98.5 339 PHE B C 1
ATOM 5637 O O . PHE B 1 339 ? -10.5 19.125 5.535 1 98.5 339 PHE B O 1
ATOM 5644 N N . HIS B 1 340 ? -11.344 17.5 4.219 1 98.88 340 HIS B N 1
ATOM 5645 C CA . HIS B 1 340 ? -10.07 17.234 3.564 1 98.88 340 HIS B CA 1
ATOM 5646 C C . HIS B 1 340 ? -10.102 17.656 2.098 1 98.88 340 HIS B C 1
ATOM 5648 O O . HIS B 1 340 ? -11.172 17.906 1.542 1 98.88 340 HIS B O 1
ATOM 5654 N N . LEU B 1 341 ? -8.961 17.766 1.526 1 98.88 341 LEU B N 1
ATOM 5655 C CA . LEU B 1 341 ? -8.82 18.281 0.173 1 98.88 341 LEU B CA 1
ATOM 5656 C C . LEU B 1 341 ? -8.781 17.156 -0.849 1 98.88 341 LEU B C 1
ATOM 5658 O O . LEU B 1 341 ? -8.586 15.992 -0.486 1 98.88 341 LEU B O 1
ATOM 5662 N N . THR B 1 342 ? -9.023 17.5 -2.1 1 98.94 342 THR B N 1
ATOM 5663 C CA . THR B 1 342 ? -8.867 16.578 -3.217 1 98.94 342 THR B CA 1
ATOM 5664 C C . THR B 1 342 ? -7.391 16.406 -3.57 1 98.94 342 THR B C 1
ATOM 5666 O O . THR B 1 342 ? -6.555 17.219 -3.195 1 98.94 342 THR B O 1
ATOM 5669 N N . ASP B 1 343 ? -7.086 15.305 -4.309 1 98.75 343 ASP B N 1
ATOM 5670 C CA . ASP B 1 343 ? -5.758 15.047 -4.863 1 98.75 343 ASP B CA 1
ATOM 5671 C C . ASP B 1 343 ? -5.199 16.297 -5.543 1 98.75 343 ASP B C 1
ATOM 5673 O O . ASP B 1 343 ? -4.055 16.688 -5.293 1 98.75 343 ASP B O 1
ATOM 5677 N N . ARG B 1 344 ? -6.008 16.969 -6.312 1 98.75 344 ARG B N 1
ATOM 5678 C CA . ARG B 1 344 ? -5.582 18.141 -7.07 1 98.75 344 ARG B CA 1
ATOM 5679 C C . ARG B 1 344 ? -5.227 19.297 -6.141 1 98.75 344 ARG B C 1
ATOM 5681 O O . ARG B 1 344 ? -4.23 20 -6.359 1 98.75 344 ARG B O 1
ATOM 5688 N N . ALA B 1 345 ? -6.027 19.531 -5.184 1 98.88 345 ALA B N 1
ATOM 5689 C CA . ALA B 1 345 ? -5.746 20.609 -4.238 1 98.88 345 ALA B CA 1
ATOM 5690 C C . ALA B 1 345 ? -4.477 20.312 -3.441 1 98.88 345 ALA B C 1
ATOM 5692 O O . ALA B 1 345 ? -3.654 21.219 -3.227 1 98.88 345 ALA B O 1
ATOM 5693 N N . TYR B 1 346 ? -4.32 19.062 -2.994 1 98.81 346 TYR B N 1
ATOM 5694 C CA . TYR B 1 346 ? -3.102 18.688 -2.289 1 98.81 346 TYR B CA 1
ATOM 5695 C C . TYR B 1 346 ? -1.879 18.859 -3.182 1 98.81 346 TYR B C 1
ATOM 5697 O O . TYR B 1 346 ? -0.796 19.203 -2.701 1 98.81 346 TYR B O 1
ATOM 5705 N N . GLN B 1 347 ? -2.021 18.594 -4.449 1 98.69 347 GLN B N 1
ATOM 5706 C CA . GLN B 1 347 ? -0.919 18.797 -5.387 1 98.69 347 GLN B CA 1
ATOM 5707 C C . GLN B 1 347 ? -0.488 20.25 -5.434 1 98.69 347 GLN B C 1
ATOM 5709 O O . GLN B 1 347 ? 0.707 20.562 -5.402 1 98.69 347 GLN B O 1
ATOM 5714 N N . GLN B 1 348 ? -1.467 21.109 -5.527 1 98.5 348 GLN B N 1
ATOM 5715 C CA . GLN B 1 348 ? -1.151 22.547 -5.582 1 98.5 348 GLN B CA 1
ATOM 5716 C C . GLN B 1 348 ? -0.497 23.016 -4.289 1 98.5 348 GLN B C 1
ATOM 5718 O O . GLN B 1 348 ? 0.434 23.812 -4.316 1 98.5 348 GLN B O 1
ATOM 5723 N N . MET B 1 349 ? -1.006 22.5 -3.191 1 98.19 349 MET B N 1
ATOM 5724 C CA . MET B 1 349 ? -0.385 22.766 -1.897 1 98.19 349 MET B CA 1
ATOM 5725 C C . MET B 1 349 ? 1.074 22.328 -1.893 1 98.19 349 MET B C 1
ATOM 5727 O O . MET B 1 349 ? 1.959 23.094 -1.5 1 98.19 349 MET B O 1
ATOM 5731 N N . ALA B 1 350 ? 1.34 21.109 -2.336 1 98.69 350 ALA B N 1
ATOM 5732 C CA . ALA B 1 350 ? 2.684 20.531 -2.354 1 98.69 350 ALA B CA 1
ATOM 5733 C C . ALA B 1 350 ? 3.605 21.328 -3.271 1 98.69 350 ALA B C 1
ATOM 5735 O O . ALA B 1 350 ? 4.789 21.516 -2.971 1 98.69 350 ALA B O 1
ATOM 5736 N N . GLU B 1 351 ? 3.072 21.828 -4.371 1 98.19 351 GLU B N 1
ATOM 5737 C CA . GLU B 1 351 ? 3.855 22.641 -5.297 1 98.19 351 GLU B CA 1
ATOM 5738 C C . GLU B 1 351 ? 4.332 23.938 -4.633 1 98.19 351 GLU B C 1
ATOM 5740 O O . GLU B 1 351 ? 5.48 24.344 -4.809 1 98.19 351 GLU B O 1
ATOM 5745 N N . GLN B 1 352 ? 3.473 24.516 -3.902 1 97.88 352 GLN B N 1
ATOM 5746 C CA . GLN B 1 352 ? 3.846 25.719 -3.182 1 97.88 352 GLN B CA 1
ATOM 5747 C C . GLN B 1 352 ? 4.867 25.422 -2.09 1 97.88 352 GLN B C 1
ATOM 5749 O O . GLN B 1 352 ? 5.82 26.172 -1.897 1 97.88 352 GLN B O 1
ATOM 5754 N N . MET B 1 353 ? 4.684 24.359 -1.407 1 98.38 353 MET B N 1
ATOM 5755 C CA . MET B 1 353 ? 5.637 23.969 -0.373 1 98.38 353 MET B CA 1
ATOM 5756 C C . MET B 1 353 ? 7.016 23.719 -0.97 1 98.38 353 MET B C 1
ATOM 5758 O O . MET B 1 353 ? 8.031 24.094 -0.374 1 98.38 353 MET B O 1
ATOM 5762 N N . TRP B 1 354 ? 6.996 23.125 -2.127 1 98.19 354 TRP B N 1
ATOM 5763 C CA . TRP B 1 354 ? 8.219 22.672 -2.785 1 98.19 354 TRP B CA 1
ATOM 5764 C C . TRP B 1 354 ? 9.008 23.859 -3.34 1 98.19 354 TRP B C 1
ATOM 5766 O O . TRP B 1 354 ? 10.211 23.969 -3.123 1 98.19 354 TRP B O 1
ATOM 5776 N N . ASN B 1 355 ? 8.289 24.828 -3.963 1 96.38 355 ASN B N 1
ATOM 5777 C CA . ASN B 1 355 ? 8.945 25.859 -4.738 1 96.38 355 ASN B CA 1
ATOM 5778 C C . ASN B 1 355 ? 8.773 27.234 -4.098 1 96.38 355 ASN B C 1
ATOM 5780 O O . A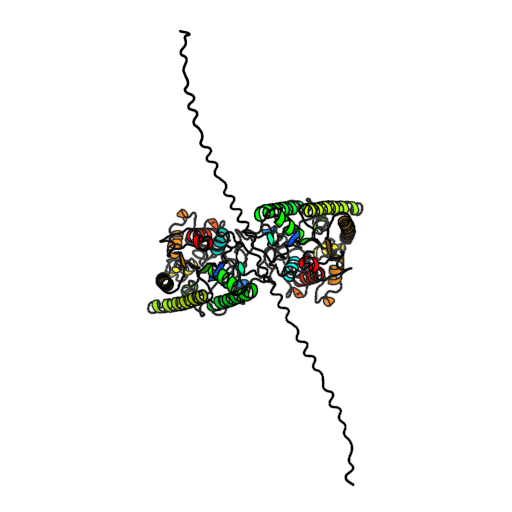SN B 1 355 ? 9.445 28.203 -4.48 1 96.38 355 ASN B O 1
ATOM 5784 N N . GLY B 1 356 ? 7.922 27.266 -3.141 1 92.25 356 GLY B N 1
ATOM 5785 C CA . GLY B 1 356 ? 7.504 28.578 -2.66 1 92.25 356 GLY B CA 1
ATOM 5786 C C . GLY B 1 356 ? 8.609 29.328 -1.951 1 92.25 356 GLY B C 1
ATOM 5787 O O . GLY B 1 356 ? 9.602 28.734 -1.527 1 92.25 356 GLY B O 1
ATOM 5788 N N . THR B 1 357 ? 8.391 30.719 -2.018 1 89.5 357 THR B N 1
ATOM 5789 C CA . THR B 1 357 ? 9.227 31.641 -1.267 1 89.5 357 THR B CA 1
ATOM 5790 C C . THR B 1 357 ? 8.375 32.625 -0.451 1 89.5 357 THR B C 1
ATOM 5792 O O . THR B 1 357 ? 7.145 32.594 -0.53 1 89.5 357 THR B O 1
ATOM 5795 N N . SER B 1 358 ? 9.094 33.344 0.413 1 87.62 358 SER B N 1
ATOM 5796 C CA . SER B 1 358 ? 8.344 34.344 1.146 1 87.62 358 SER B CA 1
ATOM 5797 C C . SER B 1 358 ? 7.52 35.219 0.202 1 87.62 358 SER B C 1
ATOM 5799 O O . SER B 1 358 ? 7.984 35.594 -0.882 1 87.62 358 SER B O 1
ATOM 5801 N N . PRO B 1 359 ? 6.195 35.375 0.599 1 90.38 359 PRO B N 1
ATOM 5802 C CA . PRO B 1 359 ? 5.617 35.188 1.929 1 90.38 359 PRO B CA 1
ATOM 5803 C C . PRO B 1 359 ? 4.875 33.844 2.043 1 90.38 359 PRO B C 1
ATOM 5805 O O . PRO B 1 359 ? 4.418 33.469 3.131 1 90.38 359 PRO B O 1
ATOM 5808 N N . MET B 1 360 ? 4.738 33.125 1.031 1 93.38 360 MET B N 1
ATOM 5809 C CA . MET B 1 360 ? 3.957 31.891 1.062 1 93.38 360 MET B CA 1
ATOM 5810 C C . MET B 1 360 ? 4.645 30.844 1.92 1 93.38 360 MET B C 1
ATOM 5812 O O . MET B 1 360 ? 3.979 30.016 2.555 1 93.38 360 MET B O 1
ATOM 5816 N N . VAL B 1 361 ? 5.891 30.891 1.842 1 94.88 361 VAL B N 1
ATOM 5817 C CA . VAL B 1 361 ? 6.688 30.031 2.701 1 94.88 361 VAL B CA 1
ATOM 5818 C C . VAL B 1 361 ? 7.609 30.875 3.576 1 94.88 361 VAL B C 1
ATOM 5820 O O . VAL B 1 361 ? 8.5 31.562 3.07 1 94.88 361 VAL B O 1
ATOM 5823 N N . GLU B 1 362 ? 7.336 30.859 4.855 1 91 362 GLU B N 1
ATOM 5824 C CA . GLU B 1 362 ? 8.164 31.578 5.828 1 91 362 GLU B CA 1
ATOM 5825 C C . GLU B 1 362 ? 9.43 30.797 6.152 1 91 362 GLU B C 1
ATOM 5827 O O . GLU B 1 362 ? 9.398 29.562 6.273 1 91 362 GLU B O 1
ATOM 5832 N N . GLY B 1 363 ? 10.516 31.453 6.348 1 85.75 363 GLY B N 1
ATOM 5833 C CA . GLY B 1 363 ? 11.836 30.875 6.551 1 85.75 363 GLY B CA 1
ATOM 5834 C C . GLY B 1 363 ? 12.766 31.078 5.371 1 85.75 363 GLY B C 1
ATOM 5835 O O . GLY B 1 363 ? 12.398 31.734 4.387 1 85.75 363 GLY B O 1
ATOM 5836 N N . ASN B 1 364 ? 13.984 30.578 5.48 1 88.5 364 ASN B N 1
ATOM 5837 C CA . ASN B 1 364 ? 14.977 30.766 4.426 1 88.5 364 ASN B CA 1
ATOM 5838 C C . ASN B 1 364 ? 15.07 29.547 3.521 1 88.5 364 ASN B C 1
ATOM 5840 O O . ASN B 1 364 ? 15.914 29.484 2.621 1 88.5 364 ASN B O 1
ATOM 5844 N N . TYR B 1 365 ? 14.117 28.578 3.805 1 95.06 365 TYR B N 1
ATOM 5845 C CA . TYR B 1 365 ? 14.172 27.328 3.064 1 95.06 365 TYR B CA 1
ATOM 5846 C C . TYR B 1 365 ? 12.781 26.891 2.623 1 95.06 365 TYR B C 1
ATOM 5848 O O . TYR B 1 365 ? 11.773 27.297 3.215 1 95.06 365 TYR B O 1
ATOM 5856 N N . ASN B 1 366 ? 12.711 26.188 1.492 1 96.94 366 ASN B N 1
ATOM 5857 C CA . ASN B 1 366 ? 11.523 25.438 1.083 1 96.94 366 ASN B CA 1
ATOM 5858 C C . ASN B 1 366 ? 11.805 23.938 1.021 1 96.94 366 ASN B C 1
ATOM 5860 O O . ASN B 1 366 ? 12.906 23.5 1.344 1 96.94 366 ASN B O 1
ATOM 5864 N N . MET B 1 367 ? 10.82 23.172 0.699 1 97.56 367 MET B N 1
ATOM 5865 C CA . MET B 1 367 ? 10.984 21.719 0.723 1 97.56 367 MET B CA 1
ATOM 5866 C C . MET B 1 367 ? 12.023 21.281 -0.3 1 97.56 367 MET B C 1
ATOM 5868 O O . MET B 1 367 ? 12.773 20.328 -0.055 1 97.56 367 MET B O 1
ATOM 5872 N N . LYS B 1 368 ? 12.07 21.953 -1.396 1 97.06 368 LYS B N 1
ATOM 5873 C CA . LYS B 1 368 ? 13.047 21.609 -2.428 1 97.06 368 LYS B CA 1
ATOM 5874 C C . LYS B 1 368 ? 14.469 21.734 -1.902 1 97.06 368 LYS B C 1
ATOM 5876 O O . LYS B 1 368 ? 15.297 20.844 -2.098 1 97.06 368 LYS B O 1
ATOM 5881 N N . SER B 1 369 ? 14.781 22.812 -1.231 1 96 369 SER B N 1
ATOM 5882 C CA . SER B 1 369 ? 16.125 23.031 -0.697 1 96 369 SER B CA 1
ATOM 5883 C C . SER B 1 369 ? 16.484 21.984 0.35 1 96 369 SER B C 1
ATOM 5885 O O . SER B 1 369 ? 17.641 21.609 0.492 1 96 369 SER B O 1
ATOM 5887 N N . PHE B 1 370 ? 15.477 21.516 1.058 1 96.5 370 PHE B N 1
ATOM 5888 C CA . PHE B 1 370 ? 15.719 20.516 2.086 1 96.5 370 PHE B CA 1
ATOM 5889 C C . PHE B 1 370 ? 16.141 19.188 1.46 1 96.5 370 PHE B C 1
ATOM 5891 O O . PHE B 1 370 ? 16.969 18.469 2.018 1 96.5 370 PHE B O 1
ATOM 5898 N N . PHE B 1 371 ? 15.586 18.875 0.302 1 95.75 371 PHE B N 1
ATOM 5899 C CA . PHE B 1 371 ? 15.844 17.562 -0.304 1 95.75 371 PHE B CA 1
ATOM 5900 C C . PHE B 1 371 ? 17.016 17.641 -1.268 1 95.75 371 PHE B C 1
ATOM 5902 O O . PHE B 1 371 ? 17.656 16.625 -1.555 1 95.75 371 PHE B O 1
ATOM 5909 N N . GLU B 1 372 ? 17.344 18.781 -1.872 1 88.5 372 GLU B N 1
ATOM 5910 C CA . GLU B 1 372 ? 18.422 18.906 -2.846 1 88.5 372 GLU B CA 1
ATOM 5911 C C . GLU B 1 372 ? 19.719 19.344 -2.176 1 88.5 372 GLU B C 1
ATOM 5913 O O . GLU B 1 372 ? 20.797 19.281 -2.779 1 88.5 372 GLU B O 1
ATOM 5918 N N . SER B 1 373 ? 19.656 20.016 -1.029 1 66.12 373 SER B N 1
ATOM 5919 C CA . SER B 1 373 ? 20.828 20.625 -0.402 1 66.12 373 SER B CA 1
ATOM 5920 C C . SER B 1 373 ? 21.922 19.578 -0.156 1 66.12 373 SER B C 1
ATOM 5922 O O . SER B 1 373 ? 21.641 18.5 0.376 1 66.12 373 SER B O 1
ATOM 5924 N N . VAL B 1 374 ? 22.906 19.5 -1.106 1 49.88 374 VAL B N 1
ATOM 5925 C CA . VAL B 1 374 ? 24.188 18.844 -0.953 1 49.88 374 VAL B CA 1
ATOM 5926 C C . VAL B 1 374 ? 24.844 19.281 0.354 1 49.88 374 VAL B C 1
ATOM 5928 O O . VAL B 1 374 ? 24.75 20.438 0.742 1 49.88 374 VAL B O 1
ATOM 5931 N N . ALA B 1 375 ? 24.953 18.391 1.401 1 41.53 375 ALA B N 1
ATOM 5932 C CA . ALA B 1 375 ? 25.781 18.719 2.555 1 41.53 375 ALA B CA 1
ATOM 5933 C C . ALA B 1 375 ? 26.891 19.688 2.17 1 41.53 375 ALA B C 1
ATOM 5935 O O . ALA B 1 375 ? 27.547 19.531 1.139 1 41.53 375 ALA B O 1
ATOM 5936 N N . PRO B 1 376 ? 26.891 20.812 2.977 1 36.88 376 PRO B N 1
ATOM 5937 C CA . PRO B 1 376 ? 28.141 21.547 2.779 1 36.88 376 PRO B CA 1
ATOM 5938 C C . PRO B 1 376 ? 29.375 20.656 2.936 1 36.88 376 PRO B C 1
ATOM 5940 O O . PRO B 1 376 ? 29.344 19.656 3.648 1 36.88 376 PRO B O 1
#

Secondary structure (DSSP, 8-state):
-----------------------------------TT---EEEEESTTT-SSGGGGSS--GGG---STTTTTTTTSS--S-SSSS--HHHHHHHHTT-PPPPBTT-SS---GGGEEE---TT--SSTTTTTTTS--HHHHHHHHHHHHHHHHHHH-HHHHHHHHHH-EEEEE--HHHHHHHHHTT----GGGHHHHHHHHHHHHHHHHHHHHHHT--EEEEE----GGGSHHHHTS-GGGTT---HHHHHHHHHHHHHHHHHHHHHHHHSTT-EEEEE-HHHHHHHHHH-GGGGT-SEEEEESEEBSGGG-B--GGG-SS----EE-S-GGGEEESSSS-B-HHHHHHHHHHHHH--TTTEESS--HHHHHH----/-----------------------------------TT---EEEEESTTT-SSGGGGSS--GGG---STTTTTTTTSS--S-SSSS--HHHHHHHHTT-PPPPBTT-SS---GGGEEE---TT--SSTTTTTTTS--HHHHHHHHHHHHHHHHHHH-HHHHHHHHHH-EEEEE--HHHHHHHHHTT----GGGHHHHHHHHHHHHHHHHHHHHHHT--EEEEE----GGGSHHHHTS-GGGTT---HHHHHHHHHHHHHHHHHHHHHHHHSTT-EEEEE-HHHHHHHHHH-GGGGT-SEEEEESEEBSGGG-BS-GGG-SS----EE-S-GGGEEESSSS-B-HHHHHHHHHHHHH--TTTEESS--HHHHHH----

Radius of gyration: 30.88 Å; Cα contacts (8 Å, |Δi|>4): 1559; chains: 2; bounding box: 61×91×145 Å

Foldseek 3Di:
DPDDPPVPPPPPPPPPPPPVPPPPPPCVLVCPPDPVQQAAEAEEAALLQDQALLVQDPAACLFFFQFPPQCVPPNNGGRTRPANHDHLQCLLCVVLVHHDAHALRDDDDDDCLNYHYLYGHQEALDCPRRHPHICHLVNSLVSVVVSLVVLCVNNNDVVSLVSLALYEYEYEHHLSLLVVQLVVVHHDDPVCLLVSLVVRVVSVLVSVVSSVVSRYAEYEYEQDAQQQLFQQNQPSDVVNVRDGDVRSNVSSVSNRVSNLVSLVVCPVVRPNHFYKYFHNHVVLVCCLVPVVVLPAQHSRAAQKADDDSSNHQQGNLRDPGRDMHGHPDLSNYQHNHRGHGYPSNSNVSSVCQQDNDPPRIPGPDGSVCSSPVDDD/DPDDDDCPPDPPPPPPPPPPPPPPPPCVLVCPDDPVQQAAEAEEAALLQDQALLVQDPAACLFFFQFPPQCVPPNNGGRTRPANHDHLQCLLCVVLVHHDAHALRDDDDDDCLNYHYLYGHQEALDCPRRHPHICHLVNSLVSVVVSLVVLCVNNNDVVSLVSLALYEYEYEHHLSLLVVQLVVVHHDDPVCLLVSLVVRVVSVLVSVVSSVVSRYAEYEYEQDAQQQLFQQNQPSDVVNVRDGDVRSNVSSVSNRVSNLVSLVVCPVVRPNHFYKYFHNHVVLVCCLVPVVVLPAQHNRAAQKADDVSSNHQQGNQRDPGRDMHGHPDLSNYQHNHRGHGYPSNSNVSSVCQQDNDPPRIPTPDGSVCSSPVDDD

Organism: Nelumbo nucifera (NCBI:txid4432)

Nearest PDB structures (foldseek):
  8h0b-assembly2_B  TM=8.031E-01  e=1.613E-13  Vibrio alginolyticus
  8h09-assembly2_B  TM=7.930E-01  e=9.250E-13  Vibrio alginolyticus
  8h0c-assembly1_A  TM=8.001E-01  e=1.312E-12  Vibrio alginolyticus
  8h09-assembly1_A  TM=8.054E-01  e=2.638E-12  Vibrio alginolyticus
  6jl1-assembly1_A  TM=7.856E-01  e=2.796E-12  Vibrio vulnificus

InterPro domains:
  IPR001087 GDSL lipase/esterase [PF00657] (42-352)
  IPR035669 GDSL lipase/esterase-like, plant [cd01837] (41-356)
  IPR036514 SGNH hydrolase superfamily [G3DSA:3.40.50.1110] (34-359)
  IPR044552 GDSL esterase/lipase GLIP1-5/GLL25 [PTHR45966] (25-372)